Protein 4P32 (pdb70)

Foldseek 3Di:
DKKKKFQWWDDDVNQTQAGGDIDMWFWQFEEEAEAAPSLCQVVVVCQQQQNDQTPDIWIDDDPDTCNVPHNVVVVLVFEFEQDPDQDFPQAFFLQVSQLVLLVVVPVDDPVVSSVLSCVLCVLLVNNVRRRPGLNPDALLNSLSSRVSSRCSSPGQEYEAEPSCPRPPPVSVVSVLVSVNVSSVVTHTYYYYDHPCLVVLVSGQKYFYTGSNDTQDIGRSVCLVPDVSNVVVVD/DKKKKFQWWDADPRQTQAGGDIDMWFWLFEEEAEAAPSLCQVVVVCQQQQVDQTPDIFIDDPNRTCNVPHNVVSLLVFEFEQDPDQDADQAFFLLCSQLVLLVPPPVDDPVRSVVLSCVLCVLLVNVVRRRPGLNVDALLSSLSSRVSNRCSSPGQEYEAEPSCPRHDPVSVVSVLVSVSVSSVVTHTYYYYDHPCVVVLVSGQKYFYTGSNDTQDIDHSVCLVVDPSND

Nearest PDB structures (foldseek):
  4p33-assembly1_A  TM=9.683E-01  e=5.655E-46  Escherichia coli K-12
  6mi8-assembly1_B  TM=9.358E-01  e=7.382E-40  Escherichia coli K-12
  6mit-assembly2_E  TM=9.366E-01  e=6.778E-39  Enterobacter cloacae subsp. cloacae ATCC 13047
  6mjp-assembly1_B  TM=9.375E-01  e=6.066E-37  Vibrio cholerae
  8frl-assembly1_A  TM=9.500E-01  e=1.556E-33  Acinetobacter baylyi ADP1

Solvent-accessible surface area: 20462 Å² total; per-residue (Å²): 53,45,1,21,1,98,77,0,21,22,32,98,219,62,165,158,19,2,47,86,1,40,5,35,0,54,47,30,22,0,0,0,0,0,0,56,120,63,2,10,10,35,17,1,0,20,2,1,8,20,18,18,92,70,85,47,17,63,0,30,2,79,135,58,73,0,8,163,53,45,40,15,18,7,45,116,89,3,8,6,40,1,21,73,83,62,32,11,78,140,126,22,19,0,15,23,0,0,1,32,26,0,20,56,25,77,96,35,52,47,113,88,5,66,78,62,0,64,85,0,4,110,49,0,88,0,88,125,23,94,109,33,96,0,103,81,15,52,23,0,41,43,6,22,0,2,0,0,33,14,14,0,38,99,11,106,0,0,0,0,0,13,0,21,46,71,16,62,116,141,19,11,93,42,0,47,158,7,0,62,78,2,52,107,70,36,22,0,0,0,0,0,7,72,68,17,180,65,0,1,85,14,8,77,42,0,25,0,3,18,154,1,80,50,50,14,88,3,55,33,96,101,1,78,133,34,95,93,9,107,126,61,100,187,50,48,2,21,1,101,78,0,22,18,32,102,222,70,165,163,17,1,48,90,1,43,4,36,0,53,44,30,20,0,0,0,0,0,0,74,113,66,2,11,10,34,19,1,0,21,1,1,6,20,22,25,104,74,86,46,11,59,0,29,6,73,148,66,71,1,10,162,54,47,32,25,20,12,47,145,93,4,8,7,41,1,23,76,83,61,36,12,97,143,97,26,16,0,16,21,0,0,0,40,24,0,18,54,20,47,91,34,48,47,112,89,7,82,76,59,0,67,88,0,5,111,48,0,91,0,86,125,20,94,106,35,66,4,114,82,21,54,28,1,38,43,1,22,0,3,1,0,39,15,10,0,38,91,10,105,0,0,0,0,0,12,0,26,46,73,19,60,109,138,11,24,106,35,0,53,158,6,0,56,88,2,60,100,68,34,21,0,0,0,0,0,8,75,62,38,185,109,1,1,88,17,8,72,55,1,16,6,2,30,148,2,76,46,43,10,129,13,55,31,88,103,2,99,137,47,130,125,47,186

CATH classification: 3.40.50.300

GO terms:
  GO:0005886 plasma membrane (C, IDA)
  GO:0043190 ATP-binding cassette (ABC) transporter complex (C, IDA)
  GO:1990351 transporter complex (C, IDA)
  GO:0015920 lipopolysaccharide transport (P, IMP)
  GO:0005515 protein binding (F, IPI)
  GO:0043165 Gram-negative-bacterium-type cell outer membrane assembly (P, IDA)
  GO:0015920 lipopolysaccharide transport (P, IDA)

Structure (mmCIF, N/CA/C/O backbone):
data_4P32
#
_entry.id   4P32
#
_cell.length_a   191.900
_cell.length_b   36.020
_cell.length_c   64.510
_cell.angle_alpha   90.000
_cell.angle_beta   96.160
_cell.angle_gamma   90.000
#
_symmetry.space_group_name_H-M   'C 1 2 1'
#
loop_
_entity.id
_entity.type
_entity.pdbx_description
1 polymer 'Lipopolysaccharide export system ATP-binding protein LptB'
2 non-polymer "ADENOSINE-5'-DIPHOSPHATE"
3 non-polymer 'MAGNESIUM ION'
4 water water
#
loop_
_atom_site.group_PDB
_atom_site.id
_atom_site.type_symbol
_atom_site.label_atom_id
_atom_site.label_alt_id
_atom_site.label_comp_id
_atom_site.label_asym_id
_atom_site.label_entity_id
_atom_site.label_seq_id
_atom_site.pdbx_PDB_ins_code
_atom_site.Cartn_x
_atom_site.Cartn_y
_atom_site.Cartn_z
_atom_site.occupancy
_atom_site.B_iso_or_equiv
_atom_site.auth_seq_id
_atom_site.auth_comp_id
_atom_site.auth_asym_id
_atom_site.auth_atom_id
_atom_site.pdbx_PDB_model_num
ATOM 1 N N . ALA A 1 1 ? 60.707 11.598 9.670 1.00 35.99 2 ALA A N 1
ATOM 2 C CA . ALA A 1 1 ? 59.720 11.982 10.672 1.00 35.52 2 ALA A CA 1
ATOM 3 C C . ALA A 1 1 ? 58.914 13.189 10.204 1.00 33.65 2 ALA A C 1
ATOM 4 O O . ALA A 1 1 ? 59.364 13.953 9.352 1.00 33.83 2 ALA A O 1
ATOM 6 N N . THR A 1 2 ? 57.719 13.354 10.763 1.00 34.70 3 THR A N 1
ATOM 7 C CA . THR A 1 2 ? 56.847 14.458 10.388 1.00 34.06 3 THR A CA 1
ATOM 8 C C . THR A 1 2 ? 56.290 15.183 11.608 1.00 33.12 3 THR A C 1
ATOM 9 O O . THR A 1 2 ? 55.793 14.559 12.546 1.00 35.24 3 THR A O 1
ATOM 13 N N . LEU A 1 3 ? 56.386 16.507 11.586 1.00 28.90 4 LEU A N 1
ATOM 14 C CA . LEU A 1 3 ? 55.807 17.342 12.625 1.00 27.06 4 LEU A CA 1
ATOM 15 C C . LEU A 1 3 ? 54.694 18.166 11.995 1.00 28.90 4 LEU A C 1
ATOM 16 O O . LEU A 1 3 ? 54.917 18.869 11.013 1.00 28.03 4 LEU A O 1
ATOM 21 N N . THR A 1 4 ? 53.491 18.065 12.549 1.00 28.38 5 THR A N 1
ATOM 22 C CA . THR A 1 4 ? 52.346 18.776 11.995 1.00 28.22 5 THR A CA 1
ATOM 23 C C . THR A 1 4 ? 51.607 19.564 13.067 1.00 28.07 5 THR A C 1
ATOM 24 O O . THR A 1 4 ? 51.360 19.066 14.165 1.00 31.41 5 THR A O 1
ATOM 28 N N . ALA A 1 5 ? 51.269 20.805 12.739 1.00 25.25 6 ALA A N 1
ATOM 29 C CA . ALA A 1 5 ? 50.406 21.614 13.577 1.00 25.57 6 ALA A CA 1
ATOM 30 C C . ALA A 1 5 ? 49.091 21.756 12.836 1.00 26.19 6 ALA A C 1
ATOM 31 O O . ALA A 1 5 ? 49.084 22.017 11.634 1.00 29.68 6 ALA A O 1
ATOM 33 N N . LYS A 1 6 ? 47.982 21.570 13.541 1.00 27.07 7 LYS A N 1
ATOM 34 C CA . LYS A 1 6 ? 46.671 21.686 12.911 1.00 31.36 7 LYS A CA 1
ATOM 35 C C . LYS A 1 6 ? 45.749 22.655 13.641 1.00 31.55 7 LYS A C 1
ATOM 36 O O . LYS A 1 6 ? 45.553 22.547 14.848 1.00 33.68 7 LYS A O 1
ATOM 42 N N . ASN A 1 7 ? 45.183 23.596 12.892 1.00 31.74 8 ASN A N 1
ATOM 43 C CA . ASN A 1 7 ? 44.141 24.479 13.410 1.00 32.48 8 ASN A CA 1
ATOM 44 C C . ASN A 1 7 ? 44.531 25.248 14.666 1.00 30.78 8 ASN A C 1
ATOM 45 O O . ASN A 1 7 ? 43.680 25.522 15.519 1.00 32.36 8 ASN A O 1
ATOM 50 N N . LEU A 1 8 ? 45.808 25.600 14.780 1.00 28.82 9 LEU A N 1
ATOM 51 C CA . LEU A 1 8 ? 46.266 26.370 15.928 1.00 28.01 9 LEU A CA 1
ATOM 52 C C . LEU A 1 8 ? 45.571 27.721 16.007 1.00 28.76 9 LEU A C 1
ATOM 53 O O . LEU A 1 8 ? 45.381 28.400 14.995 1.00 27.57 9 LEU A O 1
ATOM 58 N N . ALA A 1 9 ? 45.183 28.100 17.219 1.00 27.02 10 ALA A N 1
ATOM 59 C CA . ALA A 1 9 ? 44.601 29.407 17.455 1.00 28.47 10 ALA A CA 1
ATOM 60 C C . ALA A 1 9 ? 45.070 29.939 18.802 1.00 29.11 10 ALA A C 1
ATOM 61 O O . ALA A 1 9 ? 45.181 29.188 19.771 1.00 29.18 10 ALA A O 1
ATOM 63 N N . LYS A 1 10 ? 45.348 31.237 18.854 1.00 28.68 11 LYS A N 1
ATOM 64 C CA . LYS A 1 10 ? 45.742 31.889 20.096 1.00 28.92 11 LYS A CA 1
ATOM 65 C C . LYS A 1 10 ? 45.222 33.320 20.105 1.00 27.96 11 LYS A C 1
ATOM 66 O O . LYS A 1 10 ? 45.351 34.039 19.112 1.00 29.80 11 LYS A O 1
ATOM 72 N N . ALA A 1 11 ? 44.611 33.718 21.219 1.00 26.88 12 ALA A N 1
ATOM 73 C CA . ALA A 1 11 ? 44.161 35.089 21.400 1.00 27.39 12 ALA A CA 1
ATOM 74 C C . ALA A 1 11 ? 44.764 35.682 22.667 1.00 30.19 12 ALA A C 1
ATOM 75 O O . ALA A 1 11 ? 44.992 34.973 23.650 1.00 32.50 12 ALA A O 1
ATOM 77 N N . TYR A 1 12 ? 45.040 36.980 22.628 1.00 30.14 13 TYR A N 1
ATOM 78 C CA . TYR A 1 12 ? 45.484 37.713 23.807 1.00 31.08 13 TYR A CA 1
ATOM 79 C C . TYR A 1 12 ? 44.477 38.811 24.103 1.00 30.30 13 TYR A C 1
ATOM 80 O O . TYR A 1 12 ? 44.299 39.731 23.301 1.00 32.47 13 TYR A O 1
ATOM 89 N N . LYS A 1 13 ? 43.815 38.707 25.250 1.00 27.87 14 LYS A N 1
ATOM 90 C CA . LYS A 1 13 ? 42.773 39.657 25.625 1.00 32.10 14 LYS A CA 1
ATOM 91 C C . LYS A 1 13 ? 41.698 39.722 24.545 1.00 31.91 14 LYS A C 1
ATOM 92 O O . LYS A 1 13 ? 41.114 40.779 24.300 1.00 33.00 14 LYS A O 1
ATOM 98 N N . GLY A 1 14 ? 41.451 38.592 23.889 1.00 31.60 15 GLY A N 1
ATOM 99 C CA . GLY A 1 14 ? 40.435 38.521 22.854 1.00 29.97 15 GLY A CA 1
ATOM 100 C C . GLY A 1 14 ? 40.953 38.764 21.444 1.00 31.25 15 GLY A C 1
ATOM 101 O O . GLY A 1 14 ? 40.326 38.356 20.465 1.00 31.29 15 GLY A O 1
ATOM 102 N N . ARG A 1 15 ? 42.090 39.441 21.333 1.00 28.71 16 ARG A N 1
ATOM 103 C CA . ARG A 1 15 ? 42.686 39.713 20.032 1.00 32.58 16 ARG A CA 1
ATOM 104 C C . ARG A 1 15 ? 43.242 38.425 19.444 1.00 29.93 16 ARG A C 1
ATOM 105 O O . ARG A 1 15 ? 44.131 37.803 20.027 1.00 27.45 16 ARG A O 1
ATOM 113 N N . ARG A 1 16 ? 42.717 38.018 18.293 1.00 28.52 17 ARG A N 1
ATOM 114 C CA . ARG A 1 16 ? 43.167 36.779 17.663 1.00 28.10 17 ARG A CA 1
ATOM 115 C C . ARG A 1 16 ? 44.477 36.991 16.906 1.00 30.59 17 ARG A C 1
ATOM 116 O O . ARG A 1 16 ? 44.494 37.557 15.816 1.00 33.78 17 ARG A O 1
ATOM 124 N N . VAL A 1 17 ? 45.580 36.532 17.489 1.00 28.62 18 VAL A N 1
ATOM 125 C CA . VAL A 1 17 ? 46.887 36.751 16.880 1.00 27.05 18 VAL A CA 1
ATOM 126 C C . VAL A 1 17 ? 47.362 35.558 16.054 1.00 26.87 18 VAL A C 1
ATOM 127 O O . VAL A 1 17 ? 48.282 35.683 15.251 1.00 25.66 18 VAL A O 1
ATOM 131 N N . VAL A 1 18 ? 46.732 34.407 16.268 1.00 27.02 19 VAL A N 1
ATOM 132 C CA . VAL A 1 18 ? 46.934 33.232 15.429 1.00 26.00 19 VAL A CA 1
ATOM 133 C C . VAL A 1 18 ? 45.576 32.553 15.282 1.00 31.23 19 VAL A C 1
ATOM 134 O O . VAL A 1 18 ? 44.889 32.312 16.276 1.00 31.46 19 VAL A O 1
ATOM 138 N N . GLU A 1 19 ? 45.181 32.262 14.044 1.00 31.59 20 GLU A N 1
ATOM 139 C CA . GLU A 1 19 ? 43.863 31.691 13.783 1.00 34.71 20 GLU A CA 1
ATOM 140 C C . GLU A 1 19 ? 43.890 30.637 12.674 1.00 33.77 20 GLU A C 1
ATOM 141 O O . GLU A 1 19 ? 44.295 30.918 11.545 1.00 32.83 20 GLU A O 1
ATOM 147 N N . ASP A 1 20 ? 43.457 29.426 13.012 1.00 31.40 21 ASP A N 1
ATOM 148 C CA . ASP A 1 20 ? 43.372 28.329 12.055 1.00 32.23 21 ASP A CA 1
ATOM 149 C C . ASP A 1 20 ? 44.679 28.121 11.291 1.00 30.88 21 ASP A C 1
ATOM 150 O O . ASP A 1 20 ? 44.683 27.989 10.071 1.00 32.99 21 ASP A O 1
ATOM 155 N N . VAL A 1 21 ? 45.790 28.084 12.015 1.00 26.55 22 VAL A N 1
ATOM 156 C CA . VAL A 1 21 ? 47.080 27.843 11.380 1.00 27.17 22 VAL A CA 1
ATOM 157 C C . VAL A 1 21 ? 47.439 26.362 11.383 1.00 27.43 22 VAL A C 1
ATOM 158 O O . VAL A 1 21 ? 47.509 25.729 12.436 1.00 28.26 22 VAL A O 1
ATOM 162 N N . SER A 1 22 ? 47.652 25.814 10.190 1.00 27.76 23 SER A N 1
ATOM 163 C CA . SER A 1 22 ? 48.090 24.436 10.039 1.00 28.47 23 SER A CA 1
ATOM 164 C C . SER A 1 22 ? 49.363 24.401 9.191 1.00 27.24 23 SER A C 1
ATOM 165 O O . SER A 1 22 ? 49.480 25.116 8.197 1.00 29.82 23 SER A O 1
ATOM 168 N N . LEU A 1 23 ? 50.325 23.575 9.582 1.00 24.79 24 LEU A N 1
ATOM 169 C CA . LEU A 1 23 ? 51.544 23.462 8.801 1.00 26.49 24 LEU A CA 1
ATOM 170 C C . LEU A 1 23 ? 52.244 22.142 9.076 1.00 26.34 24 LEU A C 1
ATOM 171 O O . LEU A 1 23 ? 51.985 21.488 10.087 1.00 26.83 24 LEU A O 1
ATOM 176 N N . THR A 1 24 ? 53.118 21.752 8.157 1.00 24.36 25 THR A N 1
ATOM 177 C CA . THR A 1 24 ? 53.857 20.506 8.280 1.00 28.13 25 THR A CA 1
ATOM 178 C C . THR A 1 24 ? 55.327 20.762 8.010 1.00 24.92 25 THR A C 1
ATOM 179 O O . THR A 1 24 ? 55.677 21.596 7.180 1.00 25.93 25 THR A O 1
ATOM 183 N N . VAL A 1 25 ? 56.190 20.054 8.724 1.00 24.72 26 VAL A N 1
ATOM 184 C CA . VAL A 1 25 ? 57.598 20.034 8.368 1.00 25.62 26 VAL A CA 1
ATOM 185 C C . VAL A 1 25 ? 58.105 18.607 8.470 1.00 26.30 26 VAL A C 1
ATOM 186 O O . VAL A 1 25 ? 57.833 17.908 9.446 1.00 26.47 26 VAL A O 1
ATOM 190 N N . ASN A 1 26 ? 58.812 18.169 7.437 1.00 27.50 27 ASN A N 1
ATOM 191 C CA . ASN A 1 26 ? 59.345 16.817 7.398 1.00 30.01 27 ASN A CA 1
ATOM 192 C C . ASN A 1 26 ? 60.857 16.822 7.529 1.00 27.46 27 ASN A C 1
ATOM 193 O O . ASN A 1 26 ? 61.519 17.798 7.170 1.00 27.26 27 ASN A O 1
ATOM 198 N N . SER A 1 27 ? 61.397 15.720 8.033 1.00 29.20 28 SER A N 1
ATOM 199 C CA . SER A 1 27 ? 62.838 15.524 8.056 1.00 29.70 28 SER A CA 1
ATOM 200 C C . SER A 1 27 ? 63.420 15.831 6.681 1.00 28.46 28 SER A C 1
ATOM 201 O O . SER A 1 27 ? 62.865 15.420 5.654 1.00 30.39 28 SER A O 1
ATOM 204 N N . GLY A 1 28 ? 64.518 16.579 6.660 1.00 28.98 29 GLY A N 1
ATOM 205 C CA . GLY A 1 28 ? 65.269 16.803 5.439 1.00 29.72 29 GLY A CA 1
ATOM 206 C C . GLY A 1 28 ? 64.766 17.890 4.509 1.00 29.41 29 GLY A C 1
ATOM 207 O O . GLY A 1 28 ? 65.045 17.863 3.312 1.00 30.75 29 GLY A O 1
ATOM 208 N N . GLU A 1 29 ? 64.013 18.846 5.042 1.00 26.76 30 GLU A N 1
ATOM 209 C CA . GLU A 1 29 ? 63.625 20.010 4.255 1.00 24.65 30 GLU A CA 1
ATOM 210 C C . GLU A 1 29 ? 63.710 21.272 5.106 1.00 22.83 30 GLU A C 1
ATOM 211 O O . GLU A 1 29 ? 63.696 21.203 6.334 1.00 25.01 30 GLU A O 1
ATOM 217 N N . ILE A 1 30 ? 63.832 22.416 4.441 1.00 21.25 31 ILE A N 1
ATOM 218 C CA . ILE A 1 30 ? 63.725 23.703 5.108 1.00 21.81 31 ILE A CA 1
ATOM 219 C C . ILE A 1 30 ? 62.394 24.333 4.710 1.00 22.52 31 ILE A C 1
ATOM 220 O O . ILE A 1 30 ? 62.140 24.578 3.528 1.00 23.01 31 ILE A O 1
ATOM 225 N N . VAL A 1 31 ? 61.550 24.577 5.708 1.00 19.41 32 VAL A N 1
ATOM 226 C CA . VAL A 1 31 ? 60.222 25.141 5.492 1.00 19.71 32 VAL A CA 1
ATOM 227 C C . VAL A 1 31 ? 60.129 26.504 6.154 1.00 20.44 32 VAL A C 1
ATOM 228 O O . VAL A 1 31 ? 60.481 26.657 7.325 1.00 21.35 32 VAL A O 1
ATOM 232 N N . GLY A 1 32 ? 59.661 27.494 5.407 1.00 20.62 33 GLY A N 1
ATOM 233 C CA . GLY A 1 32 ? 59.524 28.829 5.952 1.00 20.62 33 GLY A CA 1
ATOM 234 C C . GLY A 1 32 ? 58.143 29.114 6.510 1.00 21.62 33 GLY A C 1
ATOM 235 O O . GLY A 1 32 ? 57.140 28.609 6.010 1.00 22.92 33 GLY A O 1
ATOM 236 N N . LEU A 1 33 ? 58.108 29.904 7.578 1.00 20.32 34 LEU A N 1
ATOM 237 C CA . LEU A 1 33 ? 56.892 30.538 8.056 1.00 19.80 34 LEU A CA 1
ATOM 238 C C . LEU A 1 33 ? 57.208 32.025 8.041 1.00 22.02 34 LEU A C 1
ATOM 239 O O . LEU A 1 33 ? 57.895 32.534 8.924 1.00 21.81 34 LEU A O 1
ATOM 244 N N . LEU A 1 34 ? 56.737 32.716 7.010 1.00 22.96 35 LEU A N 1
ATOM 245 C CA . LEU A 1 34 ? 57.223 34.060 6.735 1.00 24.58 35 LEU A CA 1
ATOM 246 C C . LEU A 1 34 ? 56.090 35.075 6.714 1.00 25.31 35 LEU A C 1
ATOM 247 O O . LEU A 1 34 ? 55.001 34.792 6.213 1.00 25.75 35 LEU A O 1
ATOM 252 N N . GLY A 1 35 ? 56.348 36.256 7.266 1.00 23.35 36 GLY A N 1
ATOM 253 C CA . GLY A 1 35 ? 55.359 37.323 7.287 1.00 24.52 36 GLY A CA 1
ATOM 254 C C . GLY A 1 35 ? 55.849 38.485 8.130 1.00 27.65 36 GLY A C 1
ATOM 255 O O . GLY A 1 35 ? 56.860 38.366 8.817 1.00 25.14 36 GLY A O 1
ATOM 256 N N . PRO A 1 36 ? 55.137 39.620 8.090 1.00 31.08 37 PRO A N 1
ATOM 257 C CA . PRO A 1 36 ? 55.590 40.825 8.800 1.00 32.19 37 PRO A CA 1
ATOM 258 C C . PRO A 1 36 ? 55.682 40.685 10.320 1.00 30.91 37 PRO A C 1
ATOM 259 O O . PRO A 1 36 ? 55.108 39.767 10.914 1.00 26.31 37 PRO A O 1
ATOM 263 N N . ASN A 1 37 ? 56.420 41.598 10.946 1.00 33.20 38 ASN A N 1
ATOM 264 C CA . ASN A 1 37 ? 56.414 41.686 12.396 1.00 32.53 38 ASN A CA 1
ATOM 265 C C . ASN A 1 37 ? 54.965 41.710 12.870 1.00 29.04 38 ASN A C 1
ATOM 266 O O . ASN A 1 37 ? 54.133 42.438 12.315 1.00 32.52 38 ASN A O 1
ATOM 271 N N . GLY A 1 38 ? 54.663 40.905 13.884 1.00 24.72 39 GLY A N 1
ATOM 272 C CA . GLY A 1 38 ? 53.337 40.866 14.476 1.00 24.79 39 GLY A CA 1
ATOM 273 C C . GLY A 1 38 ? 52.363 39.894 13.837 1.00 26.29 39 GLY A C 1
ATOM 274 O O . GLY A 1 38 ? 51.214 39.796 14.271 1.00 29.09 39 GLY A O 1
ATOM 275 N N . ALA A 1 39 ? 52.805 39.169 12.812 1.00 25.81 40 ALA A N 1
ATOM 276 C CA . ALA A 1 39 ? 51.886 38.309 12.062 1.00 24.56 40 ALA A CA 1
ATOM 277 C C . ALA A 1 39 ? 51.447 37.079 12.853 1.00 26.18 40 ALA A C 1
ATOM 278 O O . ALA A 1 39 ? 50.421 36.479 12.547 1.00 27.20 40 ALA A O 1
ATOM 280 N N . GLY A 1 40 ? 52.226 36.705 13.865 1.00 25.09 41 GLY A N 1
ATOM 281 C CA . GLY A 1 40 ? 51.900 35.555 14.690 1.00 22.48 41 GLY A CA 1
ATOM 282 C C . GLY A 1 40 ? 52.885 34.402 14.569 1.00 21.76 41 GLY A C 1
ATOM 283 O O . GLY A 1 40 ? 52.573 33.274 14.938 1.00 23.22 41 GLY A O 1
ATOM 284 N N . LYS A 1 41 ? 54.081 34.683 14.064 1.00 20.49 42 LYS A N 1
ATOM 285 C CA . LYS A 1 41 ? 55.063 33.626 13.834 1.00 18.89 42 LYS A CA 1
ATOM 286 C C . LYS A 1 41 ? 55.567 33.022 15.140 1.00 19.84 42 LYS A C 1
ATOM 287 O O . LYS A 1 41 ? 55.550 31.806 15.325 1.00 19.75 42 LYS A O 1
ATOM 293 N N . THR A 1 42 ? 56.030 33.877 16.041 1.00 20.09 43 THR A N 1
ATOM 294 C CA . THR A 1 42 ? 56.542 33.410 17.318 1.00 20.36 43 THR A CA 1
ATOM 295 C C . THR A 1 42 ? 55.454 32.720 18.131 1.00 19.77 43 THR A C 1
ATOM 296 O O . THR A 1 42 ? 55.688 31.682 18.749 1.00 21.89 43 THR A O 1
ATOM 300 N N . THR A 1 43 ? 54.256 33.288 18.125 1.00 19.78 44 THR A N 1
ATOM 301 C CA . THR A 1 43 ? 53.166 32.700 18.880 1.00 20.23 44 THR A CA 1
ATOM 302 C C . THR A 1 43 ? 52.876 31.289 18.382 1.00 20.96 44 THR A C 1
ATOM 303 O O . THR A 1 43 ? 52.612 30.380 19.170 1.00 21.04 44 THR A O 1
ATOM 307 N N . THR A 1 44 ? 52.911 31.116 17.064 1.00 21.63 45 THR A N 1
ATOM 308 C CA . THR A 1 44 ? 52.768 29.797 16.467 1.00 20.38 45 THR A CA 1
ATOM 309 C C . THR A 1 44 ? 53.866 28.843 16.959 1.00 19.99 45 THR A C 1
ATOM 310 O O . THR A 1 44 ? 53.574 27.716 17.370 1.00 20.48 45 THR A O 1
ATOM 314 N N . PHE A 1 45 ? 55.118 29.295 16.930 1.00 18.88 46 PHE A N 1
ATOM 315 C CA . PHE A 1 45 ? 56.220 28.485 17.448 1.00 20.01 46 PHE A CA 1
ATOM 316 C C . PHE A 1 45 ? 55.976 28.117 18.915 1.00 17.75 46 PHE A C 1
ATOM 317 O O . PHE A 1 45 ? 56.199 26.972 19.320 1.00 20.73 46 PHE A O 1
ATOM 325 N N . TYR A 1 46 ? 55.510 29.084 19.706 1.00 20.69 47 TYR A N 1
ATOM 326 C CA . TYR A 1 46 ? 55.268 28.842 21.126 1.00 21.07 47 TYR A CA 1
ATOM 327 C C . TYR A 1 46 ? 54.288 27.691 21.312 1.00 20.22 47 TYR A C 1
ATOM 328 O O . TYR A 1 46 ? 54.458 26.856 22.197 1.00 22.69 47 TYR A O 1
ATOM 337 N N . MET A 1 47 ? 53.242 27.660 20.491 1.00 20.61 48 MET A N 1
ATOM 338 C CA . MET A 1 47 ? 52.233 26.621 20.634 1.00 21.53 48 MET A CA 1
ATOM 339 C C . MET A 1 47 ? 52.751 25.252 20.203 1.00 21.93 48 MET A C 1
ATOM 340 O O . MET A 1 47 ? 52.317 24.226 20.727 1.00 25.12 48 MET A O 1
ATOM 345 N N . VAL A 1 48 ? 53.678 25.241 19.251 1.00 20.28 49 VAL A N 1
ATOM 346 C CA . VAL A 1 48 ? 54.251 23.990 18.774 1.00 21.79 49 VAL A CA 1
ATOM 347 C C . VAL A 1 48 ? 55.231 23.447 19.813 1.00 22.37 49 VAL A C 1
ATOM 348 O O . VAL A 1 48 ? 55.250 22.251 20.094 1.00 23.69 49 VAL A O 1
ATOM 352 N N . VAL A 1 49 ? 56.026 24.340 20.393 1.00 19.74 50 VAL A N 1
ATOM 353 C CA . VAL A 1 49 ? 57.034 23.948 21.379 1.00 21.25 50 VAL A CA 1
ATOM 354 C C . VAL A 1 49 ? 56.420 23.583 22.731 1.00 22.73 50 VAL A C 1
ATOM 355 O O . VAL A 1 49 ? 56.926 22.706 23.435 1.00 23.81 50 VAL A O 1
ATOM 359 N N . GLY A 1 50 ? 55.331 24.257 23.090 1.00 21.79 51 GLY A N 1
ATOM 360 C CA . GLY A 1 50 ? 54.677 24.025 24.365 1.00 23.66 51 GLY A CA 1
ATOM 361 C C . GLY A 1 50 ? 54.927 25.133 25.372 1.00 25.43 51 GLY A C 1
ATOM 362 O O . GLY A 1 50 ? 54.803 24.930 26.583 1.00 29.10 51 GLY A O 1
ATOM 363 N N . ILE A 1 51 ? 55.273 26.313 24.869 1.00 24.29 52 ILE A N 1
ATOM 364 C CA . ILE A 1 51 ? 55.620 27.454 25.716 1.00 26.08 52 ILE A CA 1
ATOM 365 C C . ILE A 1 51 ? 54.396 28.274 26.142 1.00 30.72 52 ILE A C 1
ATOM 366 O O . ILE A 1 51 ? 54.358 28.807 27.253 1.00 32.09 52 ILE A O 1
ATOM 371 N N . VAL A 1 52 ? 53.405 28.385 25.262 1.00 29.23 53 VAL A N 1
ATOM 372 C CA . VAL A 1 52 ? 52.133 28.998 25.642 1.00 30.60 53 VAL A CA 1
ATOM 373 C C . VAL A 1 52 ? 50.979 28.042 25.392 1.00 30.97 53 VAL A C 1
ATOM 374 O O . VAL A 1 52 ? 51.020 27.231 24.468 1.00 31.30 53 VAL A O 1
ATOM 378 N N . PRO A 1 53 ? 49.940 28.133 26.226 1.00 32.95 54 PRO A N 1
ATOM 379 C CA . PRO A 1 53 ? 48.732 27.332 26.022 1.00 33.01 54 PRO A CA 1
ATOM 380 C C . PRO A 1 53 ? 48.064 27.725 24.714 1.00 33.12 54 PRO A C 1
ATOM 381 O O . PRO A 1 53 ? 47.952 28.915 24.424 1.00 37.25 54 PRO A O 1
ATOM 385 N N . ARG A 1 54 ? 47.632 26.743 23.934 1.00 29.62 55 ARG A N 1
ATOM 386 C CA . ARG A 1 54 ? 46.865 27.029 22.726 1.00 33.58 55 ARG A CA 1
ATOM 387 C C . ARG A 1 54 ? 45.390 27.195 23.080 1.00 35.30 55 ARG A C 1
ATOM 388 O O . ARG A 1 54 ? 44.909 26.607 24.050 1.00 36.91 55 ARG A O 1
ATOM 396 N N . ASP A 1 55 ? 44.675 28.002 22.303 1.00 34.26 56 ASP A N 1
ATOM 397 C CA . ASP A 1 55 ? 43.233 28.152 22.491 1.00 34.81 56 ASP A CA 1
ATOM 398 C C . ASP A 1 55 ? 42.500 27.067 21.714 1.00 35.51 56 ASP A C 1
ATOM 399 O O . ASP A 1 55 ? 41.348 26.735 22.005 1.00 37.15 56 ASP A O 1
ATOM 404 N N . ALA A 1 56 ? 43.184 26.527 20.714 1.00 34.38 57 ALA A N 1
ATOM 405 C CA . ALA A 1 56 ? 42.644 25.476 19.871 1.00 32.47 57 ALA A CA 1
ATOM 406 C C . ALA A 1 56 ? 43.772 24.855 19.063 1.00 32.56 57 ALA A C 1
ATOM 407 O O . ALA A 1 56 ? 44.848 25.439 18.924 1.00 31.45 57 ALA A O 1
ATOM 409 N N . GLY A 1 57 ? 43.527 23.664 18.534 1.00 35.32 58 GLY A N 1
ATOM 410 C CA . GLY A 1 57 ? 44.466 23.050 17.619 1.00 34.31 58 GLY A CA 1
ATOM 411 C C . GLY A 1 57 ? 45.135 21.812 18.168 1.00 34.80 58 GLY A C 1
ATOM 412 O O . GLY A 1 57 ? 44.944 21.440 19.328 1.00 33.45 58 GLY A O 1
ATOM 413 N N . ASN A 1 58 ? 45.926 21.169 17.320 1.00 33.51 59 ASN A N 1
ATOM 414 C CA . ASN A 1 58 ? 46.601 19.939 17.694 1.00 33.39 59 ASN A CA 1
ATOM 415 C C . ASN A 1 58 ? 48.042 19.933 17.232 1.00 28.33 59 ASN A C 1
ATOM 416 O O . ASN A 1 58 ? 48.367 20.468 16.173 1.00 29.64 59 ASN A O 1
ATOM 421 N N . ILE A 1 59 ? 48.904 19.327 18.037 1.00 27.33 60 ILE A N 1
ATOM 422 C CA . ILE A 1 59 ? 50.289 19.126 17.647 1.00 30.30 60 ILE A CA 1
ATOM 423 C C . ILE A 1 59 ? 50.539 17.637 17.486 1.00 31.18 60 ILE A C 1
ATOM 424 O O . ILE A 1 59 ? 50.239 16.850 18.380 1.00 32.28 60 ILE A O 1
ATOM 429 N N . ILE A 1 60 ? 51.081 17.251 16.340 1.00 31.19 61 ILE A N 1
ATOM 430 C CA . ILE A 1 60 ? 51.233 15.841 16.020 1.00 33.00 61 ILE A CA 1
ATOM 431 C C . ILE A 1 60 ? 52.645 15.533 15.543 1.00 32.98 61 ILE A C 1
ATOM 432 O O . ILE A 1 60 ? 53.192 16.230 14.688 1.00 33.21 61 ILE A O 1
ATOM 437 N N . ILE A 1 61 ? 53.244 14.496 16.113 1.00 32.40 62 ILE A N 1
ATOM 438 C CA . ILE A 1 61 ? 54.489 13.969 15.578 1.00 34.04 62 ILE A CA 1
ATOM 439 C C . ILE A 1 61 ? 54.253 12.555 15.082 1.00 39.50 62 ILE A C 1
ATOM 440 O O . ILE A 1 61 ? 53.881 11.668 15.852 1.00 40.54 62 ILE A O 1
ATOM 445 N N . ASP A 1 62 ? 54.464 12.358 13.786 1.00 42.71 63 ASP A N 1
ATOM 446 C CA . ASP A 1 62 ? 54.143 11.095 13.143 1.00 48.98 63 ASP A CA 1
ATOM 447 C C . ASP A 1 62 ? 52.673 10.760 13.386 1.00 55.81 63 ASP A C 1
ATOM 448 O O . ASP A 1 62 ? 51.796 11.554 13.050 1.00 56.41 63 ASP A O 1
ATOM 453 N N . ASP A 1 63 ? 52.395 9.603 13.977 1.00 61.76 64 ASP A N 1
ATOM 454 C CA . ASP A 1 63 ? 51.008 9.202 14.196 1.00 68.91 64 ASP A CA 1
ATOM 455 C C . ASP A 1 63 ? 50.462 9.762 15.508 1.00 66.28 64 ASP A C 1
ATOM 456 O O . ASP A 1 63 ? 49.248 9.847 15.701 1.00 66.69 64 ASP A O 1
ATOM 461 N N . ASP A 1 64 ? 51.366 10.160 16.397 1.00 61.83 65 ASP A N 1
ATOM 462 C CA . ASP A 1 64 ? 51.002 10.511 17.765 1.00 59.47 65 ASP A CA 1
ATOM 463 C C . ASP A 1 64 ? 50.613 11.976 17.926 1.00 52.86 65 ASP A C 1
ATOM 464 O O . ASP A 1 64 ? 51.368 12.871 17.549 1.00 50.49 65 ASP A O 1
ATOM 469 N N . ASP A 1 65 ? 49.438 12.219 18.497 1.00 48.71 66 ASP A N 1
ATOM 470 C CA . ASP A 1 65 ? 49.076 13.567 18.907 1.00 44.78 66 ASP A CA 1
ATOM 471 C C . ASP A 1 65 ? 49.724 13.860 20.255 1.00 41.92 66 ASP A C 1
ATOM 472 O O . ASP A 1 65 ? 49.451 13.180 21.244 1.00 42.45 66 ASP A O 1
ATOM 477 N N . ILE A 1 66 ? 50.582 14.874 20.288 1.00 38.02 67 ILE A N 1
ATOM 478 C CA . ILE A 1 66 ? 51.349 15.197 21.486 1.00 36.23 67 ILE A CA 1
ATOM 479 C C . ILE A 1 66 ? 50.872 16.495 22.130 1.00 33.70 67 ILE A C 1
ATOM 480 O O . ILE A 1 66 ? 51.587 17.111 22.926 1.00 30.44 67 ILE A O 1
ATOM 485 N N . SER A 1 67 ? 49.656 16.902 21.786 1.00 34.80 68 SER A N 1
ATOM 486 C CA . SER A 1 67 ? 49.103 18.159 22.274 1.00 33.92 68 SER A CA 1
ATOM 487 C C . SER A 1 67 ? 49.134 18.264 23.794 1.00 33.40 68 SER A C 1
ATOM 488 O O . SER A 1 67 ? 49.390 19.337 24.337 1.00 34.69 68 SER A O 1
ATOM 491 N N . LEU A 1 68 ? 48.871 17.153 24.475 1.00 31.64 69 LEU A N 1
ATOM 492 C CA . LEU A 1 68 ? 48.818 17.149 25.933 1.00 35.10 69 LEU A CA 1
ATOM 493 C C . LEU A 1 68 ? 50.190 17.005 26.599 1.00 32.31 69 LEU A C 1
ATOM 494 O O . LEU A 1 68 ? 50.297 17.080 27.820 1.00 34.49 69 LEU A O 1
ATOM 499 N N . LEU A 1 69 ? 51.234 16.800 25.800 1.00 31.19 70 LEU A N 1
ATOM 500 C CA . LEU A 1 69 ? 52.584 16.642 26.341 1.00 32.02 70 LEU A CA 1
ATOM 501 C C . LEU A 1 69 ? 53.190 17.973 26.762 1.00 27.72 70 LEU A C 1
ATOM 502 O O . LEU A 1 69 ? 53.124 18.952 26.015 1.00 28.38 70 LEU A O 1
ATOM 507 N N . PRO A 1 70 ? 53.779 18.014 27.964 1.00 27.59 71 PRO A N 1
ATOM 508 C CA . PRO A 1 70 ? 54.522 19.190 28.421 1.00 28.75 71 PRO A CA 1
ATOM 509 C C . PRO A 1 70 ? 55.731 19.465 27.527 1.00 26.80 71 PRO A C 1
ATOM 510 O O . PRO A 1 70 ? 56.185 18.583 26.791 1.00 25.20 71 PRO A O 1
ATOM 514 N N . LEU A 1 71 ? 56.246 20.687 27.614 1.00 25.14 72 LEU A N 1
ATOM 515 C CA . LEU A 1 71 ? 57.414 21.111 26.849 1.00 23.57 72 LEU A CA 1
ATOM 516 C C . LEU A 1 71 ? 58.556 20.092 26.887 1.00 23.77 72 LEU A C 1
ATOM 517 O O . LEU A 1 71 ? 59.110 19.737 25.844 1.00 23.95 72 LEU A O 1
ATOM 522 N N . HIS A 1 72 ? 58.908 19.619 28.081 1.00 23.41 73 HIS A N 1
ATOM 523 C CA . HIS A 1 72 ? 60.064 18.729 28.221 1.00 24.78 73 HIS A CA 1
ATOM 524 C C . HIS A 1 72 ? 59.850 17.411 27.476 1.00 25.09 73 HIS A C 1
ATOM 525 O O . HIS A 1 72 ? 60.790 16.849 26.915 1.00 26.50 73 HIS A O 1
ATOM 532 N N . ALA A 1 73 ? 58.612 16.928 27.463 1.00 26.30 74 ALA A N 1
ATOM 533 C CA . ALA A 1 73 ? 58.297 15.668 26.802 1.00 25.09 74 ALA A CA 1
ATOM 534 C C . ALA A 1 73 ? 58.300 15.826 25.283 1.00 27.95 74 ALA A C 1
ATOM 535 O O . ALA A 1 73 ? 58.776 14.953 24.562 1.00 27.09 74 ALA A O 1
ATOM 537 N N . ARG A 1 74 ? 57.768 16.943 24.798 1.00 26.16 75 ARG A N 1
ATOM 538 C CA . ARG A 1 74 ? 57.814 17.226 23.367 1.00 25.25 75 ARG A CA 1
ATOM 539 C C . ARG A 1 74 ? 59.259 17.344 22.885 1.00 24.38 75 ARG A C 1
ATOM 540 O O . ARG A 1 74 ? 59.597 16.886 21.794 1.00 24.16 75 ARG A O 1
ATOM 548 N N . ALA A 1 75 ? 60.111 17.958 23.701 1.00 25.27 76 ALA A N 1
ATOM 549 C CA . ALA A 1 75 ? 61.525 18.089 23.363 1.00 24.57 76 ALA A CA 1
ATOM 550 C C . ALA A 1 75 ? 62.155 16.707 23.213 1.00 27.53 76 ALA A C 1
ATOM 551 O O . ALA A 1 75 ? 62.874 16.444 22.247 1.00 27.62 76 ALA A O 1
ATOM 553 N N . ARG A 1 76 ? 61.876 15.825 24.171 1.00 28.86 77 ARG A N 1
ATOM 554 C CA . ARG A 1 76 ? 62.371 14.452 24.111 1.00 33.05 77 ARG A CA 1
ATOM 555 C C . ARG A 1 76 ? 61.904 13.744 22.844 1.00 30.95 77 ARG A C 1
ATOM 556 O O . ARG A 1 76 ? 62.622 12.905 22.298 1.00 31.50 77 ARG A O 1
ATOM 564 N N . ARG A 1 77 ? 60.698 14.080 22.389 1.00 27.53 78 ARG A N 1
ATOM 565 C CA . ARG A 1 77 ? 60.119 13.472 21.191 1.00 31.00 78 ARG A CA 1
ATOM 566 C C . ARG A 1 77 ? 60.748 14.018 19.909 1.00 31.60 78 ARG A C 1
ATOM 567 O O . ARG A 1 77 ? 60.490 13.508 18.819 1.00 34.39 78 ARG A O 1
ATOM 575 N N . GLY A 1 78 ? 61.557 15.065 20.039 1.00 28.04 79 GLY A N 1
ATOM 576 C CA . GLY A 1 78 ? 62.342 15.540 18.918 1.00 26.78 79 GLY A CA 1
ATOM 577 C C . GLY A 1 78 ? 62.200 16.999 18.531 1.00 23.80 79 GLY A C 1
ATOM 578 O O . GLY A 1 78 ? 62.819 17.431 17.566 1.00 24.34 79 GLY A O 1
ATOM 579 N N . ILE A 1 79 ? 61.401 17.768 19.265 1.00 21.98 80 ILE A N 1
ATOM 580 C CA . ILE A 1 79 ? 61.277 19.190 18.956 1.00 21.37 80 ILE A CA 1
ATOM 581 C C . ILE A 1 79 ? 62.401 20.034 19.566 1.00 23.33 80 ILE A C 1
ATOM 582 O O . ILE A 1 79 ? 62.569 20.079 20.785 1.00 24.05 80 ILE A O 1
ATOM 587 N N . GLY A 1 80 ? 63.169 20.688 18.700 1.00 20.64 81 GLY A N 1
ATOM 588 C CA . GLY A 1 80 ? 64.209 21.612 19.113 1.00 23.40 81 GLY A CA 1
ATOM 589 C C . GLY A 1 80 ? 63.794 23.024 18.754 1.00 20.94 81 GLY A C 1
ATOM 590 O O . GLY A 1 80 ? 62.959 23.223 17.864 1.00 20.57 81 GLY A O 1
ATOM 591 N N . TYR A 1 81 ? 64.381 24.007 19.432 1.00 21.10 82 TYR A N 1
ATOM 592 C CA . TYR A 1 81 ? 63.872 25.368 19.350 1.00 19.54 82 TYR A CA 1
ATOM 593 C C . TYR A 1 81 ? 64.931 26.432 19.635 1.00 19.97 82 TYR A C 1
ATOM 594 O O . TYR A 1 81 ? 65.621 26.390 20.660 1.00 21.74 82 TYR A O 1
ATOM 603 N N . LEU A 1 82 ? 65.068 27.362 18.693 1.00 18.45 83 LEU A N 1
ATOM 604 C CA . LEU A 1 82 ? 65.894 28.546 18.861 1.00 17.65 83 LEU A CA 1
ATOM 605 C C . LEU A 1 82 ? 64.997 29.759 19.051 1.00 18.50 83 LEU A C 1
ATOM 606 O O . LEU A 1 82 ? 64.316 30.185 18.116 1.00 18.29 83 LEU A O 1
ATOM 611 N N . PRO A 1 83 ? 65.003 30.338 20.257 1.00 18.15 84 PRO A N 1
ATOM 612 C CA . PRO A 1 83 ? 64.190 31.538 20.480 1.00 20.13 84 PRO A CA 1
ATOM 613 C C . PRO A 1 83 ? 64.657 32.743 19.667 1.00 18.62 84 PRO A C 1
ATOM 614 O O . PRO A 1 83 ? 65.834 32.870 19.318 1.00 20.58 84 PRO A O 1
ATOM 618 N N . GLN A 1 84 ? 63.718 33.631 19.372 1.00 19.26 85 GLN A N 1
ATOM 619 C CA . GLN A 1 84 ? 64.028 34.868 18.676 1.00 22.16 85 GLN A CA 1
ATOM 620 C C . GLN A 1 84 ? 64.910 35.767 19.534 1.00 23.07 85 GLN A C 1
ATOM 621 O O . GLN A 1 84 ? 65.907 36.310 19.058 1.00 23.22 85 GLN A O 1
ATOM 627 N N . GLU A 1 85 ? 64.548 35.915 20.804 1.00 21.56 86 GLU A N 1
ATOM 628 C CA . GLU A 1 85 ? 65.348 36.710 21.729 1.00 24.02 86 GLU A CA 1
ATOM 629 C C . GLU A 1 85 ? 66.635 35.979 22.097 1.00 22.13 86 GLU A C 1
ATOM 630 O O . GLU A 1 85 ? 66.732 34.759 21.948 1.00 22.73 86 GLU A O 1
ATOM 636 N N . ALA A 1 86 ? 67.627 36.725 22.562 1.00 21.24 87 ALA A N 1
ATOM 637 C CA . ALA A 1 86 ? 68.875 36.108 23.001 1.00 20.13 87 ALA A CA 1
ATOM 638 C C . ALA A 1 86 ? 68.601 35.024 24.042 1.00 21.06 87 ALA A C 1
ATOM 639 O O . ALA A 1 86 ? 67.797 35.225 24.956 1.00 24.37 87 ALA A O 1
ATOM 641 N N . SER A 1 87 ? 69.275 33.880 23.908 1.00 17.59 88 SER A N 1
ATOM 642 C CA . SER A 1 87 ? 69.110 32.782 24.857 1.00 17.63 88 SER A CA 1
ATOM 643 C C . SER A 1 87 ? 70.440 32.302 25.422 1.00 18.28 88 SER A C 1
ATOM 644 O O . SER A 1 87 ? 70.471 31.465 26.322 1.00 18.95 88 SER A O 1
ATOM 647 N N . ILE A 1 88 ? 71.541 32.828 24.901 1.00 15.08 89 ILE A N 1
ATOM 648 C CA . ILE A 1 88 ? 72.854 32.435 25.400 1.00 12.65 89 ILE A CA 1
ATOM 649 C C . ILE A 1 88 ? 73.026 32.881 26.853 1.00 14.24 89 ILE A C 1
ATOM 650 O O . ILE A 1 88 ? 72.450 33.901 27.266 1.00 17.62 89 ILE A O 1
ATOM 655 N N . PHE A 1 89 ? 73.769 32.109 27.643 1.00 14.47 90 PHE A N 1
ATOM 656 C CA A PHE A 1 89 ? 74.150 32.540 28.982 0.54 15.83 90 PHE A CA 1
ATOM 657 C CA B PHE A 1 89 ? 74.144 32.558 28.976 0.46 15.55 90 PHE A CA 1
ATOM 658 C C . PHE A 1 89 ? 75.292 33.539 28.824 1.00 15.82 90 PHE A C 1
ATOM 659 O O . PHE A 1 89 ? 76.412 33.162 28.483 1.00 14.22 90 PHE A O 1
ATOM 674 N N . ARG A 1 90 ? 74.998 34.812 29.056 1.00 15.77 91 ARG A N 1
ATOM 675 C CA . ARG A 1 90 ? 75.964 35.869 28.782 1.00 17.95 91 ARG A CA 1
ATOM 676 C C . ARG A 1 90 ? 77.231 35.839 29.635 1.00 15.89 91 ARG A C 1
ATOM 677 O O . ARG A 1 90 ? 78.287 36.272 29.179 1.00 15.39 91 ARG A O 1
ATOM 685 N N . ARG A 1 91 ? 77.135 35.333 30.858 1.00 16.07 92 ARG A N 1
ATOM 686 C CA . ARG A 1 91 ? 78.301 35.295 31.738 1.00 15.83 92 ARG A CA 1
ATOM 687 C C . ARG A 1 91 ? 79.188 34.072 31.480 1.00 16.72 92 ARG A C 1
ATOM 688 O O . ARG A 1 91 ? 80.337 34.018 31.926 1.00 18.49 92 ARG A O 1
ATOM 696 N N . LEU A 1 92 ? 78.663 33.094 30.752 1.00 15.00 93 LEU A N 1
ATOM 697 C CA A LEU A 1 92 ? 79.367 31.830 30.553 0.32 13.64 93 LEU A CA 1
ATOM 698 C CA B LEU A 1 92 ? 79.377 31.840 30.557 0.68 13.29 93 LEU A CA 1
ATOM 699 C C . LEU A 1 92 ? 80.104 31.768 29.226 1.00 12.52 93 LEU A C 1
ATOM 700 O O . LEU A 1 92 ? 79.672 32.363 28.241 1.00 13.34 93 LEU A O 1
ATOM 709 N N . SER A 1 93 ? 81.210 31.031 29.205 1.00 13.08 94 SER A N 1
ATOM 710 C CA . SER A 1 93 ? 81.933 30.814 27.962 1.00 12.14 94 SER A CA 1
ATOM 711 C C . SER A 1 93 ? 81.101 30.007 26.977 1.00 11.31 94 SER A C 1
ATOM 712 O O . SER A 1 93 ? 80.077 29.411 27.333 1.00 12.32 94 SER A O 1
ATOM 715 N N . VAL A 1 94 ? 81.567 29.972 25.736 1.00 11.97 95 VAL A N 1
ATOM 716 C CA . VAL A 1 94 ? 80.936 29.156 24.708 1.00 11.09 95 VAL A CA 1
ATOM 717 C C . VAL A 1 94 ? 80.896 27.706 25.178 1.00 10.67 95 VAL A C 1
ATOM 718 O O . VAL A 1 94 ? 79.854 27.062 25.145 1.00 10.74 95 VAL A O 1
ATOM 722 N N . TYR A 1 95 ? 82.029 27.205 25.655 1.00 11.16 96 TYR A N 1
ATOM 723 C CA . TYR A 1 95 ? 82.106 25.824 26.111 1.00 12.02 96 TYR A CA 1
ATOM 724 C C . TYR A 1 95 ? 81.123 25.553 27.251 1.00 9.96 96 TYR A C 1
ATOM 725 O O . TYR A 1 95 ? 80.415 24.541 27.244 1.00 12.56 96 TYR A O 1
ATOM 734 N N . ASP A 1 96 ? 81.072 26.451 28.231 1.00 11.72 97 ASP A N 1
ATOM 735 C CA . ASP A 1 96 ? 80.194 26.222 29.375 1.00 12.35 97 ASP A CA 1
ATOM 736 C C . ASP A 1 96 ? 78.722 26.318 28.977 1.00 12.74 97 ASP A C 1
ATOM 737 O O . ASP A 1 96 ? 77.872 25.633 29.543 1.00 12.92 97 ASP A O 1
ATOM 742 N N . ASN A 1 97 ? 78.421 27.171 28.002 1.00 11.15 98 ASN A N 1
ATOM 743 C CA . ASN A 1 97 ? 77.084 27.214 27.441 1.00 12.49 98 ASN A CA 1
ATOM 744 C C . ASN A 1 97 ? 76.673 25.869 26.863 1.00 11.92 98 ASN A C 1
ATOM 745 O O . ASN A 1 97 ? 75.562 25.388 27.101 1.00 14.95 98 ASN A O 1
ATOM 750 N N . LEU A 1 98 ? 77.576 25.254 26.107 1.00 10.42 99 LEU A N 1
ATOM 751 C CA . LEU A 1 98 ? 77.262 23.986 25.468 1.00 10.76 99 LEU A CA 1
ATOM 752 C C . LEU A 1 98 ? 77.195 22.864 26.487 1.00 10.99 99 LEU A C 1
ATOM 753 O O . LEU A 1 98 ? 76.299 22.024 26.421 1.00 13.32 99 LEU A O 1
ATOM 758 N N . MET A 1 99 ? 78.121 22.846 27.440 1.00 11.65 100 MET A N 1
ATOM 759 C CA . MET A 1 99 ? 78.110 21.766 28.419 1.00 11.81 100 MET A CA 1
ATOM 760 C C . MET A 1 99 ? 76.875 21.832 29.303 1.00 14.61 100 MET A C 1
ATOM 761 O O . MET A 1 99 ? 76.391 20.800 29.757 1.00 16.24 100 MET A O 1
ATOM 766 N N . ALA A 1 100 ? 76.344 23.036 29.527 1.00 12.91 101 ALA A N 1
ATOM 767 C CA . ALA A 1 100 ? 75.143 23.163 30.346 1.00 14.68 101 ALA A CA 1
ATOM 768 C C . ALA A 1 100 ? 73.995 22.404 29.689 1.00 13.73 101 ALA A C 1
ATOM 769 O O . ALA A 1 100 ? 73.300 21.616 30.341 1.00 16.61 101 ALA A O 1
ATOM 771 N N . VAL A 1 101 ? 73.800 22.611 28.391 1.00 12.70 102 VAL A N 1
ATOM 772 C CA A VAL A 1 101 ? 72.729 21.927 27.672 0.58 14.45 102 VAL A CA 1
ATOM 773 C CA B VAL A 1 101 ? 72.713 21.929 27.709 0.42 14.17 102 VAL A CA 1
ATOM 774 C C . VAL A 1 101 ? 72.999 20.437 27.512 1.00 15.87 102 VAL A C 1
ATOM 775 O O . VAL A 1 101 ? 72.088 19.615 27.571 1.00 17.40 102 VAL A O 1
ATOM 782 N N . LEU A 1 102 ? 74.260 20.081 27.305 1.00 13.99 103 LEU A N 1
ATOM 783 C CA . LEU A 1 102 ? 74.606 18.679 27.094 1.00 11.73 103 LEU A CA 1
ATOM 784 C C . LEU A 1 102 ? 74.386 17.791 28.322 1.00 14.47 103 LEU A C 1
ATOM 785 O O . LEU A 1 102 ? 74.402 16.565 28.218 1.00 16.93 103 LEU A O 1
ATOM 790 N N . GLN A 1 103 ? 74.170 18.395 29.484 1.00 14.17 104 GLN A N 1
ATOM 791 C CA . GLN A 1 103 ? 73.865 17.593 30.665 1.00 16.98 104 GLN A CA 1
ATOM 792 C C . GLN A 1 103 ? 72.527 16.873 30.574 1.00 18.94 104 GLN A C 1
ATOM 793 O O . GLN A 1 103 ? 72.262 15.968 31.366 1.00 20.30 104 GLN A O 1
ATOM 799 N N . ILE A 1 104 ? 71.684 17.253 29.619 1.00 17.13 105 ILE A N 1
ATOM 800 C CA . ILE A 1 104 ? 70.416 16.544 29.460 1.00 17.56 105 ILE A CA 1
ATOM 801 C C . ILE A 1 104 ? 70.592 15.277 28.638 1.00 18.85 105 ILE A C 1
ATOM 802 O O . ILE A 1 104 ? 69.650 14.497 28.482 1.00 20.75 105 ILE A O 1
ATOM 807 N N . ARG A 1 105 ? 71.791 15.067 28.109 1.00 16.50 106 ARG A N 1
ATOM 808 C CA . ARG A 1 105 ? 72.044 13.900 27.265 1.00 16.71 106 ARG A CA 1
ATOM 809 C C . ARG A 1 105 ? 72.366 12.670 28.102 1.00 18.11 106 ARG A C 1
ATOM 810 O O . ARG A 1 105 ? 73.527 12.271 28.223 1.00 17.99 106 ARG A O 1
ATOM 818 N N . ASP A 1 106 ? 71.330 12.079 28.688 1.00 18.76 107 ASP A N 1
ATOM 819 C CA . ASP A 1 106 ? 71.522 10.917 29.550 1.00 19.03 107 ASP A CA 1
ATOM 820 C C . ASP A 1 106 ? 71.974 9.675 28.783 1.00 22.44 107 ASP A C 1
ATOM 821 O O . ASP A 1 106 ? 72.349 8.666 29.390 1.00 27.04 107 ASP A O 1
ATOM 826 N N . ASP A 1 107 ? 71.950 9.754 27.455 1.00 20.00 108 ASP A N 1
ATOM 827 C CA . ASP A 1 107 ? 72.427 8.663 26.608 1.00 22.24 108 ASP A CA 1
ATOM 828 C C . ASP A 1 107 ? 73.946 8.678 26.442 1.00 21.04 108 ASP A C 1
ATOM 829 O O . ASP A 1 107 ? 74.542 7.694 25.989 1.00 23.19 108 ASP A O 1
ATOM 834 N N . LEU A 1 108 ? 74.566 9.792 26.814 1.00 18.51 109 LEU A N 1
ATOM 835 C CA . LEU A 1 108 ? 76.003 9.973 26.658 1.00 18.36 109 LEU A CA 1
ATOM 836 C C . LEU A 1 108 ? 76.717 9.958 28.006 1.00 20.32 109 LEU A C 1
ATOM 837 O O . LEU A 1 108 ? 76.188 10.458 28.997 1.00 23.26 109 LEU A O 1
ATOM 842 N N . SER A 1 109 ? 77.922 9.397 28.038 1.00 18.48 110 SER A N 1
ATOM 843 C CA . SER A 1 109 ? 78.783 9.537 29.206 1.00 20.32 110 SER A CA 1
ATOM 844 C C . SER A 1 109 ? 79.314 10.966 29.317 1.00 21.35 110 SER A C 1
ATOM 845 O O . SER A 1 109 ? 79.234 11.747 28.365 1.00 19.58 110 SER A O 1
ATOM 848 N N . ALA A 1 110 ? 79.871 11.301 30.477 1.00 23.54 111 ALA A N 1
ATOM 849 C CA . ALA A 1 110 ? 80.457 12.626 30.673 1.00 24.81 111 ALA A CA 1
ATOM 850 C C . ALA A 1 110 ? 81.491 12.935 29.589 1.00 24.42 111 ALA A C 1
ATOM 851 O O . ALA A 1 110 ? 81.490 14.025 29.011 1.00 23.21 111 ALA A O 1
ATOM 853 N N . GLU A 1 111 ? 82.365 11.971 29.311 1.00 25.89 112 GLU A N 1
ATOM 854 C CA . GLU A 1 111 ? 83.384 12.143 28.282 1.00 29.54 112 GLU A CA 1
ATOM 855 C C . GLU A 1 111 ? 82.757 12.336 26.906 1.00 23.01 112 GLU A C 1
ATOM 856 O O . GLU A 1 111 ? 83.237 13.121 26.091 1.00 22.94 112 GLU A O 1
ATOM 862 N N . GLN A 1 112 ? 81.682 11.606 26.645 1.00 19.43 113 GLN A N 1
ATOM 863 C CA . GLN A 1 112 ? 81.007 11.721 25.361 1.00 19.31 113 GLN A CA 1
ATOM 864 C C . GLN A 1 112 ? 80.307 13.068 25.201 1.00 17.84 113 GLN A C 1
ATOM 865 O O . GLN A 1 112 ? 80.207 13.594 24.092 1.00 18.29 113 GLN A O 1
ATOM 871 N N . ARG A 1 113 ? 79.819 13.618 26.307 1.00 17.14 114 ARG A N 1
ATOM 872 C CA . ARG A 1 113 ? 79.263 14.966 26.283 1.00 15.84 114 ARG A CA 1
ATOM 873 C C . ARG A 1 113 ? 80.341 15.987 25.937 1.00 18.42 114 ARG A C 1
ATOM 874 O O . ARG A 1 113 ? 80.110 16.910 25.155 1.00 16.24 114 ARG A O 1
ATOM 882 N N . GLU A 1 114 ? 81.520 15.826 26.529 1.00 19.81 115 GLU A N 1
ATOM 883 C CA . GLU A 1 114 ? 82.649 16.690 26.204 1.00 20.02 115 GLU A CA 1
ATOM 884 C C . GLU A 1 114 ? 83.011 16.558 24.729 1.00 20.02 115 GLU A C 1
ATOM 885 O O . GLU A 1 114 ? 83.249 17.557 24.043 1.00 18.54 115 GLU A O 1
ATOM 891 N N . ASP A 1 115 ? 83.037 15.324 24.234 1.00 19.73 116 ASP A N 1
ATOM 892 C CA . ASP A 1 115 ? 83.304 15.080 22.823 1.00 22.11 116 ASP A CA 1
ATOM 893 C C . ASP A 1 115 ? 82.274 15.795 21.959 1.00 19.12 116 ASP A C 1
ATOM 894 O O . ASP A 1 115 ? 82.622 16.424 20.959 1.00 19.74 116 ASP A O 1
ATOM 899 N N . ARG A 1 116 ? 81.005 15.714 22.353 1.00 16.55 117 ARG A N 1
ATOM 900 C CA . ARG A 1 116 ? 79.950 16.312 21.557 1.00 15.40 117 ARG A CA 1
ATOM 901 C C . ARG A 1 116 ? 80.099 17.840 21.523 1.00 16.35 117 ARG A C 1
ATOM 902 O O . ARG A 1 116 ? 79.847 18.476 20.497 1.00 16.76 117 ARG A O 1
ATOM 910 N N . ALA A 1 117 ? 80.501 18.432 22.646 1.00 13.71 118 ALA A N 1
ATOM 911 C CA . ALA A 1 117 ? 80.679 19.885 22.686 1.00 12.74 118 ALA A CA 1
ATOM 912 C C . ALA A 1 117 ? 81.764 20.311 21.708 1.00 15.01 118 ALA A C 1
ATOM 913 O O . ALA A 1 117 ? 81.623 21.319 21.012 1.00 15.61 118 ALA A O 1
ATOM 915 N N . ASN A 1 118 ? 82.856 19.552 21.677 1.00 16.74 119 ASN A N 1
ATOM 916 C CA . ASN A 1 118 ? 83.929 19.841 20.736 1.00 15.38 119 ASN A CA 1
ATOM 917 C C . ASN A 1 118 ? 83.463 19.698 19.290 1.00 15.96 119 ASN A C 1
ATOM 918 O O . ASN A 1 118 ? 83.781 20.535 18.438 1.00 18.64 119 ASN A O 1
ATOM 923 N N . GLU A 1 119 ? 82.696 18.648 19.020 1.00 17.34 120 GLU A N 1
ATOM 924 C CA . GLU A 1 119 ? 82.132 18.454 17.692 1.00 18.23 120 GLU A CA 1
ATOM 925 C C . GLU A 1 119 ? 81.248 19.628 17.293 1.00 17.51 120 GLU A C 1
ATOM 926 O O . GLU A 1 119 ? 81.374 20.175 16.200 1.00 20.02 120 GLU A O 1
ATOM 932 N N . LEU A 1 120 ? 80.354 20.021 18.194 1.00 15.14 121 LEU A N 1
ATOM 933 C CA . LEU A 1 120 ? 79.457 21.132 17.936 1.00 14.28 121 LEU A CA 1
ATOM 934 C C . LEU A 1 120 ? 80.212 22.436 17.703 1.00 14.01 121 LEU A C 1
ATOM 935 O O . LEU A 1 120 ? 79.853 23.227 16.830 1.00 14.35 121 LEU A O 1
ATOM 940 N N . MET A 1 121 ? 81.263 22.674 18.476 1.00 14.21 122 MET A N 1
ATOM 941 C CA . MET A 1 121 ? 82.018 23.897 18.262 1.00 14.59 122 MET A CA 1
ATOM 942 C C . MET A 1 121 ? 82.649 23.917 16.873 1.00 15.11 122 MET A C 1
ATOM 943 O O . MET A 1 121 ? 82.657 24.951 16.204 1.00 14.90 122 MET A O 1
ATOM 948 N N . GLU A 1 122 ? 83.169 22.774 16.440 1.00 15.95 123 GLU A N 1
ATOM 949 C CA . GLU A 1 122 ? 83.749 22.692 15.103 1.00 18.68 123 GLU A CA 1
ATOM 950 C C . GLU A 1 122 ? 82.688 22.873 14.020 1.00 18.01 123 GLU A C 1
ATOM 951 O O . GLU A 1 122 ? 82.884 23.634 13.074 1.00 19.64 123 GLU A O 1
ATOM 957 N N . GLU A 1 123 ? 81.553 22.192 14.176 1.00 17.95 124 GLU A N 1
ATOM 958 C CA . GLU A 1 123 ? 80.476 22.239 13.182 1.00 17.41 124 GLU A CA 1
ATOM 959 C C . GLU A 1 123 ? 79.924 23.654 12.992 1.00 20.08 124 GLU A C 1
ATOM 960 O O . GLU A 1 123 ? 79.551 24.055 11.877 1.00 20.49 124 GLU A O 1
ATOM 966 N N . PHE A 1 124 ? 79.885 24.415 14.083 1.00 17.05 125 PHE A N 1
ATOM 967 C CA . PHE A 1 124 ? 79.314 25.756 14.060 1.00 16.39 125 PHE A CA 1
ATOM 968 C C . PHE A 1 124 ? 80.348 26.874 13.959 1.00 16.66 125 PHE A C 1
ATOM 969 O O . PHE A 1 124 ? 80.008 28.050 14.099 1.00 18.07 125 PHE A O 1
ATOM 977 N N . HIS A 1 125 ? 81.600 26.499 13.717 1.00 16.58 126 HIS A N 1
ATOM 978 C CA . HIS A 1 125 ? 82.669 27.477 13.522 1.00 18.07 126 HIS A CA 1
ATOM 979 C C . HIS A 1 125 ? 82.819 28.420 14.711 1.00 16.95 126 HIS A C 1
ATOM 980 O O . HIS A 1 125 ? 82.934 29.632 14.542 1.00 18.67 126 HIS A O 1
ATOM 987 N N . ILE A 1 126 ? 82.831 27.855 15.914 1.00 13.57 127 ILE A N 1
ATOM 988 C CA . ILE A 1 126 ? 82.997 28.647 17.127 1.00 13.65 127 ILE A CA 1
ATOM 989 C C . ILE A 1 126 ? 84.068 28.064 18.050 1.00 13.31 127 ILE A C 1
ATOM 990 O O . ILE A 1 126 ? 84.217 28.496 19.190 1.00 13.65 127 ILE A O 1
ATOM 995 N N . GLU A 1 127 ? 84.829 27.096 17.553 1.00 12.97 128 GLU A N 1
ATOM 996 C CA . GLU A 1 127 ? 85.816 26.454 18.419 1.00 15.54 128 GLU A CA 1
ATOM 997 C C . GLU A 1 127 ? 86.945 27.408 18.842 1.00 13.01 128 GLU A C 1
ATOM 998 O O . GLU A 1 127 ? 87.581 27.195 19.884 1.00 15.34 128 GLU A O 1
ATOM 1004 N N . HIS A 1 128 ? 87.168 28.468 18.067 1.00 13.33 129 HIS A N 1
ATOM 1005 C CA . HIS A 1 128 ? 88.149 29.483 18.453 1.00 13.59 129 HIS A CA 1
ATOM 1006 C C . HIS A 1 128 ? 87.658 30.369 19.591 1.00 14.38 129 HIS A C 1
ATOM 1007 O O . HIS A 1 128 ? 88.433 31.151 20.150 1.00 15.04 129 HIS A O 1
ATOM 1014 N N . LEU A 1 129 ? 86.374 30.243 19.931 1.00 12.97 130 LEU A N 1
ATOM 1015 C CA . LEU A 1 129 ? 85.741 31.082 20.943 1.00 13.17 130 LEU A CA 1
ATOM 1016 C C . LEU A 1 129 ? 85.395 30.269 22.195 1.00 13.58 130 LEU A C 1
ATOM 1017 O O . LEU A 1 129 ? 84.625 30.720 23.047 1.00 12.35 130 LEU A O 1
ATOM 1022 N N . ARG A 1 130 ? 85.970 29.071 22.285 1.00 13.02 131 ARG A N 1
ATOM 1023 C CA . ARG A 1 130 ? 85.702 28.139 23.382 1.00 12.51 131 ARG A CA 1
ATOM 1024 C C . ARG A 1 130 ? 85.570 28.831 24.744 1.00 12.88 131 ARG A C 1
ATOM 1025 O O . ARG A 1 130 ? 84.596 28.628 25.467 1.00 12.88 131 ARG A O 1
ATOM 1033 N N . ASP A 1 131 ? 86.565 29.634 25.105 1.00 14.10 132 ASP A N 1
ATOM 1034 C CA . ASP A 1 131 ? 86.596 30.222 26.436 1.00 13.99 132 ASP A CA 1
ATOM 1035 C C . ASP A 1 131 ? 86.084 31.666 26.480 1.00 15.59 132 ASP A C 1
ATOM 1036 O O . ASP A 1 131 ? 86.188 32.337 27.511 1.00 17.92 132 ASP A O 1
ATOM 1041 N N . SER A 1 132 ? 85.530 32.144 25.367 1.00 14.80 133 SER A N 1
ATOM 1042 C CA . SER A 1 132 ? 84.972 33.494 25.307 1.00 16.43 133 SER A CA 1
ATOM 1043 C C . SER A 1 132 ? 83.614 33.578 25.976 1.00 15.24 133 SER A C 1
ATOM 1044 O O . SER A 1 132 ? 82.742 32.742 25.737 1.00 15.50 133 SER A O 1
ATOM 1047 N N . MET A 1 133 ? 83.431 34.615 26.789 1.00 16.59 134 MET A N 1
ATOM 1048 C CA . MET A 1 133 ? 82.164 34.849 27.464 1.00 16.39 134 MET A CA 1
ATOM 1049 C C . MET A 1 133 ? 81.096 35.205 26.432 1.00 13.49 134 MET A C 1
ATOM 1050 O O . MET A 1 133 ? 81.373 35.928 25.467 1.00 14.77 134 MET A O 1
ATOM 1055 N N . GLY A 1 134 ? 79.882 34.700 26.636 1.00 13.95 135 GLY A N 1
ATOM 1056 C CA . GLY A 1 134 ? 78.768 34.993 25.750 1.00 14.75 135 GLY A CA 1
ATOM 1057 C C . GLY A 1 134 ? 78.597 36.482 25.495 1.00 14.39 135 GLY A C 1
ATOM 1058 O O . GLY A 1 134 ? 78.347 36.902 24.370 1.00 15.13 135 GLY A O 1
ATOM 1059 N N . GLN A 1 135 ? 78.761 37.281 26.546 1.00 13.48 136 GLN A N 1
ATOM 1060 C CA . GLN A 1 135 ? 78.597 38.730 26.444 1.00 16.66 136 GLN A CA 1
ATOM 1061 C C . GLN A 1 135 ? 79.573 39.378 25.456 1.00 15.46 136 GLN A C 1
ATOM 1062 O O . GLN A 1 135 ? 79.264 40.414 24.858 1.00 17.28 136 GLN A O 1
ATOM 1068 N N . SER A 1 136 ? 80.729 38.750 25.260 1.00 16.05 137 SER A N 1
ATOM 1069 C CA A SER A 1 136 ? 81.778 39.331 24.426 0.60 17.60 137 SER A CA 1
ATOM 1070 C CA B SER A 1 136 ? 81.792 39.309 24.424 0.40 17.90 137 SER A CA 1
ATOM 1071 C C . SER A 1 136 ? 81.582 39.055 22.934 1.00 18.57 137 SER A C 1
ATOM 1072 O O . SER A 1 136 ? 82.254 39.652 22.091 1.00 20.81 137 SER A O 1
ATOM 1077 N N . LEU A 1 137 ? 80.663 38.154 22.614 1.00 14.82 138 LEU A N 1
ATOM 1078 C CA . LEU A 1 137 ? 80.463 37.721 21.238 1.00 15.04 138 LEU A CA 1
ATOM 1079 C C . LEU A 1 137 ? 79.640 38.699 20.414 1.00 16.86 138 LEU A C 1
ATOM 1080 O O . LEU A 1 137 ? 78.754 39.378 20.935 1.00 20.35 138 LEU A O 1
ATOM 1085 N N . SER A 1 138 ? 79.927 38.749 19.119 1.00 16.04 139 SER A N 1
ATOM 1086 C CA . SER A 1 138 ? 79.088 39.494 18.191 1.00 18.39 139 SER A CA 1
ATOM 1087 C C . SER A 1 138 ? 77.725 38.825 18.066 1.00 17.35 139 SER A C 1
ATOM 1088 O O . SER A 1 138 ? 77.536 37.686 18.492 1.00 16.10 139 SER A O 1
ATOM 1091 N N . GLY A 1 139 ? 76.776 39.525 17.458 1.00 19.13 140 GLY A N 1
ATOM 1092 C CA . GLY A 1 139 ? 75.467 38.949 17.217 1.00 18.78 140 GLY A CA 1
ATOM 1093 C C . GLY A 1 139 ? 75.538 37.650 16.436 1.00 17.10 140 GLY A C 1
ATOM 1094 O O . GLY A 1 139 ? 74.870 36.676 16.783 1.00 17.87 140 GLY A O 1
ATOM 1095 N N . GLY A 1 140 ? 76.345 37.636 15.379 1.00 17.10 141 GLY A N 1
ATOM 1096 C CA . GLY A 1 140 ? 76.508 36.450 14.551 1.00 18.92 141 GLY A CA 1
ATOM 1097 C C . GLY A 1 140 ? 77.127 35.286 15.308 1.00 17.48 141 GLY A C 1
ATOM 1098 O O . GLY A 1 140 ? 76.697 34.142 15.172 1.00 16.90 141 GLY A O 1
ATOM 1099 N N . GLU A 1 141 ? 78.151 35.574 16.101 1.00 13.99 142 GLU A N 1
ATOM 1100 C CA . GLU A 1 141 ? 78.782 34.542 16.929 1.00 14.62 142 GLU A CA 1
ATOM 1101 C C . GLU A 1 141 ? 77.812 33.982 17.963 1.00 15.02 142 GLU A C 1
ATOM 1102 O O . GLU A 1 141 ? 77.729 32.770 18.167 1.00 13.43 142 GLU A O 1
ATOM 1108 N N . ARG A 1 142 ? 77.085 34.868 18.633 1.00 14.35 143 ARG A N 1
ATOM 1109 C CA A ARG A 1 142 ? 76.105 34.442 19.623 0.61 13.66 143 ARG A CA 1
ATOM 1110 C CA B ARG A 1 142 ? 76.092 34.464 19.619 0.39 14.08 143 ARG A CA 1
ATOM 1111 C C . ARG A 1 142 ? 75.057 33.534 18.991 1.00 14.45 143 ARG A C 1
ATOM 1112 O O . ARG A 1 142 ? 74.694 32.502 19.561 1.00 14.14 143 ARG A O 1
ATOM 1127 N N . ARG A 1 143 ? 74.575 33.917 17.813 1.00 13.79 144 ARG A N 1
ATOM 1128 C CA . ARG A 1 143 ? 73.594 33.110 17.105 1.00 16.61 144 ARG A CA 1
ATOM 1129 C C . ARG A 1 143 ? 74.121 31.713 16.801 1.00 15.21 144 ARG A C 1
ATOM 1130 O O . ARG A 1 143 ? 73.397 30.727 16.944 1.00 15.54 144 ARG A O 1
ATOM 1138 N N . ARG A 1 144 ? 75.386 31.610 16.403 1.00 13.00 145 ARG A N 1
ATOM 1139 C CA . ARG A 1 144 ? 75.959 30.292 16.159 1.00 13.09 145 ARG A CA 1
ATOM 1140 C C . ARG A 1 144 ? 75.984 29.462 17.440 1.00 15.07 145 ARG A C 1
ATOM 1141 O O . ARG A 1 144 ? 75.679 28.273 17.417 1.00 15.75 145 ARG A O 1
ATOM 1149 N N . VAL A 1 145 ? 76.343 30.084 18.559 1.00 12.85 146 VAL A N 1
ATOM 1150 C CA . VAL A 1 145 ? 76.322 29.374 19.833 1.00 12.21 146 VAL A CA 1
ATOM 1151 C C . VAL A 1 145 ? 74.908 28.939 20.206 1.00 12.63 146 VAL A C 1
ATOM 1152 O O . VAL A 1 145 ? 74.699 27.829 20.699 1.00 13.63 146 VAL A O 1
ATOM 1156 N N . GLU A 1 146 ? 73.934 29.819 19.995 1.00 13.28 147 GLU A N 1
ATOM 1157 C CA . GLU A 1 146 ? 72.551 29.490 20.332 1.00 12.60 147 GLU A CA 1
ATOM 1158 C C . GLU A 1 146 ? 71.989 28.354 19.482 1.00 14.14 147 GLU A C 1
ATOM 1159 O O . GLU A 1 146 ? 71.253 27.501 19.992 1.00 14.74 147 GLU A O 1
ATOM 1165 N N . ILE A 1 147 ? 72.327 28.334 18.194 1.00 13.44 148 ILE A N 1
ATOM 1166 C CA . ILE A 1 147 ? 71.883 27.233 17.348 1.00 15.26 148 ILE A CA 1
ATOM 1167 C C . ILE A 1 147 ? 72.565 25.941 17.790 1.00 15.16 148 ILE A C 1
ATOM 1168 O O . ILE A 1 147 ? 71.918 24.896 17.871 1.00 17.02 148 ILE A O 1
ATOM 1173 N N . ALA A 1 148 ? 73.853 26.020 18.132 1.00 13.10 149 ALA A N 1
ATOM 1174 C CA . ALA A 1 148 ? 74.566 24.852 18.636 1.00 13.29 149 ALA A CA 1
ATOM 1175 C C . ALA A 1 148 ? 73.905 24.336 19.921 1.00 15.48 149 ALA A C 1
ATOM 1176 O O . ALA A 1 148 ? 73.757 23.131 20.104 1.00 16.89 149 ALA A O 1
ATOM 1178 N N . ARG A 1 149 ? 73.520 25.253 20.810 1.00 13.17 150 ARG A N 1
ATOM 1179 C CA . ARG A 1 149 ? 72.821 24.868 22.037 1.00 13.13 150 ARG A CA 1
ATOM 1180 C C . ARG A 1 149 ? 71.539 24.096 21.732 1.00 16.34 150 ARG A C 1
ATOM 1181 O O . ARG A 1 149 ? 71.235 23.099 22.389 1.00 18.05 150 ARG A O 1
ATOM 1189 N N . ALA A 1 150 ? 70.796 24.557 20.735 1.00 17.17 151 ALA A N 1
ATOM 1190 C CA . ALA A 1 150 ? 69.548 23.893 20.367 1.00 17.43 151 ALA A CA 1
ATOM 1191 C C . ALA A 1 150 ? 69.824 22.475 19.872 1.00 22.62 151 ALA A C 1
ATOM 1192 O O . ALA A 1 150 ? 69.065 21.547 20.154 1.00 30.72 151 ALA A O 1
ATOM 1194 N N . LEU A 1 151 ? 70.918 22.313 19.140 1.00 17.30 152 LEU A N 1
ATOM 1195 C CA . LEU A 1 151 ? 71.272 21.036 18.529 1.00 21.06 152 LEU A CA 1
ATOM 1196 C C . LEU A 1 151 ? 71.846 20.048 19.538 1.00 20.96 152 LEU A C 1
ATOM 1197 O O . LEU A 1 151 ? 71.812 18.839 19.327 1.00 20.59 152 LEU A O 1
ATOM 1202 N N . ALA A 1 152 ? 72.396 20.569 20.627 1.00 22.14 153 ALA A N 1
ATOM 1203 C CA . ALA A 1 152 ? 72.991 19.716 21.652 1.00 20.14 153 ALA A CA 1
ATOM 1204 C C . ALA A 1 152 ? 71.974 18.712 22.209 1.00 23.39 153 ALA A C 1
ATOM 1205 O O . ALA A 1 152 ? 72.344 17.644 22.708 1.00 23.43 153 ALA A O 1
ATOM 1207 N N . ALA A 1 153 ? 70.693 19.048 22.107 1.00 25.44 154 ALA A N 1
ATOM 1208 C CA . ALA A 1 153 ? 69.635 18.174 22.602 1.00 26.23 154 ALA A CA 1
ATOM 1209 C C . ALA A 1 153 ? 69.257 17.070 21.609 1.00 27.61 154 ALA A C 1
ATOM 1210 O O . ALA A 1 153 ? 68.349 16.277 21.868 1.00 32.19 154 ALA A O 1
ATOM 1212 N N . ASN A 1 154 ? 69.937 17.037 20.468 1.00 23.39 155 ASN A N 1
ATOM 1213 C CA . ASN A 1 154 ? 69.709 16.011 19.455 1.00 25.08 155 ASN A CA 1
ATOM 1214 C C . ASN A 1 154 ? 68.261 15.917 18.956 1.00 24.08 155 ASN A C 1
ATOM 1215 O O . ASN A 1 154 ? 67.631 14.861 19.048 1.00 26.49 155 ASN A O 1
ATOM 1220 N N . PRO A 1 155 ? 67.733 17.022 18.410 1.00 21.87 156 PRO A N 1
ATOM 1221 C CA . PRO A 1 155 ? 66.352 17.059 17.924 1.00 21.32 156 PRO A CA 1
ATOM 1222 C C . PRO A 1 155 ? 66.183 16.500 16.510 1.00 22.70 156 PRO A C 1
ATOM 1223 O O . PRO A 1 155 ? 67.146 16.402 15.746 1.00 24.57 156 PRO A O 1
ATOM 1227 N N . LYS A 1 156 ? 64.947 16.151 16.170 1.00 25.07 157 LYS A N 1
ATOM 1228 C CA . LYS A 1 156 ? 64.601 15.735 14.817 1.00 28.19 157 LYS A CA 1
ATOM 1229 C C . LYS A 1 156 ? 64.113 16.935 14.009 1.00 24.33 157 LYS A C 1
ATOM 1230 O O . LYS A 1 156 ? 64.276 16.992 12.785 1.00 25.73 157 LYS A O 1
ATOM 1236 N N . PHE A 1 157 ? 63.517 17.889 14.713 1.00 24.38 158 PHE A N 1
ATOM 1237 C CA . PHE A 1 157 ? 62.975 19.099 14.101 1.00 22.61 158 PHE A CA 1
ATOM 1238 C C . PHE A 1 157 ? 63.593 20.284 14.808 1.00 25.00 158 PHE A C 1
ATOM 1239 O O . PHE A 1 157 ? 63.746 20.271 16.028 1.00 25.59 158 PHE A O 1
ATOM 1247 N N . ILE A 1 158 ? 63.969 21.304 14.053 1.00 22.09 159 ILE A N 1
ATOM 1248 C CA . ILE A 1 158 ? 64.486 22.510 14.677 1.00 20.70 159 ILE A CA 1
ATOM 1249 C C . ILE A 1 158 ? 63.689 23.723 14.225 1.00 20.66 159 ILE A C 1
ATOM 1250 O O . ILE A 1 158 ? 63.618 24.033 13.029 1.00 21.34 159 ILE A O 1
ATOM 1255 N N . LEU A 1 159 ? 63.055 24.380 15.190 1.00 17.71 160 LEU A N 1
ATOM 1256 C CA . LEU A 1 159 ? 62.296 25.592 14.926 1.00 18.38 160 LEU A CA 1
ATOM 1257 C C . LEU A 1 159 ? 63.192 26.799 15.159 1.00 20.47 160 LEU A C 1
ATOM 1258 O O . LEU A 1 159 ? 63.518 27.129 16.302 1.00 22.17 160 LEU A O 1
ATOM 1263 N N . LEU A 1 160 ? 63.607 27.447 14.076 1.00 17.95 161 LEU A N 1
ATOM 1264 C CA . LEU A 1 160 ? 64.499 28.599 14.170 1.00 16.57 161 LEU A CA 1
ATOM 1265 C C . LEU A 1 160 ? 63.699 29.890 14.065 1.00 17.90 161 LEU A C 1
ATOM 1266 O O . LEU A 1 160 ? 63.200 30.231 12.992 1.00 19.74 161 LEU A O 1
ATOM 1271 N N . ASP A 1 161 ? 63.569 30.608 15.176 1.00 17.59 162 ASP A N 1
ATOM 1272 C CA . ASP A 1 161 ? 62.788 31.839 15.168 1.00 19.88 162 ASP A CA 1
ATOM 1273 C C . ASP A 1 161 ? 63.706 33.020 14.862 1.00 22.90 162 ASP A C 1
ATOM 1274 O O . ASP A 1 161 ? 64.436 33.499 15.734 1.00 23.67 162 ASP A O 1
ATOM 1279 N N . GLU A 1 162 ? 63.663 33.465 13.609 1.00 23.56 163 GLU A N 1
ATOM 1280 C CA . GLU A 1 162 ? 64.483 34.569 13.109 1.00 24.24 163 GLU A CA 1
ATOM 1281 C C . GLU A 1 162 ? 65.960 34.428 13.452 1.00 23.03 163 GLU A C 1
ATOM 1282 O O . GLU A 1 162 ? 66.520 35.264 14.165 1.00 24.03 163 GLU A O 1
ATOM 1288 N N . PRO A 1 163 ? 66.598 33.372 12.932 1.00 22.95 164 PRO A N 1
ATOM 1289 C CA . PRO A 1 163 ? 68.008 33.113 13.244 1.00 22.04 164 PRO A CA 1
ATOM 1290 C C . PRO A 1 163 ? 68.946 34.222 12.756 1.00 24.90 164 PRO A C 1
ATOM 1291 O O . PRO A 1 163 ? 70.082 34.294 13.223 1.00 25.15 164 PRO A O 1
ATOM 1295 N N . PHE A 1 164 ? 68.480 35.079 11.850 1.00 25.60 165 PHE A N 1
ATOM 1296 C CA . PHE A 1 164 ? 69.326 36.144 11.306 1.00 28.49 165 PHE A CA 1
ATOM 1297 C C . PHE A 1 164 ? 69.171 37.479 12.029 1.00 29.90 165 PHE A C 1
ATOM 1298 O O . PHE A 1 164 ? 69.878 38.441 11.726 1.00 31.99 165 PHE A O 1
ATOM 1306 N N . ALA A 1 165 ? 68.239 37.546 12.969 1.00 30.56 166 ALA A N 1
ATOM 1307 C CA . ALA A 1 165 ? 68.003 38.783 13.704 1.00 33.58 166 ALA A CA 1
ATOM 1308 C C . ALA A 1 165 ? 69.225 39.162 14.538 1.00 31.78 166 ALA A C 1
ATOM 1309 O O . ALA A 1 165 ? 69.734 38.353 15.316 1.00 32.47 166 ALA A O 1
ATOM 1311 N N . GLY A 1 166 ? 69.697 40.392 14.367 1.00 33.04 167 GLY A N 1
ATOM 1312 C CA . GLY A 1 166 ? 70.818 40.888 15.143 1.00 31.59 167 GLY A CA 1
ATOM 1313 C C . GLY A 1 166 ? 72.157 40.411 14.618 1.00 31.09 167 GLY A C 1
ATOM 1314 O O . GLY A 1 166 ? 73.181 40.555 15.285 1.00 30.65 167 GLY A O 1
ATOM 1315 N N . VAL A 1 167 ? 72.146 39.846 13.416 1.00 26.94 168 VAL A N 1
ATOM 1316 C CA . VAL A 1 167 ? 73.354 39.301 12.804 1.00 30.26 168 VAL A CA 1
ATOM 1317 C C . VAL A 1 167 ? 73.802 40.182 11.644 1.00 35.41 168 VAL A C 1
ATOM 1318 O O . VAL A 1 167 ? 73.002 40.515 10.771 1.00 39.26 168 VAL A O 1
ATOM 1322 N N . ASP A 1 168 ? 75.077 40.559 11.632 1.00 35.12 169 ASP A N 1
ATOM 1323 C CA . ASP A 1 168 ? 75.610 41.389 10.556 1.00 38.58 169 ASP A CA 1
ATOM 1324 C C . ASP A 1 168 ? 75.518 40.654 9.221 1.00 39.50 169 ASP A C 1
ATOM 1325 O O . ASP A 1 168 ? 75.591 39.426 9.179 1.00 35.86 169 ASP A O 1
ATOM 1330 N N . PRO A 1 169 ? 75.357 41.408 8.121 1.00 44.30 170 PRO A N 1
ATOM 1331 C CA . PRO A 1 169 ? 75.192 40.826 6.784 1.00 46.27 170 PRO A CA 1
ATOM 1332 C C . PRO A 1 169 ? 76.245 39.770 6.447 1.00 45.08 170 PRO A C 1
ATOM 1333 O O . PRO A 1 169 ? 75.942 38.808 5.742 1.00 45.94 170 PRO A O 1
ATOM 1337 N N . ILE A 1 170 ? 77.463 39.948 6.943 1.00 42.78 171 ILE A N 1
ATOM 1338 C CA . ILE A 1 170 ? 78.536 39.000 6.670 1.00 43.28 171 ILE A CA 1
ATOM 1339 C C . ILE A 1 170 ? 78.308 37.666 7.381 1.00 40.50 171 ILE A C 1
ATOM 1340 O O . ILE A 1 170 ? 78.412 36.602 6.769 1.00 40.00 171 ILE A O 1
ATOM 1345 N N . SER A 1 171 ? 77.987 37.729 8.672 1.00 38.27 172 SER A N 1
ATOM 1346 C CA . SER A 1 171 ? 77.761 36.527 9.469 1.00 35.40 172 SER A CA 1
ATOM 1347 C C . SER A 1 171 ? 76.552 35.726 8.987 1.00 32.92 172 SER A C 1
ATOM 1348 O O . SER A 1 171 ? 76.466 34.520 9.216 1.00 31.93 172 SER A O 1
ATOM 1351 N N . VAL A 1 172 ? 75.618 36.402 8.324 1.00 30.56 173 VAL A N 1
ATOM 1352 C CA . VAL A 1 172 ? 74.412 35.752 7.821 1.00 31.31 173 VAL A CA 1
ATOM 1353 C C . VAL A 1 172 ? 74.734 34.642 6.825 1.00 30.67 173 VAL A C 1
ATOM 1354 O O . VAL A 1 172 ? 74.072 33.604 6.798 1.00 29.00 173 VAL A O 1
ATOM 1358 N N . ILE A 1 173 ? 75.760 34.859 6.012 1.00 30.33 174 ILE A N 1
ATOM 1359 C CA . ILE A 1 173 ? 76.153 33.869 5.018 1.00 30.52 174 ILE A CA 1
ATOM 1360 C C . ILE A 1 173 ? 76.477 32.523 5.660 1.00 27.92 174 ILE A C 1
ATOM 1361 O O . ILE A 1 173 ? 75.996 31.485 5.214 1.00 29.28 174 ILE A O 1
ATOM 1366 N N . ASP A 1 174 ? 77.286 32.538 6.714 1.00 28.42 175 ASP A N 1
ATOM 1367 C CA . ASP A 1 174 ? 77.691 31.288 7.346 1.00 29.80 175 ASP A CA 1
ATOM 1368 C C . ASP A 1 174 ? 76.516 30.603 8.042 1.00 26.25 175 ASP A C 1
ATOM 1369 O O . ASP A 1 174 ? 76.393 29.378 8.020 1.00 26.20 175 ASP A O 1
ATOM 1374 N N . ILE A 1 175 ? 75.638 31.394 8.642 1.00 24.21 176 ILE A N 1
ATOM 1375 C CA . ILE A 1 175 ? 74.493 30.818 9.337 1.00 25.39 176 ILE A CA 1
ATOM 1376 C C . ILE A 1 175 ? 73.555 30.130 8.346 1.00 25.10 176 ILE A C 1
ATOM 1377 O O . ILE A 1 175 ? 73.050 29.044 8.615 1.00 25.08 176 ILE A O 1
ATOM 1382 N N . LYS A 1 176 ? 73.360 30.739 7.179 1.00 22.27 177 LYS A N 1
ATOM 1383 C CA . LYS A 1 176 ? 72.543 30.117 6.144 1.00 23.97 177 LYS A CA 1
ATOM 1384 C C . LYS A 1 176 ? 73.128 28.772 5.739 1.00 26.14 177 LYS A C 1
ATOM 1385 O O . LYS A 1 176 ? 72.401 27.795 5.556 1.00 26.58 177 LYS A O 1
ATOM 1391 N N . ARG A 1 177 ? 74.449 28.718 5.620 1.00 26.37 178 ARG A N 1
ATOM 1392 C CA . ARG A 1 177 ? 75.107 27.489 5.196 1.00 29.35 178 ARG A CA 1
ATOM 1393 C C . ARG A 1 177 ? 75.015 26.420 6.272 1.00 26.42 178 ARG A C 1
ATOM 1394 O O . ARG A 1 177 ? 74.806 25.245 5.972 1.00 27.81 178 ARG A O 1
ATOM 1402 N N . ILE A 1 178 ? 75.151 26.837 7.527 1.00 25.36 179 ILE A N 1
ATOM 1403 C CA . ILE A 1 178 ? 74.930 25.932 8.649 1.00 25.62 179 ILE A CA 1
ATOM 1404 C C . ILE A 1 178 ? 73.513 25.346 8.610 1.00 25.23 179 ILE A C 1
ATOM 1405 O O . ILE A 1 178 ? 73.329 24.133 8.737 1.00 26.41 179 ILE A O 1
ATOM 1410 N N . ILE A 1 179 ? 72.518 26.203 8.409 1.00 24.14 180 ILE A N 1
ATOM 1411 C CA . ILE A 1 179 ? 71.135 25.746 8.330 1.00 25.03 180 ILE A CA 1
ATOM 1412 C C . ILE A 1 179 ? 70.950 24.769 7.170 1.00 25.96 180 ILE A C 1
ATOM 1413 O O . ILE A 1 179 ? 70.272 23.752 7.302 1.00 25.13 180 ILE A O 1
ATOM 1418 N N . GLU A 1 180 ? 71.560 25.071 6.030 1.00 23.51 181 GLU A N 1
ATOM 1419 C CA . GLU A 1 180 ? 71.485 24.157 4.903 1.00 26.34 181 GLU A CA 1
ATOM 1420 C C . GLU A 1 180 ? 72.140 22.826 5.264 1.00 26.46 181 GLU A C 1
ATOM 1421 O O . GLU A 1 180 ? 71.651 21.761 4.894 1.00 27.31 181 GLU A O 1
ATOM 1427 N N . HIS A 1 181 ? 73.234 22.894 6.015 1.00 27.44 182 HIS A N 1
ATOM 1428 C CA . HIS A 1 181 ? 73.908 21.691 6.485 1.00 30.71 182 HIS A CA 1
ATOM 1429 C C . HIS A 1 181 ? 73.006 20.872 7.409 1.00 28.77 182 HIS A C 1
ATOM 1430 O O . HIS A 1 181 ? 72.998 19.641 7.355 1.00 29.05 182 HIS A O 1
ATOM 1437 N N . LEU A 1 182 ? 72.251 21.557 8.260 1.00 25.10 183 LEU A N 1
ATOM 1438 C CA . LEU A 1 182 ? 71.334 20.872 9.162 1.00 25.74 183 LEU A CA 1
ATOM 1439 C C . LEU A 1 182 ? 70.307 20.080 8.365 1.00 27.06 183 LEU A C 1
ATOM 1440 O O . LEU A 1 182 ? 70.011 18.927 8.676 1.00 29.63 183 LEU A O 1
ATOM 1445 N N . ARG A 1 183 ? 69.772 20.704 7.325 1.00 25.91 184 ARG A N 1
ATOM 1446 C CA . ARG A 1 183 ? 68.801 20.040 6.464 1.00 27.31 184 ARG A CA 1
ATOM 1447 C C . ARG A 1 183 ? 69.420 18.812 5.793 1.00 29.81 184 ARG A C 1
ATOM 1448 O O . ARG A 1 183 ? 68.797 17.750 5.712 1.00 29.04 184 ARG A O 1
ATOM 1456 N N . ASP A 1 184 ? 70.651 18.969 5.315 1.00 28.67 185 ASP A N 1
ATOM 1457 C CA . ASP A 1 184 ? 71.367 17.882 4.662 1.00 32.84 185 ASP A CA 1
ATOM 1458 C C . ASP A 1 184 ? 71.586 16.717 5.620 1.00 36.70 185 ASP A C 1
ATOM 1459 O O . ASP A 1 184 ? 71.609 15.554 5.206 1.00 39.30 185 ASP A O 1
ATOM 1464 N N . SER A 1 185 ? 71.747 17.040 6.900 1.00 33.52 186 SER A N 1
ATOM 1465 C CA . SER A 1 185 ? 71.979 16.039 7.933 1.00 35.42 186 SER A CA 1
ATOM 1466 C C . SER A 1 185 ? 70.701 15.311 8.336 1.00 35.59 186 SER A C 1
ATOM 1467 O O . SER A 1 185 ? 70.742 14.381 9.143 1.00 36.40 186 SER A O 1
ATOM 1470 N N . GLY A 1 186 ? 69.570 15.746 7.786 1.00 32.46 187 GLY A N 1
ATOM 1471 C CA . GLY A 1 186 ? 68.306 15.069 8.008 1.00 31.64 187 GLY A CA 1
ATOM 1472 C C . GLY A 1 186 ? 67.373 15.753 8.989 1.00 30.90 187 GLY A C 1
ATOM 1473 O O . GLY A 1 186 ? 66.331 15.201 9.338 1.00 32.66 187 GLY A O 1
ATOM 1474 N N . LEU A 1 187 ? 67.746 16.944 9.449 1.00 30.24 188 LEU A N 1
ATOM 1475 C CA . LEU A 1 187 ? 66.865 17.727 10.311 1.00 29.46 188 LEU A CA 1
ATOM 1476 C C . LEU A 1 187 ? 65.710 18.292 9.500 1.00 29.18 188 LEU A C 1
ATOM 1477 O O . LEU A 1 187 ? 65.877 18.647 8.334 1.00 29.51 188 LEU A O 1
ATOM 1482 N N . GLY A 1 188 ? 64.537 18.366 10.117 1.00 24.48 189 GLY A N 1
ATOM 1483 C CA . GLY A 1 188 ? 63.442 19.133 9.560 1.00 24.73 189 GLY A CA 1
ATOM 1484 C C . GLY A 1 188 ? 63.590 20.524 10.135 1.00 23.33 189 GLY A C 1
ATOM 1485 O O . GLY A 1 188 ? 63.652 20.689 11.352 1.00 26.62 189 GLY A O 1
ATOM 1486 N N . VAL A 1 189 ? 63.667 21.520 9.264 1.00 22.87 190 VAL A N 1
ATOM 1487 C CA . VAL A 1 189 ? 63.906 22.892 9.695 1.00 22.05 190 VAL A CA 1
ATOM 1488 C C . VAL A 1 189 ? 62.699 23.770 9.394 1.00 22.00 190 VAL A C 1
ATOM 1489 O O . VAL A 1 189 ? 62.271 23.864 8.248 1.00 22.75 190 VAL A O 1
ATOM 1493 N N . LEU A 1 190 ? 62.153 24.408 10.426 1.00 17.69 191 LEU A N 1
ATOM 1494 C CA . LEU A 1 190 ? 61.076 25.375 10.254 1.00 18.71 191 LEU A CA 1
ATOM 1495 C C . LEU A 1 190 ? 61.628 26.733 10.677 1.00 22.09 191 LEU A C 1
ATOM 1496 O O . LEU A 1 190 ? 62.085 26.906 11.814 1.00 21.13 191 LEU A O 1
ATOM 1501 N N . ILE A 1 191 ? 61.601 27.690 9.755 1.00 21.26 192 ILE A N 1
ATOM 1502 C CA . ILE A 1 191 ? 62.311 28.953 9.939 1.00 19.13 192 ILE A CA 1
ATOM 1503 C C . ILE A 1 191 ? 61.386 30.145 9.714 1.00 20.37 192 ILE A C 1
ATOM 1504 O O . ILE A 1 191 ? 60.640 30.181 8.742 1.00 22.75 192 ILE A O 1
ATOM 1509 N N . THR A 1 192 ? 61.441 31.113 10.624 1.00 20.56 193 THR A N 1
ATOM 1510 C CA . THR A 1 192 ? 60.652 32.331 10.493 1.00 22.67 193 THR A CA 1
ATOM 1511 C C . THR A 1 192 ? 61.507 33.522 10.083 1.00 24.04 193 THR A C 1
ATOM 1512 O O . THR A 1 192 ? 62.709 33.565 10.355 1.00 26.06 193 THR A O 1
ATOM 1516 N N . ASP A 1 193 ? 60.859 34.495 9.445 1.00 25.92 194 ASP A N 1
ATOM 1517 C CA . ASP A 1 193 ? 61.487 35.761 9.091 1.00 25.74 194 ASP A CA 1
ATOM 1518 C C . ASP A 1 193 ? 60.419 36.742 8.628 1.00 27.24 194 ASP A C 1
ATOM 1519 O O . ASP A 1 193 ? 59.351 36.333 8.170 1.00 24.99 194 ASP A O 1
ATOM 1524 N N . HIS A 1 194 ? 60.709 38.033 8.757 1.00 28.55 195 HIS A N 1
ATOM 1525 C CA . HIS A 1 194 ? 59.891 39.064 8.137 1.00 28.62 195 HIS A CA 1
ATOM 1526 C C . HIS A 1 194 ? 60.476 39.433 6.778 1.00 29.29 195 HIS A C 1
ATOM 1527 O O . HIS A 1 194 ? 59.777 39.951 5.912 1.00 32.58 195 HIS A O 1
ATOM 1534 N N . ASN A 1 195 ? 61.766 39.170 6.593 1.00 33.13 196 ASN A N 1
ATOM 1535 C CA . ASN A 1 195 ? 62.397 39.396 5.299 1.00 36.50 196 ASN A CA 1
ATOM 1536 C C . ASN A 1 195 ? 62.128 38.228 4.361 1.00 34.22 196 ASN A C 1
ATOM 1537 O O . ASN A 1 195 ? 62.893 37.265 4.312 1.00 35.03 196 ASN A O 1
ATOM 1542 N N . VAL A 1 196 ? 61.021 38.316 3.630 1.00 33.62 197 VAL A N 1
ATOM 1543 C CA . VAL A 1 196 ? 60.541 37.197 2.831 1.00 32.26 197 VAL A CA 1
ATOM 1544 C C . VAL A 1 196 ? 61.569 36.689 1.826 1.00 37.29 197 VAL A C 1
ATOM 1545 O O . VAL A 1 196 ? 61.914 35.510 1.827 1.00 37.87 197 VAL A O 1
ATOM 1549 N N . ARG A 1 197 ? 62.059 37.584 0.978 1.00 42.87 198 ARG A N 1
ATOM 1550 C CA . ARG A 1 197 ? 62.954 37.199 -0.108 1.00 48.86 198 ARG A CA 1
ATOM 1551 C C . ARG A 1 197 ? 64.247 36.562 0.400 1.00 46.45 198 ARG A C 1
ATOM 1552 O O . ARG A 1 197 ? 64.692 35.540 -0.127 1.00 43.75 198 ARG A O 1
ATOM 1560 N N . GLU A 1 198 ? 64.841 37.161 1.428 1.00 46.46 199 GLU A N 1
ATOM 1561 C CA . GLU A 1 198 ? 66.102 36.659 1.967 1.00 45.61 199 GLU A CA 1
ATOM 1562 C C . GLU A 1 198 ? 65.992 35.212 2.440 1.00 40.92 199 GLU A C 1
ATOM 1563 O O . GLU A 1 198 ? 66.807 34.365 2.066 1.00 40.87 199 GLU A O 1
ATOM 1569 N N . THR A 1 199 ? 64.983 34.932 3.260 1.00 34.79 200 THR A N 1
ATOM 1570 C CA . THR A 1 199 ? 64.807 33.598 3.826 1.00 32.02 200 THR A CA 1
ATOM 1571 C C . THR A 1 199 ? 64.147 32.625 2.855 1.00 31.97 200 THR A C 1
ATOM 1572 O O . THR A 1 199 ? 64.435 31.428 2.866 1.00 29.50 200 THR A O 1
ATOM 1576 N N . LEU A 1 200 ? 63.269 33.140 2.004 1.00 33.66 201 LEU A N 1
ATOM 1577 C CA . LEU A 1 200 ? 62.594 32.299 1.032 1.00 32.45 201 LEU A CA 1
ATOM 1578 C C . LEU A 1 200 ? 63.620 31.584 0.163 1.00 35.94 201 LEU A C 1
ATOM 1579 O O . LEU A 1 200 ? 63.454 30.412 -0.174 1.00 38.93 201 LEU A O 1
ATOM 1584 N N . ALA A 1 201 ? 64.694 32.292 -0.173 1.00 35.89 202 ALA A N 1
ATOM 1585 C CA . ALA A 1 201 ? 65.741 31.753 -1.036 1.00 41.82 202 ALA A CA 1
ATOM 1586 C C . ALA A 1 201 ? 66.339 30.459 -0.492 1.00 40.49 202 ALA A C 1
ATOM 1587 O O . ALA A 1 201 ? 66.810 29.617 -1.261 1.00 44.09 202 ALA A O 1
ATOM 1589 N N . VAL A 1 202 ? 66.325 30.304 0.828 1.00 36.33 203 VAL A N 1
ATOM 1590 C CA . VAL A 1 202 ? 66.907 29.123 1.457 1.00 35.51 203 VAL A CA 1
ATOM 1591 C C . VAL A 1 202 ? 65.848 28.077 1.806 1.00 32.15 203 VAL A C 1
ATOM 1592 O O . VAL A 1 202 ? 66.163 27.009 2.327 1.00 31.37 203 VAL A O 1
ATOM 1596 N N . CYS A 1 203 ? 64.589 28.378 1.501 1.00 30.99 204 CYS A N 1
ATOM 1597 C CA . CYS A 1 203 ? 63.504 27.446 1.774 1.00 30.38 204 CYS A CA 1
ATOM 1598 C C . CYS A 1 203 ? 63.197 26.579 0.568 1.00 29.72 204 CYS A C 1
ATOM 1599 O O . CYS A 1 203 ? 63.293 27.028 -0.573 1.00 33.10 204 CYS A O 1
ATOM 1602 N N . GLU A 1 204 ? 62.806 25.338 0.821 1.00 27.75 205 GLU A N 1
ATOM 1603 C CA . GLU A 1 204 ? 62.265 24.504 -0.244 1.00 30.47 205 GLU A CA 1
ATOM 1604 C C . GLU A 1 204 ? 60.820 24.886 -0.523 1.00 29.91 205 GLU A C 1
ATOM 1605 O O . GLU A 1 204 ? 60.363 24.846 -1.666 1.00 30.88 205 GLU A O 1
ATOM 1611 N N . ARG A 1 205 ? 60.115 25.272 0.530 1.00 25.66 206 ARG A N 1
ATOM 1612 C CA . ARG A 1 205 ? 58.745 25.749 0.415 1.00 26.60 206 ARG A CA 1
ATOM 1613 C C . ARG A 1 205 ? 58.471 26.607 1.635 1.00 25.99 206 ARG A C 1
ATOM 1614 O O . ARG A 1 205 ? 59.216 26.549 2.622 1.00 22.38 206 ARG A O 1
ATOM 1622 N N . ALA A 1 206 ? 57.423 27.418 1.571 1.00 26.00 207 ALA A N 1
ATOM 1623 C CA . ALA A 1 206 ? 57.113 28.306 2.682 1.00 25.03 207 ALA A CA 1
ATOM 1624 C C . ALA A 1 206 ? 55.630 28.598 2.782 1.00 25.04 207 ALA A C 1
ATOM 1625 O O . ALA A 1 206 ? 54.910 28.585 1.781 1.00 25.44 207 ALA A O 1
ATOM 1627 N N . TYR A 1 207 ? 55.198 28.860 4.009 1.00 22.34 208 TYR A N 1
ATOM 1628 C CA . TYR A 1 207 ? 53.873 29.379 4.291 1.00 21.66 208 TYR A CA 1
ATOM 1629 C C . TYR A 1 207 ? 54.028 30.864 4.550 1.00 25.09 208 TYR A C 1
ATOM 1630 O O . TYR A 1 207 ? 54.958 31.279 5.240 1.00 26.44 208 TYR A O 1
ATOM 1639 N N . ILE A 1 208 ? 53.127 31.668 4.001 1.00 24.88 209 ILE A N 1
ATOM 1640 C CA . ILE A 1 208 ? 53.120 33.094 4.293 1.00 26.24 209 ILE A CA 1
ATOM 1641 C C . ILE A 1 208 ? 51.988 33.411 5.268 1.00 26.69 209 ILE A C 1
ATOM 1642 O O . ILE A 1 208 ? 50.849 32.995 5.057 1.00 26.49 209 ILE A O 1
ATOM 1647 N N A VAL A 1 209 ? 52.310 34.115 6.349 0.56 25.80 210 VAL A N 1
ATOM 1648 N N B VAL A 1 209 ? 52.307 34.159 6.319 0.44 25.86 210 VAL A N 1
ATOM 1649 C CA A VAL A 1 209 ? 51.303 34.514 7.330 0.56 26.44 210 VAL A CA 1
ATOM 1650 C CA B VAL A 1 209 ? 51.329 34.520 7.339 0.44 26.45 210 VAL A CA 1
ATOM 1651 C C A VAL A 1 209 ? 51.114 36.020 7.366 0.56 27.33 210 VAL A C 1
ATOM 1652 C C B VAL A 1 209 ? 51.123 36.026 7.402 0.44 27.35 210 VAL A C 1
ATOM 1653 O O A VAL A 1 209 ? 52.071 36.784 7.230 0.56 28.38 210 VAL A O 1
ATOM 1654 O O B VAL A 1 209 ? 52.080 36.797 7.321 0.44 28.22 210 VAL A O 1
ATOM 1661 N N . SER A 1 210 ? 49.869 36.435 7.557 1.00 27.56 211 SER A N 1
ATOM 1662 C CA . SER A 1 210 ? 49.523 37.842 7.676 1.00 30.50 211 SER A CA 1
ATOM 1663 C C . SER A 1 210 ? 48.408 37.995 8.709 1.00 31.26 211 SER A C 1
ATOM 1664 O O . SER A 1 210 ? 47.361 37.355 8.608 1.00 32.84 211 SER A O 1
ATOM 1667 N N . GLN A 1 211 ? 48.649 38.834 9.708 1.00 32.16 212 GLN A N 1
ATOM 1668 C CA . GLN A 1 211 ? 47.655 39.106 10.743 1.00 36.44 212 GLN A CA 1
ATOM 1669 C C . GLN A 1 211 ? 47.000 37.847 11.319 1.00 31.81 212 GLN A C 1
ATOM 1670 O O . GLN A 1 211 ? 45.789 37.807 11.527 1.00 33.12 212 GLN A O 1
ATOM 1676 N N . GLY A 1 212 ? 47.801 36.818 11.573 1.00 28.26 213 GLY A N 1
ATOM 1677 C CA . GLY A 1 212 ? 47.302 35.633 12.249 1.00 26.66 213 GLY A CA 1
ATOM 1678 C C . GLY A 1 212 ? 46.848 34.510 11.338 1.00 28.71 213 GLY A C 1
ATOM 1679 O O . GLY A 1 212 ? 46.567 33.409 11.809 1.00 29.40 213 GLY A O 1
ATOM 1680 N N . HIS A 1 213 ? 46.786 34.778 10.034 1.00 26.32 214 HIS A N 1
ATOM 1681 C CA . HIS A 1 213 ? 46.250 33.811 9.079 1.00 30.29 214 HIS A CA 1
ATOM 1682 C C . HIS A 1 213 ? 47.268 33.382 8.037 1.00 27.68 214 HIS A C 1
ATOM 1683 O O . HIS A 1 213 ? 48.071 34.191 7.573 1.00 29.84 214 HIS A O 1
ATOM 1690 N N . LEU A 1 214 ? 47.218 32.108 7.658 1.00 28.14 215 LEU A N 1
ATOM 1691 C CA . LEU A 1 214 ? 48.016 31.615 6.543 1.00 30.11 215 LEU A CA 1
ATOM 1692 C C . LEU A 1 214 ? 47.348 32.089 5.268 1.00 28.96 215 LEU A C 1
ATOM 1693 O O . LEU A 1 214 ? 46.151 31.891 5.087 1.00 31.87 215 LEU A O 1
ATOM 1698 N N . ILE A 1 215 ? 48.107 32.722 4.383 1.00 25.91 216 ILE A N 1
ATOM 1699 C CA . ILE A 1 215 ? 47.497 33.239 3.161 1.00 27.57 216 ILE A CA 1
ATOM 1700 C C . ILE A 1 215 ? 48.020 32.559 1.907 1.00 28.35 216 ILE A C 1
ATOM 1701 O O . ILE A 1 215 ? 47.429 32.685 0.833 1.00 30.80 216 ILE A O 1
ATOM 1706 N N . ALA A 1 216 ? 49.128 31.839 2.033 1.00 25.79 217 ALA A N 1
ATOM 1707 C CA . ALA A 1 216 ? 49.709 31.190 0.870 1.00 26.33 217 ALA A CA 1
ATOM 1708 C C . ALA A 1 216 ? 50.723 30.128 1.257 1.00 25.59 217 ALA A C 1
ATOM 1709 O O . ALA A 1 216 ? 51.308 30.182 2.336 1.00 26.70 217 ALA A O 1
ATOM 1711 N N . HIS A 1 217 ? 50.910 29.157 0.371 1.00 26.23 218 HIS A N 1
ATOM 1712 C CA . HIS A 1 217 ? 51.980 28.178 0.501 1.00 25.01 218 HIS A CA 1
ATOM 1713 C C . HIS A 1 217 ? 52.521 27.827 -0.867 1.00 26.76 218 HIS A C 1
ATOM 1714 O O . HIS A 1 217 ? 51.767 27.700 -1.837 1.00 28.74 218 HIS A O 1
ATOM 1721 N N . GLY A 1 218 ? 53.832 27.661 -0.949 1.00 25.54 219 GLY A N 1
ATOM 1722 C CA . GLY A 1 218 ? 54.434 27.200 -2.177 1.00 27.70 219 GLY A CA 1
ATOM 1723 C C . GLY A 1 218 ? 55.939 27.299 -2.174 1.00 27.88 219 GLY A C 1
ATOM 1724 O O . GLY A 1 218 ? 56.566 27.598 -1.148 1.00 26.06 219 GLY A O 1
ATOM 1725 N N . THR A 1 219 ? 56.523 27.020 -3.331 1.00 30.25 220 THR A N 1
ATOM 1726 C CA . THR A 1 219 ? 57.957 27.163 -3.510 1.00 29.26 220 THR A CA 1
ATOM 1727 C C . THR A 1 219 ? 58.274 28.649 -3.587 1.00 31.56 220 THR A C 1
ATOM 1728 O O . THR A 1 219 ? 57.370 29.464 -3.705 1.00 29.72 220 THR A O 1
ATOM 1732 N N . PRO A 1 220 ? 59.560 29.018 -3.501 1.00 30.97 221 PRO A N 1
ATOM 1733 C CA . PRO A 1 220 ? 59.893 30.445 -3.584 1.00 32.13 221 PRO A CA 1
ATOM 1734 C C . PRO A 1 220 ? 59.335 31.147 -4.828 1.00 34.05 221 PRO A C 1
ATOM 1735 O O . PRO A 1 220 ? 58.807 32.251 -4.711 1.00 36.69 221 PRO A O 1
ATOM 1739 N N . THR A 1 221 ? 59.446 30.528 -5.997 1.00 37.05 222 THR A N 1
ATOM 1740 C CA . THR A 1 221 ? 58.957 31.171 -7.213 1.00 39.33 222 THR A CA 1
ATOM 1741 C C . THR A 1 221 ? 57.435 31.287 -7.206 1.00 37.51 222 THR A C 1
ATOM 1742 O O . THR A 1 221 ? 56.879 32.280 -7.674 1.00 38.90 222 THR A O 1
ATOM 1746 N N . GLU A 1 222 ? 56.767 30.278 -6.658 1.00 36.45 223 GLU A N 1
ATOM 1747 C CA . GLU A 1 222 ? 55.313 30.301 -6.552 1.00 38.50 223 GLU A CA 1
ATOM 1748 C C . GLU A 1 222 ? 54.851 31.431 -5.636 1.00 34.05 223 GLU A C 1
ATOM 1749 O O . GLU A 1 222 ? 53.900 32.157 -5.947 1.00 36.79 223 GLU A O 1
ATOM 1755 N N . ILE A 1 223 ? 55.528 31.573 -4.503 1.00 33.89 224 ILE A N 1
ATOM 1756 C CA . ILE A 1 223 ? 55.180 32.592 -3.526 1.00 33.96 224 ILE A CA 1
ATOM 1757 C C . ILE A 1 223 ? 55.396 34.005 -4.062 1.00 35.52 224 ILE A C 1
ATOM 1758 O O . ILE A 1 223 ? 54.580 34.895 -3.831 1.00 36.77 224 ILE A O 1
ATOM 1763 N N . LEU A 1 224 ? 56.484 34.204 -4.799 1.00 34.94 225 LEU A N 1
ATOM 1764 C CA . LEU A 1 224 ? 56.813 35.528 -5.317 1.00 34.37 225 LEU A CA 1
ATOM 1765 C C . LEU A 1 224 ? 55.897 35.961 -6.460 1.00 37.78 225 LEU A C 1
ATOM 1766 O O . LEU A 1 224 ? 55.893 37.126 -6.857 1.00 39.10 225 LEU A O 1
ATOM 1771 N N . GLN A 1 225 ? 55.114 35.020 -6.977 1.00 35.18 226 GLN A N 1
ATOM 1772 C CA . GLN A 1 225 ? 54.211 35.304 -8.085 1.00 35.23 226 GLN A CA 1
ATOM 1773 C C . GLN A 1 225 ? 52.755 35.143 -7.665 1.00 35.29 226 GLN A C 1
ATOM 1774 O O . GLN A 1 225 ? 51.840 35.301 -8.475 1.00 34.93 226 GLN A O 1
ATOM 1780 N N . ASP A 1 226 ? 52.546 34.835 -6.389 1.00 34.92 227 ASP A N 1
ATOM 1781 C CA . ASP A 1 226 ? 51.202 34.632 -5.863 1.00 35.06 227 ASP A CA 1
ATOM 1782 C C . ASP A 1 226 ? 50.521 35.970 -5.593 1.00 33.27 227 ASP A C 1
ATOM 1783 O O . ASP A 1 226 ? 51.036 36.794 -4.849 1.00 33.11 227 ASP A O 1
ATOM 1788 N N . GLU A 1 227 ? 49.353 36.186 -6.193 1.00 33.28 228 GLU A N 1
ATOM 1789 C CA . GLU A 1 227 ? 48.664 37.460 -6.026 1.00 33.10 228 GLU A CA 1
ATOM 1790 C C . GLU A 1 227 ? 48.188 37.696 -4.593 1.00 32.82 228 GLU A C 1
ATOM 1791 O O . GLU A 1 227 ? 48.148 38.834 -4.128 1.00 32.65 228 GLU A O 1
ATOM 1797 N N . HIS A 1 228 ? 47.817 36.631 -3.891 1.00 34.39 229 HIS A N 1
ATOM 1798 C CA A HIS A 1 228 ? 47.368 36.750 -2.508 0.52 34.07 229 HIS A CA 1
ATOM 1799 C CA B HIS A 1 228 ? 47.357 36.786 -2.517 0.48 33.83 229 HIS A CA 1
ATOM 1800 C C . HIS A 1 228 ? 48.504 37.280 -1.635 1.00 33.21 229 HIS A C 1
ATOM 1801 O O . HIS A 1 228 ? 48.280 38.003 -0.667 1.00 34.10 229 HIS A O 1
ATOM 1814 N N . VAL A 1 229 ? 49.732 36.910 -1.992 1.00 32.57 230 VAL A N 1
ATOM 1815 C CA . VAL A 1 229 ? 50.904 37.383 -1.267 1.00 32.96 230 VAL A CA 1
ATOM 1816 C C . VAL A 1 229 ? 51.206 38.824 -1.651 1.00 34.91 230 VAL A C 1
ATOM 1817 O O . VAL A 1 229 ? 51.471 39.660 -0.789 1.00 33.47 230 VAL A O 1
ATOM 1821 N N . LYS A 1 230 ? 51.167 39.111 -2.950 1.00 34.97 231 LYS A N 1
ATOM 1822 C CA . LYS A 1 230 ? 51.422 40.461 -3.436 1.00 34.52 231 LYS A CA 1
ATOM 1823 C C . LYS A 1 230 ? 50.448 41.414 -2.768 1.00 35.37 231 LYS A C 1
ATOM 1824 O O . LYS A 1 230 ? 50.804 42.527 -2.379 1.00 38.60 231 LYS A O 1
ATOM 1830 N N . ARG A 1 231 ? 49.215 40.942 -2.635 1.00 34.78 232 ARG A N 1
ATOM 1831 C CA . ARG A 1 231 ? 48.110 41.724 -2.116 1.00 35.61 232 ARG A CA 1
ATOM 1832 C C . ARG A 1 231 ? 48.350 42.315 -0.729 1.00 35.27 232 ARG A C 1
ATOM 1833 O O . ARG A 1 231 ? 47.771 43.343 -0.384 1.00 37.20 232 ARG A O 1
ATOM 1841 N N . VAL A 1 232 ? 49.211 41.679 0.063 1.00 33.86 233 VAL A N 1
ATOM 1842 C CA . VAL A 1 232 ? 49.477 42.155 1.420 1.00 37.24 233 VAL A CA 1
ATOM 1843 C C . VAL A 1 232 ? 50.802 42.906 1.525 1.00 39.62 233 VAL A C 1
ATOM 1844 O O . VAL A 1 232 ? 51.181 43.367 2.599 1.00 40.96 233 VAL A O 1
ATOM 1848 N N . TYR A 1 233 ? 51.495 43.036 0.399 1.00 37.99 234 TYR A N 1
ATOM 1849 C CA . TYR A 1 233 ? 52.735 43.794 0.348 1.00 40.28 234 TYR A CA 1
ATOM 1850 C C . TYR A 1 233 ? 52.647 44.953 -0.645 1.00 43.78 234 TYR A C 1
ATOM 1851 O O . TYR A 1 233 ? 53.654 45.350 -1.233 1.00 45.34 234 TYR A O 1
ATOM 1860 N N . LEU A 1 234 ? 51.444 45.492 -0.825 1.00 42.83 235 LEU A N 1
ATOM 1861 C CA . LEU A 1 234 ? 51.224 46.595 -1.759 1.00 44.73 235 LEU A CA 1
ATOM 1862 C C . LEU A 1 234 ? 51.795 47.909 -1.233 1.00 49.84 235 LEU A C 1
ATOM 1863 O O . LEU A 1 234 ? 51.530 48.303 -0.096 1.00 52.40 235 LEU A O 1
ATOM 1868 N N . ALA B 1 1 ? 79.838 16.358 54.279 1.00 24.24 2 ALA B N 1
ATOM 1869 C CA . ALA B 1 1 ? 80.705 16.882 53.231 1.00 22.76 2 ALA B CA 1
ATOM 1870 C C . ALA B 1 1 ? 81.215 18.269 53.602 1.00 22.16 2 ALA B C 1
ATOM 1871 O O . ALA B 1 1 ? 80.606 18.974 54.410 1.00 23.34 2 ALA B O 1
ATOM 1873 N N . THR B 1 2 ? 82.336 18.657 53.008 1.00 19.33 3 THR B N 1
ATOM 1874 C CA . THR B 1 2 ? 82.927 19.959 53.289 1.00 19.77 3 THR B CA 1
ATOM 1875 C C . THR B 1 2 ? 83.294 20.676 52.000 1.00 19.41 3 THR B C 1
ATOM 1876 O O . THR B 1 2 ? 83.938 20.107 51.124 1.00 19.14 3 THR B O 1
ATOM 1880 N N . LEU B 1 3 ? 82.850 21.921 51.881 1.00 16.39 4 LEU B N 1
ATOM 1881 C CA . LEU B 1 3 ? 83.242 22.778 50.771 1.00 15.27 4 LEU B CA 1
ATOM 1882 C C . LEU B 1 3 ? 84.112 23.905 51.307 1.00 17.19 4 LEU B C 1
ATOM 1883 O O . LEU B 1 3 ? 83.722 24.611 52.234 1.00 17.87 4 LEU B O 1
ATOM 1888 N N . THR B 1 4 ? 85.296 24.074 50.728 1.00 17.07 5 THR B N 1
ATOM 1889 C CA . THR B 1 4 ? 86.232 25.074 51.225 1.00 17.84 5 THR B CA 1
ATOM 1890 C C . THR B 1 4 ? 86.731 25.950 50.095 1.00 16.30 5 THR B C 1
ATOM 1891 O O . THR B 1 4 ? 87.076 25.458 49.025 1.00 15.56 5 THR B O 1
ATOM 1895 N N . ALA B 1 5 ? 86.741 27.257 50.330 1.00 14.23 6 ALA B N 1
ATOM 1896 C CA . ALA B 1 5 ? 87.421 28.182 49.444 1.00 16.91 6 ALA B CA 1
ATOM 1897 C C . ALA B 1 5 ? 88.608 28.748 50.214 1.00 16.81 6 ALA B C 1
ATOM 1898 O O . ALA B 1 5 ? 88.454 29.213 51.342 1.00 22.58 6 ALA B O 1
ATOM 1900 N N . LYS B 1 6 ? 89.794 28.677 49.622 1.00 13.01 7 LYS B N 1
ATOM 1901 C CA . LYS B 1 6 ? 91.002 29.136 50.297 1.00 18.01 7 LYS B CA 1
ATOM 1902 C C . LYS B 1 6 ? 91.668 30.253 49.517 1.00 14.84 7 LYS B C 1
ATOM 1903 O O . LYS B 1 6 ? 91.947 30.102 48.328 1.00 14.12 7 LYS B O 1
ATOM 1909 N N . ASN B 1 7 ? 91.944 31.369 50.186 1.00 13.59 8 ASN B N 1
ATOM 1910 C CA . ASN B 1 7 ? 92.776 32.417 49.604 1.00 14.12 8 ASN B CA 1
ATOM 1911 C C . ASN B 1 7 ? 92.284 32.958 48.262 1.00 14.52 8 ASN B C 1
ATOM 1912 O O . ASN B 1 7 ? 93.077 33.251 47.357 1.00 15.71 8 ASN B O 1
ATOM 1917 N N . LEU B 1 8 ? 90.971 33.091 48.126 1.00 13.58 9 LEU B N 1
ATOM 1918 C CA . LEU B 1 8 ? 90.423 33.588 46.874 1.00 14.01 9 LEU B CA 1
ATOM 1919 C C . LEU B 1 8 ? 90.761 35.048 46.635 1.00 15.23 9 LEU B C 1
ATOM 1920 O O . LEU B 1 8 ? 90.745 35.865 47.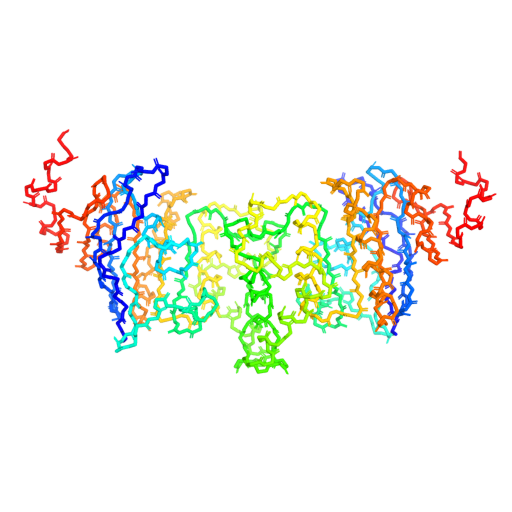558 1.00 17.66 9 LEU B O 1
ATOM 1925 N N . ALA B 1 9 ? 91.036 35.382 45.382 1.00 14.64 10 ALA B N 1
ATOM 1926 C CA . ALA B 1 9 ? 91.290 36.763 45.017 1.00 16.62 10 ALA B CA 1
ATOM 1927 C C . ALA B 1 9 ? 90.760 37.006 43.625 1.00 15.93 10 ALA B C 1
ATOM 1928 O O . ALA B 1 9 ? 90.859 36.135 42.762 1.00 17.23 10 ALA B O 1
ATOM 1930 N N . LYS B 1 10 ? 90.189 38.188 43.424 1.00 15.93 11 LYS B N 1
ATOM 1931 C CA . LYS B 1 10 ? 89.707 38.620 42.122 1.00 16.84 11 LYS B CA 1
ATOM 1932 C C . LYS B 1 10 ? 89.889 40.127 41.977 1.00 16.56 11 LYS B C 1
ATOM 1933 O O . LYS B 1 10 ? 89.530 40.896 42.871 1.00 17.79 11 LYS B O 1
ATOM 1939 N N . ALA B 1 11 ? 90.457 40.547 40.854 1.00 20.26 12 ALA B N 1
ATOM 1940 C CA . ALA B 1 11 ? 90.555 41.967 40.551 1.00 23.25 12 ALA B CA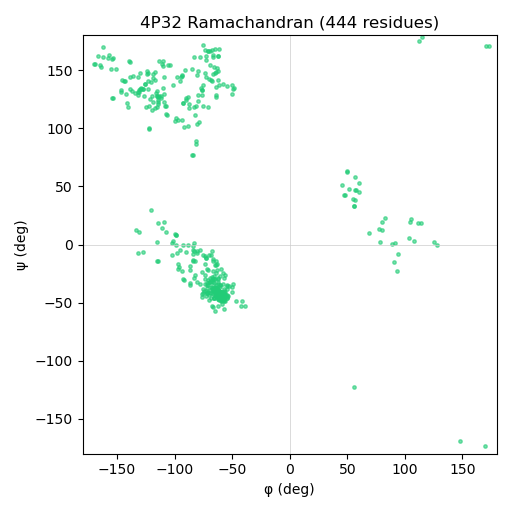 1
ATOM 1941 C C . ALA B 1 11 ? 89.909 42.256 39.205 1.00 24.51 12 ALA B C 1
ATOM 1942 O O . ALA B 1 11 ? 89.885 41.399 38.324 1.00 24.61 12 ALA B O 1
ATOM 1944 N N . TYR B 1 12 ? 89.366 43.461 39.068 1.00 26.06 13 TYR B N 1
ATOM 1945 C CA . TYR B 1 12 ? 88.826 43.937 37.804 1.00 26.77 13 TYR B CA 1
ATOM 1946 C C . TYR B 1 12 ? 89.543 45.224 37.436 1.00 30.69 13 TYR B C 1
ATOM 1947 O O . TYR B 1 12 ? 89.493 46.205 38.181 1.00 29.89 13 TYR B O 1
ATOM 1956 N N . LYS B 1 13 ? 90.217 45.202 36.291 1.00 36.11 14 LYS B N 1
ATOM 1957 C CA . LYS B 1 13 ? 91.020 46.332 35.839 1.00 40.84 14 LYS B CA 1
ATOM 1958 C C . LYS B 1 13 ? 91.925 46.865 36.945 1.00 39.83 14 LYS B C 1
ATOM 1959 O O . LYS B 1 13 ? 92.054 48.075 37.126 1.00 42.91 14 LYS B O 1
ATOM 1965 N N . GLY B 1 14 ? 92.544 45.950 37.685 1.00 39.74 15 GLY B N 1
ATOM 1966 C CA . GLY B 1 14 ? 93.510 46.316 38.705 1.00 37.41 15 GLY B CA 1
ATOM 1967 C C . GLY B 1 14 ? 92.923 46.537 40.084 1.00 36.81 15 GLY B C 1
ATOM 1968 O O . GLY B 1 14 ? 93.655 46.590 41.072 1.00 39.15 15 GLY B O 1
ATOM 1969 N N . ARG B 1 15 ? 91.603 46.675 40.156 1.00 34.00 16 ARG B N 1
ATOM 1970 C CA . ARG B 1 15 ? 90.933 46.889 41.431 1.00 29.44 16 ARG B CA 1
ATOM 1971 C C . ARG B 1 15 ? 90.617 45.546 42.085 1.00 28.79 16 ARG B C 1
ATOM 1972 O O . ARG B 1 15 ? 89.859 44.746 41.537 1.00 27.20 16 ARG B O 1
ATOM 1980 N N . ARG B 1 16 ? 91.205 45.302 43.252 1.00 28.31 17 ARG B N 1
ATOM 1981 C CA . ARG B 1 16 ? 91.000 44.043 43.966 1.00 28.31 17 ARG B CA 1
ATOM 1982 C C . ARG B 1 16 ? 89.662 44.048 44.699 1.00 27.47 17 ARG B C 1
ATOM 1983 O O . ARG B 1 16 ? 89.521 44.700 45.731 1.00 32.53 17 ARG B O 1
ATOM 1991 N N . VAL B 1 17 ? 88.682 43.319 44.176 1.00 22.76 18 VAL B N 1
ATOM 1992 C CA . VAL B 1 17 ? 87.347 43.335 44.771 1.00 20.78 18 VAL B CA 1
ATOM 1993 C C . VAL B 1 17 ? 87.124 42.173 45.732 1.00 18.29 18 VAL B C 1
ATOM 1994 O O . VAL B 1 17 ? 86.229 42.216 46.565 1.00 19.09 18 VAL B O 1
ATOM 1998 N N . VAL B 1 18 ? 87.953 41.140 45.603 1.00 18.23 19 VAL B N 1
ATOM 1999 C CA . VAL B 1 18 ? 88.037 40.083 46.599 1.00 16.88 19 VAL B CA 1
ATOM 2000 C C . VAL B 1 18 ? 89.515 39.832 46.836 1.00 15.98 19 VAL B C 1
ATOM 2001 O O . VAL B 1 18 ? 90.279 39.680 45.885 1.00 18.52 19 VAL B O 1
ATOM 2005 N N . GLU B 1 19 ? 89.923 39.809 48.102 1.00 17.60 20 GLU B N 1
ATOM 2006 C CA . GLU B 1 19 ? 91.324 39.554 48.418 1.00 23.58 20 GLU B CA 1
ATOM 2007 C C . GLU B 1 19 ? 91.498 38.665 49.644 1.00 23.08 20 GLU B C 1
ATOM 2008 O O . GLU B 1 19 ? 91.084 39.019 50.746 1.00 25.91 20 GLU B O 1
ATOM 2014 N N . ASP B 1 20 ? 92.113 37.506 49.432 1.00 23.90 21 ASP B N 1
ATOM 2015 C CA . ASP B 1 20 ? 92.491 36.610 50.515 1.00 28.33 21 ASP B CA 1
ATOM 2016 C C . ASP B 1 20 ? 91.277 36.161 51.319 1.00 25.74 21 ASP B C 1
ATOM 2017 O O . ASP B 1 20 ? 91.300 36.164 52.551 1.00 27.06 21 ASP B O 1
ATOM 2022 N N . VAL B 1 21 ? 90.218 35.782 50.610 1.00 20.59 22 VAL B N 1
ATOM 2023 C CA . VAL B 1 21 ? 88.994 35.298 51.244 1.00 19.03 22 VAL B CA 1
ATOM 2024 C C . VAL B 1 21 ? 89.022 33.777 51.380 1.00 16.45 22 VAL B C 1
ATOM 2025 O O . VAL B 1 21 ? 89.193 33.050 50.398 1.00 16.58 22 VAL B O 1
ATOM 2029 N N . SER B 1 22 ? 88.894 33.306 52.617 1.00 15.30 23 SER B N 1
ATOM 2030 C CA . SER B 1 22 ? 88.833 31.876 52.888 1.00 16.81 23 SER B CA 1
ATOM 2031 C C . SER B 1 22 ? 87.605 31.566 53.720 1.00 18.63 23 SER B C 1
ATOM 2032 O O . SER B 1 22 ? 87.321 32.248 54.701 1.00 21.11 23 SER B O 1
ATOM 2035 N N . LEU B 1 23 ? 86.872 30.531 53.327 1.00 16.02 24 LEU B N 1
ATOM 2036 C CA . LEU B 1 23 ? 85.684 30.143 54.076 1.00 17.78 24 LEU B CA 1
ATOM 2037 C C . LEU B 1 23 ? 85.387 28.668 53.884 1.00 18.34 24 LEU B C 1
ATOM 2038 O O . LEU B 1 23 ? 85.871 28.034 52.945 1.00 17.86 24 LEU B O 1
ATOM 2043 N N . THR B 1 24 ? 84.606 28.111 54.797 1.00 16.27 25 THR B N 1
ATOM 2044 C CA A THR B 1 24 ? 84.249 26.707 54.721 0.70 20.24 25 THR B CA 1
ATOM 2045 C CA B THR B 1 24 ? 84.237 26.707 54.709 0.30 19.51 25 THR B CA 1
ATOM 2046 C C . THR B 1 24 ? 82.777 26.531 55.063 1.00 18.33 25 THR B C 1
ATOM 2047 O O . THR B 1 24 ? 82.220 27.291 55.863 1.00 18.72 25 THR B O 1
ATOM 2054 N N . VAL B 1 25 ? 82.157 25.533 54.451 1.00 16.05 26 VAL B N 1
ATOM 2055 C CA . VAL B 1 25 ? 80.784 25.181 54.783 1.00 18.12 26 VAL B CA 1
ATOM 2056 C C . VAL B 1 25 ? 80.662 23.666 54.822 1.00 17.72 26 VAL B C 1
ATOM 2057 O O . VAL B 1 25 ? 81.152 22.969 53.930 1.00 18.79 26 VAL B O 1
ATOM 2061 N N . ASN B 1 26 ? 80.010 23.157 55.865 1.00 18.31 27 ASN B N 1
ATOM 2062 C CA . ASN B 1 26 ? 79.831 21.721 56.014 1.00 19.18 27 ASN B CA 1
ATOM 2063 C C . ASN B 1 26 ? 78.374 21.335 55.832 1.00 19.03 27 ASN B C 1
ATOM 2064 O O . ASN B 1 26 ? 77.479 22.151 56.033 1.00 21.42 27 ASN B O 1
ATOM 2069 N N . SER B 1 27 ? 78.152 20.085 55.443 1.00 19.67 28 SER B N 1
ATOM 2070 C CA . SER B 1 27 ? 76.815 19.516 55.410 1.00 22.71 28 SER B CA 1
ATOM 2071 C C . SER B 1 27 ? 76.132 19.766 56.747 1.00 21.63 28 SER B C 1
ATOM 2072 O O . SER B 1 27 ? 76.749 19.613 57.803 1.00 22.66 28 SER B O 1
ATOM 2075 N N . GLY B 1 28 ? 74.860 20.148 56.704 1.00 21.16 29 GLY B N 1
ATOM 2076 C CA . GLY B 1 28 ? 74.073 20.294 57.917 1.00 23.41 29 GLY B CA 1
ATOM 2077 C C . GLY B 1 28 ? 74.273 21.582 58.693 1.00 24.62 29 GLY B C 1
ATOM 2078 O O . GLY B 1 28 ? 73.954 21.663 59.879 1.00 26.18 29 GLY B O 1
ATOM 2079 N N . GLU B 1 29 ? 74.816 22.600 58.042 1.00 22.45 30 GLU B N 1
ATOM 2080 C CA . GLU B 1 29 ? 74.861 23.907 58.673 1.00 22.36 30 GLU B CA 1
ATOM 2081 C C . GLU B 1 29 ? 74.523 25.001 57.681 1.00 19.91 30 GLU B C 1
ATOM 2082 O O . GLU B 1 29 ? 74.642 24.821 56.466 1.00 21.18 30 GLU B O 1
ATOM 2088 N N . ILE B 1 30 ? 74.084 26.130 58.218 1.00 19.60 31 ILE B N 1
ATOM 2089 C CA . ILE B 1 30 ? 73.834 27.320 57.423 1.00 20.50 31 ILE B CA 1
ATOM 2090 C C . ILE B 1 30 ? 74.933 28.315 57.751 1.00 20.45 31 ILE B C 1
ATOM 2091 O O . ILE B 1 30 ? 75.096 28.722 58.900 1.00 20.05 31 ILE B O 1
ATOM 2096 N N . VAL B 1 31 ? 75.708 28.683 56.735 1.00 18.33 32 VAL B N 1
ATOM 2097 C CA . VAL B 1 31 ? 76.827 29.592 56.916 1.00 18.52 32 VAL B CA 1
ATOM 2098 C C . VAL B 1 31 ? 76.557 30.879 56.144 1.00 18.71 32 VAL B C 1
ATOM 2099 O O . VAL B 1 31 ? 76.168 30.841 54.984 1.00 20.50 32 VAL B O 1
ATOM 2103 N N . GLY B 1 32 ? 76.755 32.015 56.796 1.00 17.27 33 GLY B N 1
ATOM 2104 C CA . GLY B 1 32 ? 76.585 33.294 56.142 1.00 17.20 33 GLY B CA 1
ATOM 2105 C C . GLY B 1 32 ? 77.862 33.883 55.576 1.00 17.26 33 GLY B C 1
ATOM 2106 O O . GLY B 1 32 ? 78.958 33.710 56.122 1.00 18.77 33 GLY B O 1
ATOM 2107 N N . LEU B 1 33 ? 77.715 34.553 54.440 1.00 16.54 34 LEU B N 1
ATOM 2108 C CA . LEU B 1 33 ? 78.741 35.433 53.906 1.00 16.41 34 LEU B CA 1
ATOM 2109 C C . LEU B 1 33 ? 78.042 36.773 53.797 1.00 16.94 34 LEU B C 1
ATOM 2110 O O . LEU B 1 33 ? 77.273 37.016 52.860 1.00 18.06 34 LEU B O 1
ATOM 2115 N N . LEU B 1 34 ? 78.288 37.624 54.787 1.00 16.15 35 LEU B N 1
ATOM 2116 C CA . LEU B 1 34 ? 77.473 38.813 55.004 1.00 18.85 35 LEU B CA 1
ATOM 2117 C C . LEU B 1 34 ? 78.307 40.079 54.925 1.00 19.76 35 LEU B C 1
ATOM 2118 O O . LEU B 1 34 ? 79.421 40.130 55.440 1.00 21.74 35 LEU B O 1
ATOM 2123 N N . GLY B 1 35 ? 77.753 41.111 54.297 1.00 18.80 36 GLY B N 1
ATOM 2124 C CA . GLY B 1 35 ? 78.463 42.371 54.167 1.00 20.31 36 GLY B CA 1
ATOM 2125 C C . GLY B 1 35 ? 77.739 43.302 53.227 1.00 20.37 36 GLY B C 1
ATOM 2126 O O . GLY B 1 35 ? 76.796 42.892 52.556 1.00 21.11 36 GLY B O 1
ATOM 2127 N N . PRO B 1 36 ? 78.180 44.564 53.171 1.00 23.27 37 PRO B N 1
ATOM 2128 C CA . PRO B 1 36 ? 77.478 45.592 52.395 1.00 26.29 37 PRO B CA 1
ATOM 2129 C C . PRO B 1 36 ? 77.506 45.356 50.890 1.00 24.01 37 PRO B C 1
ATOM 2130 O O . PRO B 1 36 ? 78.344 44.601 50.380 1.00 21.28 37 PRO B O 1
ATOM 2134 N N . ASN B 1 37 ? 76.585 46.006 50.186 1.00 24.25 38 ASN B N 1
ATOM 2135 C CA . ASN B 1 37 ? 76.620 46.024 48.733 1.00 24.65 38 ASN B CA 1
ATOM 2136 C C . ASN B 1 37 ? 78.008 46.410 48.254 1.00 25.49 38 ASN B C 1
ATOM 2137 O O . ASN B 1 37 ? 78.567 47.416 48.696 1.00 27.33 38 ASN B O 1
ATOM 2142 N N . GLY B 1 38 ? 78.559 45.608 47.349 1.00 21.03 39 GLY B N 1
ATOM 2143 C CA . GLY B 1 38 ? 79.865 45.869 46.775 1.00 20.99 39 GLY B CA 1
ATOM 2144 C C . GLY B 1 38 ? 81.027 45.229 47.516 1.00 21.41 39 GLY B C 1
ATOM 2145 O O . GLY B 1 38 ? 82.176 45.399 47.118 1.00 22.50 39 GLY B O 1
ATOM 2146 N N . ALA B 1 39 ? 80.734 44.484 48.582 1.00 19.76 40 ALA B N 1
ATOM 2147 C CA . ALA B 1 39 ? 81.789 43.903 49.420 1.00 20.41 40 ALA B CA 1
ATOM 2148 C C . ALA B 1 39 ? 82.540 42.762 48.742 1.00 19.51 40 ALA B C 1
ATOM 2149 O O . ALA B 1 39 ? 83.656 42.433 49.138 1.00 20.83 40 ALA B O 1
ATOM 2151 N N . GLY B 1 40 ? 81.916 42.149 47.741 1.00 17.41 41 GLY B N 1
ATOM 2152 C CA . GLY B 1 40 ? 82.541 41.053 47.017 1.00 16.51 41 GLY B CA 1
ATOM 2153 C C . GLY B 1 40 ? 81.893 39.696 47.236 1.00 16.15 41 GLY B C 1
ATOM 2154 O O . GLY B 1 40 ? 82.505 38.660 46.955 1.00 15.06 41 GLY B O 1
ATOM 2155 N N . LYS B 1 41 ? 80.658 39.695 47.722 1.00 14.59 42 LYS B N 1
ATOM 2156 C CA . LYS B 1 41 ? 79.944 38.457 48.016 1.00 13.17 42 LYS B CA 1
ATOM 2157 C C . LYS B 1 41 ? 79.624 37.658 46.756 1.00 13.62 42 LYS B C 1
ATOM 2158 O O . LYS B 1 41 ? 79.944 36.476 46.652 1.00 12.76 42 LYS B O 1
ATOM 2164 N N . THR B 1 42 ? 78.984 38.302 45.795 1.00 13.75 43 THR B N 1
ATOM 2165 C CA . THR B 1 42 ? 78.659 37.616 44.553 1.00 13.14 43 THR B CA 1
ATOM 2166 C C . THR B 1 42 ? 79.918 37.172 43.787 1.00 14.80 43 THR B C 1
ATOM 2167 O O . THR B 1 42 ? 79.959 36.075 43.217 1.00 14.90 43 THR B O 1
ATOM 2171 N N . THR B 1 43 ? 80.959 38.003 43.787 1.00 13.52 44 THR B N 1
ATOM 2172 C CA . THR B 1 43 ? 82.203 37.641 43.105 1.00 13.18 44 THR B CA 1
ATOM 2173 C C . THR B 1 43 ? 82.797 36.397 43.739 1.00 12.97 44 THR B C 1
ATOM 2174 O O . THR B 1 43 ? 83.315 35.522 43.046 1.00 13.59 44 THR B O 1
ATOM 2178 N N . THR B 1 44 ? 82.712 36.323 45.061 1.00 13.21 45 THR B N 1
ATOM 2179 C CA . THR B 1 44 ? 83.185 35.138 45.767 1.00 11.80 45 THR B CA 1
ATOM 2180 C C . THR B 1 44 ? 82.379 33.921 45.328 1.00 12.24 45 THR B C 1
ATOM 2181 O O . THR B 1 44 ? 82.951 32.880 44.989 1.00 12.14 45 THR B O 1
ATOM 2185 N N . PHE B 1 45 ? 81.058 34.053 45.295 1.00 12.63 46 PHE B N 1
ATOM 2186 C CA . PHE B 1 45 ? 80.227 32.933 44.856 1.00 10.00 46 PHE B CA 1
ATOM 2187 C C . PHE B 1 45 ? 80.588 32.527 43.429 1.00 13.03 46 PHE B C 1
ATOM 2188 O O . PHE B 1 45 ? 80.687 31.333 43.125 1.00 13.19 46 PHE B O 1
ATOM 2196 N N . TYR B 1 46 ? 80.773 33.511 42.551 1.00 12.29 47 TYR B N 1
ATOM 2197 C CA . TYR B 1 46 ? 81.139 33.225 41.164 1.00 13.97 47 TYR B CA 1
ATOM 2198 C C . TYR B 1 46 ? 82.412 32.381 41.108 1.00 14.03 47 TYR B C 1
ATOM 2199 O O . TYR B 1 46 ? 82.544 31.469 40.290 1.00 14.02 47 TYR B O 1
ATOM 2208 N N . MET B 1 47 ? 83.374 32.692 41.965 1.00 13.32 48 MET B N 1
ATOM 2209 C CA . MET B 1 47 ? 84.615 31.934 41.942 1.00 11.79 48 MET B CA 1
ATOM 2210 C C . MET B 1 47 ? 84.439 30.510 42.458 1.00 10.43 48 MET B C 1
ATOM 2211 O O . MET B 1 47 ? 85.126 29.598 41.991 1.00 13.22 48 MET B O 1
ATOM 2216 N N . VAL B 1 48 ? 83.533 30.321 43.410 1.00 10.45 49 VAL B N 1
ATOM 2217 C CA . VAL B 1 48 ? 83.272 28.983 43.933 1.00 10.94 49 VAL B CA 1
ATOM 2218 C C . VAL B 1 48 ? 82.514 28.142 42.905 1.00 12.02 49 VAL B C 1
ATOM 2219 O O . VAL B 1 48 ? 82.840 26.968 42.684 1.00 12.57 49 VAL B O 1
ATOM 2223 N N . VAL B 1 49 ? 81.510 28.753 42.285 1.00 12.51 50 VAL B N 1
ATOM 2224 C CA . VAL B 1 49 ? 80.659 28.074 41.304 1.00 15.40 50 VAL B CA 1
ATOM 2225 C C . VAL B 1 49 ? 81.405 27.794 40.001 1.00 14.63 50 VAL B C 1
ATOM 2226 O O . VAL B 1 49 ? 81.188 26.762 39.362 1.00 15.69 50 VAL B O 1
ATOM 2230 N N . GLY B 1 50 ? 82.297 28.704 39.616 1.00 12.43 51 GLY B N 1
ATOM 2231 C CA . GLY B 1 50 ? 83.005 28.586 38.355 1.00 14.07 51 GLY B CA 1
ATOM 2232 C C . GLY B 1 50 ? 82.504 29.535 37.277 1.00 16.37 51 GLY B C 1
ATOM 2233 O O . GLY B 1 50 ? 82.765 29.329 36.096 1.00 19.96 51 GLY B O 1
ATOM 2234 N N . ILE B 1 51 ? 81.808 30.591 37.690 1.00 16.19 52 ILE B N 1
ATOM 2235 C CA . ILE B 1 51 ? 81.269 31.577 36.761 1.00 16.93 52 ILE B CA 1
ATOM 2236 C C . ILE B 1 51 ? 82.301 32.625 36.349 1.00 17.26 52 ILE B C 1
ATOM 2237 O O . ILE B 1 51 ? 82.230 33.173 35.251 1.00 17.75 52 ILE B O 1
ATOM 2242 N N . VAL B 1 52 ? 83.264 32.918 37.222 1.00 17.59 53 VAL B N 1
ATOM 2243 C CA . VAL B 1 52 ? 84.367 33.785 36.830 1.00 17.33 53 VAL B CA 1
ATOM 2244 C C . VAL B 1 52 ? 85.670 33.117 37.219 1.00 18.24 53 VAL B C 1
ATOM 2245 O O . VAL B 1 52 ? 85.725 32.391 38.211 1.00 20.36 53 VAL B O 1
ATOM 2249 N N . PRO B 1 53 ? 86.723 33.344 36.427 1.00 21.22 54 PRO B N 1
ATOM 2250 C CA . PRO B 1 53 ? 88.015 32.761 36.790 1.00 23.27 54 PRO B CA 1
ATOM 2251 C C . PRO B 1 53 ? 88.585 33.452 38.022 1.00 18.04 54 PRO B C 1
ATOM 2252 O O . PRO B 1 53 ? 88.423 34.658 38.190 1.00 22.30 54 PRO B O 1
ATOM 2256 N N . ARG B 1 54 ? 89.222 32.682 38.891 1.00 22.67 55 ARG B N 1
ATOM 2257 C CA . ARG B 1 54 ? 89.869 33.253 40.065 1.00 21.31 55 ARG B CA 1
ATOM 2258 C C . ARG B 1 54 ? 91.230 33.824 39.685 1.00 22.38 55 ARG B C 1
ATOM 2259 O O . ARG B 1 54 ? 91.918 33.285 38.818 1.00 27.26 55 ARG B O 1
ATOM 2267 N N . ASP B 1 55 ? 91.620 34.914 40.330 1.00 18.78 56 ASP B N 1
ATOM 2268 C CA . ASP B 1 55 ? 92.977 35.434 40.152 1.00 20.50 56 ASP B CA 1
ATOM 2269 C C . ASP B 1 55 ? 93.958 34.679 41.038 1.00 21.63 56 ASP B C 1
ATOM 2270 O O . ASP B 1 55 ? 95.149 34.605 40.736 1.00 23.67 56 ASP B O 1
ATOM 2275 N N . ALA B 1 56 ? 93.444 34.130 42.133 1.00 16.22 57 ALA B N 1
ATOM 2276 C CA . ALA B 1 56 ? 94.214 33.290 43.046 1.00 16.00 57 ALA B CA 1
ATOM 2277 C C . ALA B 1 56 ? 93.240 32.493 43.897 1.00 15.40 57 ALA B C 1
ATOM 2278 O O . ALA B 1 56 ? 92.059 32.852 43.990 1.00 13.41 57 ALA B O 1
ATOM 2280 N N . GLY B 1 57 ? 93.729 31.413 44.499 1.00 13.65 58 GLY B N 1
ATOM 2281 C CA . GLY B 1 57 ? 92.952 30.650 45.461 1.00 13.05 58 GLY B CA 1
ATOM 2282 C C . GLY B 1 57 ? 92.617 29.239 45.022 1.00 1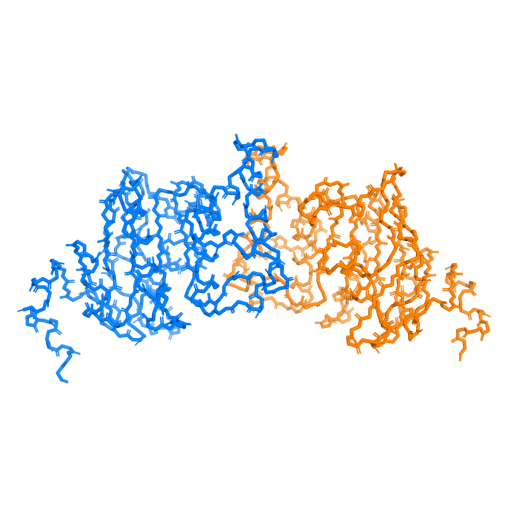2.28 58 GLY B C 1
ATOM 2283 O O . GLY B 1 57 ? 92.956 28.808 43.919 1.00 15.23 58 GLY B O 1
ATOM 2284 N N . ASN B 1 58 ? 91.936 28.513 45.901 1.00 12.06 59 ASN B N 1
ATOM 2285 C CA . ASN B 1 58 ? 91.609 27.118 45.648 1.00 14.86 59 ASN B CA 1
ATOM 2286 C C . ASN B 1 58 ? 90.194 26.812 46.099 1.00 14.56 59 ASN B C 1
ATOM 2287 O O . ASN B 1 58 ? 89.729 27.348 47.106 1.00 14.59 59 ASN B O 1
ATOM 2292 N N . ILE B 1 59 ? 89.520 25.947 45.348 1.00 11.60 60 ILE B N 1
ATOM 2293 C CA . ILE B 1 59 ? 88.207 25.448 45.735 1.00 12.51 60 ILE B CA 1
ATOM 2294 C C . ILE B 1 59 ? 88.352 23.960 45.981 1.00 13.95 60 ILE B C 1
ATOM 2295 O O . ILE B 1 59 ? 88.873 23.229 45.135 1.00 14.32 60 ILE B O 1
ATOM 2300 N N . ILE B 1 60 ? 87.905 23.516 47.147 1.00 13.43 61 ILE B N 1
ATOM 2301 C CA . ILE B 1 60 ? 88.114 22.139 47.567 1.00 15.72 61 ILE B CA 1
ATOM 2302 C C . ILE B 1 60 ? 86.802 21.537 48.054 1.00 15.53 61 ILE B C 1
ATOM 2303 O O . ILE B 1 60 ? 86.091 22.168 48.830 1.00 17.74 61 ILE B O 1
ATOM 2308 N N . ILE B 1 61 ? 86.478 20.329 47.600 1.00 14.35 62 ILE B N 1
ATOM 2309 C CA . ILE B 1 61 ? 85.345 19.591 48.150 1.00 14.14 62 ILE B CA 1
ATOM 2310 C C . ILE B 1 61 ? 85.881 18.273 48.688 1.00 22.90 62 ILE B C 1
ATOM 2311 O O . ILE B 1 61 ? 86.545 17.535 47.966 1.00 22.81 62 ILE B O 1
ATOM 2316 N N . ASP B 1 62 ? 85.606 17.987 49.956 1.00 25.13 63 ASP B N 1
ATOM 2317 C CA . ASP B 1 62 ? 86.039 16.730 50.567 1.00 26.84 63 ASP B CA 1
ATOM 2318 C C . ASP B 1 62 ? 87.498 16.388 50.252 1.00 29.04 63 ASP B C 1
ATOM 2319 O O . ASP B 1 62 ? 87.806 15.282 49.803 1.00 32.57 63 ASP B O 1
ATOM 2324 N N . ASP B 1 63 ? 88.379 17.354 50.482 1.00 27.29 64 ASP B N 1
ATOM 2325 C CA . ASP B 1 63 ? 89.823 17.156 50.350 1.00 29.64 64 ASP B CA 1
ATOM 2326 C C . ASP B 1 63 ? 90.312 16.954 48.915 1.00 27.16 64 ASP B C 1
ATOM 2327 O O . ASP B 1 63 ? 91.472 16.613 48.691 1.00 28.89 64 ASP B O 1
ATOM 2332 N N . ASP B 1 64 ? 89.431 17.172 47.946 1.00 18.78 65 ASP B N 1
ATOM 2333 C CA . ASP B 1 64 ? 89.829 17.155 46.544 1.00 18.47 65 ASP B CA 1
ATOM 2334 C C . ASP B 1 64 ? 89.778 18.573 45.992 1.00 18.27 65 ASP B C 1
ATOM 2335 O O . ASP B 1 64 ? 88.736 19.234 46.044 1.00 18.09 65 ASP B O 1
ATOM 2340 N N . ASP B 1 65 ? 90.905 19.043 45.473 1.00 18.63 66 ASP B N 1
ATOM 2341 C CA . ASP B 1 65 ? 90.953 20.370 44.882 1.00 15.86 66 ASP B CA 1
ATOM 2342 C C . ASP B 1 65 ? 90.275 20.350 43.517 1.00 18.00 66 ASP B C 1
ATOM 2343 O O . ASP B 1 65 ? 90.695 19.629 42.607 1.00 20.90 66 ASP B O 1
ATOM 2348 N N . ILE B 1 66 ? 89.218 21.142 43.376 1.00 14.33 67 ILE B N 1
ATOM 2349 C CA . ILE B 1 66 ? 88.437 21.133 42.145 1.00 14.47 67 ILE B CA 1
ATOM 2350 C C . ILE B 1 66 ? 88.544 22.458 41.411 1.00 15.25 67 ILE B C 1
ATOM 2351 O O . ILE B 1 66 ? 87.720 22.768 40.558 1.00 14.70 67 ILE B O 1
ATOM 2356 N N . SER B 1 67 ? 89.574 23.234 41.746 1.00 14.49 68 SER B N 1
ATOM 2357 C CA . SER B 1 67 ? 89.777 24.550 41.151 1.00 13.84 68 SER B CA 1
ATOM 2358 C C . SER B 1 67 ? 89.811 24.511 39.626 1.00 14.99 68 SER B C 1
ATOM 2359 O O . SER B 1 67 ? 89.351 25.447 38.969 1.00 21.22 68 SER B O 1
ATOM 2362 N N . LEU B 1 68 ? 90.367 23.437 39.069 1.00 15.49 69 LEU B N 1
ATOM 2363 C CA . LEU B 1 68 ? 90.512 23.334 37.618 1.00 17.36 69 LEU B CA 1
ATOM 2364 C C . LEU B 1 68 ? 89.256 22.815 36.924 1.00 16.28 69 LEU B C 1
ATOM 2365 O O . LEU B 1 68 ? 89.182 22.812 35.697 1.00 19.93 69 LEU B O 1
ATOM 2370 N N . LEU B 1 69 ? 88.276 22.373 37.700 1.00 14.58 70 LEU B N 1
ATOM 2371 C CA . LEU B 1 69 ? 87.059 21.822 37.101 1.00 15.08 70 LEU B CA 1
ATOM 2372 C C . LEU B 1 69 ? 86.169 22.919 36.551 1.00 14.71 70 LEU B C 1
ATOM 2373 O O . LEU B 1 69 ? 85.976 23.945 37.194 1.00 15.55 70 LEU B O 1
ATOM 2378 N N . PRO B 1 70 ? 85.602 22.700 35.357 1.00 13.33 71 PRO B N 1
ATOM 2379 C CA . PRO B 1 70 ? 84.651 23.678 34.824 1.00 15.96 71 PRO B CA 1
ATOM 2380 C C . PRO B 1 70 ? 83.328 23.671 35.586 1.00 14.62 71 PRO B C 1
ATOM 2381 O O . PRO B 1 70 ? 83.054 22.745 36.364 1.00 14.72 71 PRO B O 1
ATOM 2385 N N . LEU B 1 71 ? 82.517 24.702 35.353 1.00 13.74 72 LEU B N 1
ATOM 2386 C CA . LEU B 1 71 ? 81.213 24.853 35.983 1.00 15.67 72 LEU B CA 1
ATOM 2387 C C . LEU B 1 71 ? 80.381 23.564 36.057 1.00 11.71 72 LEU B C 1
ATOM 2388 O O . LEU B 1 71 ? 79.914 23.193 37.130 1.00 13.02 72 LEU B O 1
ATOM 2393 N N . HIS B 1 72 ? 80.193 22.883 34.922 1.00 12.90 73 HIS B N 1
ATOM 2394 C CA . HIS B 1 72 ? 79.279 21.739 34.899 1.00 13.51 73 HIS B CA 1
ATOM 2395 C C . HIS B 1 72 ? 79.808 20.596 35.757 1.00 14.43 73 HIS B C 1
ATOM 2396 O O . HIS B 1 72 ? 79.033 19.853 36.360 1.00 15.75 73 HIS B O 1
ATOM 2403 N N . ALA B 1 73 ? 81.128 20.471 35.812 1.00 14.15 74 ALA B N 1
AT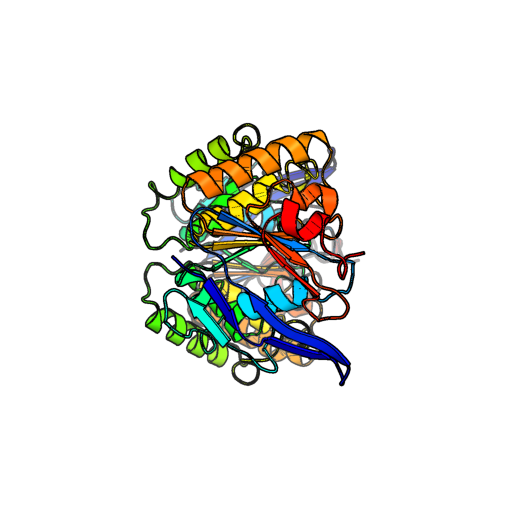OM 2404 C CA . ALA B 1 73 ? 81.758 19.404 36.578 1.00 14.02 74 ALA B CA 1
ATOM 2405 C C . ALA B 1 73 ? 81.712 19.694 38.075 1.00 15.17 74 ALA B C 1
ATOM 2406 O O . ALA B 1 73 ? 81.505 18.787 38.889 1.00 15.63 74 ALA B O 1
ATOM 2408 N N . ARG B 1 74 ? 81.890 20.958 38.447 1.00 13.33 75 ARG B N 1
ATOM 2409 C CA . ARG B 1 74 ? 81.733 21.321 39.853 1.00 14.37 75 ARG B CA 1
ATOM 2410 C C . ARG B 1 74 ? 80.295 21.113 40.307 1.00 13.77 75 ARG B C 1
ATOM 2411 O O . ARG B 1 74 ? 80.046 20.713 41.451 1.00 14.28 75 ARG B O 1
ATOM 2419 N N . ALA B 1 75 ? 79.341 21.416 39.426 1.00 12.72 76 ALA B N 1
ATOM 2420 C CA . ALA B 1 75 ? 77.935 21.188 39.729 1.00 15.86 76 ALA B CA 1
ATOM 2421 C C . ALA B 1 75 ? 77.678 19.704 40.003 1.00 16.56 76 ALA B C 1
ATOM 2422 O O . ALA B 1 75 ? 77.038 19.347 40.997 1.00 18.36 76 ALA B O 1
ATOM 2424 N N . ARG B 1 76 ? 78.199 18.845 39.131 1.00 16.14 77 ARG B N 1
ATOM 2425 C CA . ARG B 1 76 ? 78.025 17.409 39.289 1.00 18.75 77 ARG B CA 1
ATOM 2426 C C . ARG B 1 76 ? 78.663 16.918 40.592 1.00 19.82 77 ARG B C 1
ATOM 2427 O O . ARG B 1 76 ? 78.197 15.952 41.198 1.00 22.49 77 ARG B O 1
ATOM 2435 N N . ARG B 1 77 ? 79.719 17.597 41.025 1.00 17.08 78 ARG B N 1
ATOM 2436 C CA . ARG B 1 77 ? 80.415 17.220 42.251 1.00 19.13 78 ARG B CA 1
ATOM 2437 C C . ARG B 1 77 ? 79.707 17.731 43.502 1.00 21.19 78 ARG B C 1
ATOM 2438 O O . ARG B 1 77 ? 80.109 17.411 44.628 1.00 20.53 78 ARG B O 1
ATOM 2446 N N . GLY B 1 78 ? 78.658 18.525 43.307 1.00 18.51 79 GLY B N 1
ATOM 2447 C CA . GLY B 1 78 ? 77.799 18.900 44.413 1.00 20.09 79 GLY B CA 1
ATOM 2448 C C . GLY B 1 78 ? 77.499 20.367 44.650 1.00 18.53 79 GLY B C 1
ATOM 2449 O O . GLY B 1 78 ? 76.778 20.691 45.586 1.00 17.16 79 GLY B O 1
ATOM 2450 N N . ILE B 1 79 ? 78.042 21.264 43.833 1.00 14.63 80 ILE B N 1
ATOM 2451 C CA . ILE B 1 79 ? 77.800 22.690 44.062 1.00 13.95 80 ILE B CA 1
ATOM 2452 C C . ILE B 1 79 ? 76.532 23.140 43.356 1.00 17.69 80 ILE B C 1
ATOM 2453 O O . ILE B 1 79 ? 76.407 23.001 42.140 1.00 18.27 80 ILE B O 1
ATOM 2458 N N . GLY B 1 80 ? 75.588 23.663 44.134 1.00 15.10 81 GLY B N 1
ATOM 2459 C CA . GLY B 1 80 ? 74.369 24.245 43.597 1.00 16.06 81 GLY B CA 1
ATOM 2460 C C . GLY B 1 80 ? 74.348 25.739 43.856 1.00 17.40 81 GLY B C 1
ATOM 2461 O O . GLY B 1 80 ? 75.019 26.232 44.756 1.00 17.35 81 GLY B O 1
ATOM 2462 N N . TYR B 1 81 ? 73.570 26.467 43.073 1.00 19.15 82 TYR B N 1
ATOM 2463 C CA . TYR B 1 81 ? 73.708 27.910 43.069 1.00 17.43 82 TYR B CA 1
ATOM 2464 C C . TYR B 1 81 ? 72.420 28.616 42.675 1.00 18.35 82 TYR B C 1
ATOM 2465 O O . TYR B 1 81 ? 71.829 28.314 41.638 1.00 20.50 82 TYR B O 1
ATOM 2474 N N . LEU B 1 82 ? 71.992 29.538 43.535 1.00 16.55 83 LEU B N 1
ATOM 2475 C CA . LEU B 1 82 ? 70.868 30.418 43.258 1.00 18.83 83 LEU B CA 1
ATOM 2476 C C . LEU B 1 82 ? 71.405 31.815 42.986 1.00 16.78 83 LEU B C 1
ATOM 2477 O O . LEU B 1 82 ? 71.943 32.464 43.887 1.00 17.07 83 LEU B O 1
ATOM 2482 N N . PRO B 1 83 ? 71.274 32.277 41.740 1.00 17.91 84 PRO B N 1
ATOM 2483 C CA . PRO B 1 83 ? 71.704 33.627 41.383 1.00 18.99 84 PRO B CA 1
ATOM 2484 C C . PRO B 1 83 ? 70.927 34.707 42.123 1.00 20.93 84 PRO B C 1
ATOM 2485 O O . PRO B 1 83 ? 69.764 34.543 42.508 1.00 21.59 84 PRO B O 1
ATOM 2489 N N . GLN B 1 84 ? 71.604 35.828 42.312 1.00 21.22 85 GLN B N 1
ATOM 2490 C CA . GLN B 1 84 ? 71.029 37.001 42.928 1.00 21.98 85 GLN B CA 1
ATOM 2491 C C . GLN B 1 84 ? 69.916 37.580 42.051 1.00 24.85 85 GLN B C 1
ATOM 2492 O O . GLN B 1 84 ? 68.838 37.912 42.538 1.00 25.15 85 GLN B O 1
ATOM 2498 N N . GLU B 1 85 ? 70.189 37.689 40.756 1.00 26.62 86 GLU B N 1
ATOM 2499 C CA . GLU B 1 85 ? 69.199 38.169 39.797 1.00 28.28 86 GLU B CA 1
ATOM 2500 C C . GLU B 1 85 ? 68.123 37.117 39.559 1.00 27.31 86 GLU B C 1
ATOM 2501 O O . GLU B 1 85 ? 68.317 35.945 39.869 1.00 28.56 86 GLU B O 1
ATOM 2507 N N . ALA B 1 86 ? 66.988 37.540 39.002 1.00 28.14 87 ALA B N 1
ATOM 2508 C CA . ALA B 1 86 ? 65.906 36.611 38.680 1.00 31.35 87 ALA B CA 1
ATOM 2509 C C . ALA B 1 86 ? 66.414 35.528 37.729 1.00 31.50 87 ALA B C 1
ATOM 2510 O O . ALA B 1 86 ? 67.168 35.819 36.803 1.00 35.82 87 ALA B O 1
ATOM 2512 N N . SER B 1 87 ? 66.010 34.281 37.957 1.00 29.49 88 SER B N 1
ATOM 2513 C CA . SER B 1 87 ? 66.480 33.173 37.124 1.00 29.93 88 SER B CA 1
ATOM 2514 C C . SER B 1 87 ? 65.360 32.252 36.624 1.00 32.40 88 SER B C 1
ATOM 2515 O O . SER B 1 87 ? 65.595 31.366 35.803 1.00 36.71 88 SER B O 1
ATOM 2518 N N . ILE B 1 88 ? 64.146 32.467 37.116 1.00 28.02 89 ILE B N 1
ATOM 2519 C CA . ILE B 1 88 ? 62.996 31.685 36.674 1.00 30.22 89 ILE B CA 1
ATOM 2520 C C . ILE B 1 88 ? 62.674 31.975 35.209 1.00 32.40 89 ILE B C 1
ATOM 2521 O O . ILE B 1 88 ? 62.887 33.086 34.726 1.00 34.95 89 ILE B O 1
ATOM 2526 N N . PHE B 1 89 ? 62.182 30.970 34.494 1.00 33.50 90 PHE B N 1
ATOM 2527 C CA . PHE B 1 89 ? 61.657 31.206 33.153 1.00 35.41 90 PHE B CA 1
ATOM 2528 C C . PHE B 1 89 ? 60.222 31.707 33.266 1.00 35.97 90 PHE B C 1
ATOM 2529 O O . PHE B 1 89 ? 59.322 30.969 33.678 1.00 35.98 90 PHE B O 1
ATOM 2537 N N . ARG B 1 90 ? 60.015 32.973 32.914 1.00 36.59 91 ARG B N 1
ATOM 2538 C CA . ARG B 1 90 ? 58.750 33.647 33.208 1.00 42.14 91 ARG B CA 1
ATOM 2539 C C . ARG B 1 90 ? 57.560 33.094 32.431 1.00 37.75 91 ARG B C 1
ATOM 2540 O O . ARG B 1 90 ? 56.428 33.130 32.916 1.00 36.86 91 ARG B O 1
ATOM 2548 N N . ARG B 1 91 ? 57.816 32.578 31.235 1.00 40.05 92 ARG B N 1
ATOM 2549 C CA . ARG B 1 91 ? 56.741 32.072 30.388 1.00 42.04 92 ARG B CA 1
ATOM 2550 C C . ARG B 1 91 ? 56.345 30.635 30.721 1.00 40.87 92 ARG B C 1
ATOM 2551 O O . ARG B 1 91 ? 55.302 30.153 30.278 1.00 42.43 92 ARG B O 1
ATOM 2559 N N . LEU B 1 92 ? 57.176 29.956 31.505 1.00 36.46 93 LEU B N 1
ATOM 2560 C CA . LEU B 1 92 ? 56.943 28.551 31.820 1.00 35.24 93 LEU B CA 1
ATOM 2561 C C . LEU B 1 92 ? 56.257 28.366 33.171 1.00 32.89 93 LEU B C 1
ATOM 2562 O O . LEU B 1 92 ? 56.510 29.109 34.122 1.00 30.65 93 LEU B O 1
ATOM 2567 N N . SER B 1 93 ? 55.386 27.366 33.251 1.00 30.04 94 SER B N 1
ATOM 2568 C CA . SER B 1 93 ? 54.744 27.022 34.512 1.00 29.11 94 SER B CA 1
ATOM 2569 C C . SER B 1 93 ? 55.795 26.602 35.530 1.00 28.24 94 SER B C 1
ATOM 2570 O O . SER B 1 93 ? 56.952 26.370 35.179 1.00 30.24 94 SER B O 1
ATOM 2573 N N . VAL B 1 94 ? 55.385 26.496 36.787 1.00 28.63 95 VAL B N 1
ATOM 2574 C CA . VAL B 1 94 ? 56.280 26.019 37.833 1.00 27.21 95 VAL B CA 1
ATOM 2575 C C . VAL B 1 94 ? 56.769 24.620 37.481 1.00 27.62 95 VAL B C 1
ATOM 2576 O O . VAL B 1 94 ? 57.952 24.303 37.608 1.00 27.23 95 VAL B O 1
ATOM 2580 N N . TYR B 1 95 ? 55.845 23.784 37.029 1.00 26.49 96 TYR B N 1
ATOM 2581 C CA . TYR B 1 95 ? 56.174 22.418 36.663 1.00 26.23 96 TYR B CA 1
ATOM 2582 C C . TYR B 1 95 ? 57.213 22.377 35.544 1.00 28.79 96 TYR B C 1
ATOM 2583 O O . TYR B 1 95 ? 58.199 21.644 35.630 1.00 28.19 96 TYR B O 1
ATOM 2592 N N . ASP B 1 96 ? 56.999 23.172 34.500 1.00 28.39 97 ASP B N 1
ATOM 2593 C CA . ASP B 1 96 ? 57.941 23.215 33.383 1.00 27.21 97 ASP B CA 1
ATOM 2594 C C . ASP B 1 96 ? 59.304 23.767 33.805 1.00 26.47 97 ASP B C 1
ATOM 2595 O O . ASP B 1 96 ? 60.333 23.312 33.318 1.00 27.86 97 ASP B O 1
ATOM 2600 N N . ASN B 1 97 ? 59.306 24.744 34.709 1.00 25.76 98 ASN B N 1
ATOM 2601 C CA . ASN B 1 97 ? 60.558 25.274 35.249 1.00 25.22 98 ASN B CA 1
ATOM 2602 C C . ASN B 1 97 ? 61.380 24.207 35.954 1.00 25.79 98 ASN B C 1
ATOM 2603 O O . ASN B 1 97 ? 62.613 24.172 35.833 1.00 25.64 98 ASN B O 1
ATOM 2608 N N . LEU B 1 98 ? 60.695 23.355 36.709 1.00 24.93 99 LEU B N 1
ATOM 2609 C CA . LEU B 1 98 ? 61.353 22.294 37.457 1.00 25.89 99 LEU B CA 1
ATOM 2610 C C . LEU B 1 98 ? 61.775 21.142 36.557 1.00 24.77 99 LEU B C 1
ATOM 2611 O O . LEU B 1 98 ? 62.877 20.623 36.691 1.00 26.69 99 LEU B O 1
ATOM 2616 N N . MET B 1 99 ? 60.906 20.743 35.636 1.00 25.40 100 MET B N 1
ATOM 2617 C CA . MET B 1 99 ? 61.223 19.624 34.756 1.00 26.18 100 MET B CA 1
ATOM 2618 C C . MET B 1 99 ? 62.387 19.974 33.836 1.00 27.94 100 MET B C 1
ATOM 2619 O O . MET B 1 99 ? 63.120 19.091 33.394 1.00 27.31 100 MET B O 1
ATOM 2624 N N . ALA B 1 100 ? 62.550 21.263 33.550 1.00 25.55 101 ALA B N 1
ATOM 2625 C CA . ALA B 1 100 ? 63.660 21.724 32.726 1.00 26.93 101 ALA B CA 1
ATOM 2626 C C . ALA B 1 100 ? 64.981 21.349 33.386 1.00 26.65 101 ALA B C 1
ATOM 2627 O O . ALA B 1 100 ? 65.882 20.819 32.733 1.00 29.19 101 ALA B O 1
ATOM 2629 N N . VAL B 1 101 ? 65.097 21.634 34.678 1.00 22.11 102 VAL B N 1
ATOM 2630 C CA . VAL B 1 101 ? 66.307 21.284 35.412 1.00 21.65 102 VAL B CA 1
ATOM 2631 C C . VAL B 1 101 ? 66.387 19.776 35.615 1.00 23.09 102 VAL B C 1
ATOM 2632 O O . VAL B 1 101 ? 67.469 19.196 35.544 1.00 24.97 102 VAL B O 1
ATOM 2636 N N . LEU B 1 102 ? 65.242 19.135 35.856 1.00 22.18 103 LEU B N 1
ATOM 2637 C CA . LEU B 1 102 ? 65.257 17.704 36.144 1.00 22.87 103 LEU B CA 1
ATOM 2638 C C . LEU B 1 102 ? 65.747 16.853 34.969 1.00 24.59 103 LEU B C 1
ATOM 2639 O O . LEU B 1 102 ? 66.085 15.686 35.141 1.00 27.05 103 LEU B O 1
ATOM 2644 N N . GLN B 1 103 ? 65.815 17.445 33.782 1.00 26.19 104 GLN B N 1
ATOM 2645 C CA . GLN B 1 103 ? 66.346 16.736 32.620 1.00 28.25 104 GLN B CA 1
ATOM 2646 C C . GLN B 1 103 ? 67.828 16.382 32.738 1.00 28.81 104 GLN B C 1
ATOM 2647 O O . GLN B 1 103 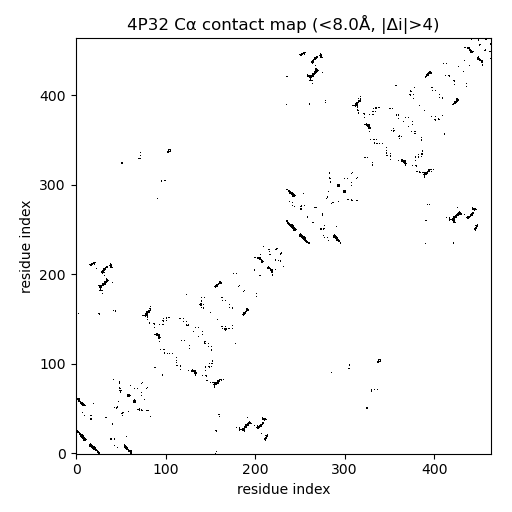? 68.319 15.519 32.012 1.00 30.28 104 GLN B O 1
ATOM 2653 N N . ILE B 1 104 ? 68.537 17.038 33.651 1.00 28.09 105 ILE B N 1
ATOM 2654 C CA . ILE B 1 104 ? 69.958 16.754 33.845 1.00 26.56 105 ILE B CA 1
ATOM 2655 C C . ILE B 1 104 ? 70.190 15.625 34.845 1.00 28.27 105 ILE B C 1
ATOM 2656 O O . ILE B 1 104 ? 71.329 15.247 35.112 1.00 33.40 105 ILE B O 1
ATOM 2661 N N . ARG B 1 105 ? 69.109 15.082 35.394 1.00 28.30 106 ARG B N 1
ATOM 2662 C CA . ARG B 1 105 ? 69.227 13.995 36.356 1.00 28.07 106 ARG B CA 1
ATOM 2663 C C . ARG B 1 105 ? 69.335 12.645 35.654 1.00 27.78 106 ARG B C 1
ATOM 2664 O O . ARG B 1 105 ? 68.366 11.879 35.600 1.00 29.58 106 ARG B O 1
ATOM 2672 N N . ASP B 1 106 ? 70.523 12.362 35.123 1.00 31.05 107 ASP B N 1
ATOM 2673 C CA . ASP B 1 106 ? 70.778 11.106 34.427 1.00 34.55 107 ASP B CA 1
ATOM 2674 C C . ASP B 1 106 ? 70.738 9.910 35.377 1.00 37.59 107 ASP B C 1
ATOM 2675 O O . ASP B 1 106 ? 70.806 8.759 34.946 1.00 41.29 107 ASP B O 1
ATOM 2680 N N . ASP B 1 107 ? 70.607 10.190 36.670 1.00 35.59 108 ASP B N 1
ATOM 2681 C CA . ASP B 1 107 ? 70.492 9.138 37.671 1.00 37.47 108 ASP B CA 1
ATOM 2682 C C . ASP B 1 107 ? 69.037 8.755 37.922 1.00 37.41 108 ASP B C 1
ATOM 2683 O O . ASP B 1 107 ? 68.754 7.796 38.644 1.00 37.47 108 ASP B O 1
ATOM 2688 N N . LEU B 1 108 ? 68.117 9.504 37.321 1.00 36.19 109 LEU B N 1
ATOM 2689 C CA . LEU B 1 108 ? 66.688 9.251 37.500 1.00 34.93 109 LEU B CA 1
ATOM 2690 C C . LEU B 1 108 ? 65.993 8.871 36.195 1.00 36.12 109 LEU B C 1
ATOM 2691 O O . LEU B 1 108 ? 66.285 9.425 35.135 1.00 36.74 109 LEU B O 1
ATOM 2696 N N . SER B 1 109 ? 65.062 7.928 36.278 1.00 38.23 110 SER B N 1
ATOM 2697 C CA . SER B 1 109 ? 64.238 7.594 35.127 1.00 38.87 110 SER B CA 1
ATOM 2698 C C . SER B 1 109 ? 63.191 8.685 34.919 1.00 38.56 110 SER B C 1
ATOM 2699 O O . SER B 1 109 ? 63.035 9.577 35.754 1.00 35.51 110 SER B O 1
ATOM 2702 N N . ALA B 1 110 ? 62.473 8.608 33.805 1.00 38.07 111 ALA B N 1
ATOM 2703 C CA . ALA B 1 110 ? 61.461 9.606 33.481 1.00 36.59 111 ALA B CA 1
ATOM 2704 C C . ALA B 1 110 ? 60.416 9.722 34.587 1.00 39.25 111 ALA B C 1
ATOM 2705 O O . ALA B 1 110 ? 60.046 10.824 34.986 1.00 40.98 111 ALA B O 1
ATOM 2707 N N . GLU B 1 111 ? 59.942 8.584 35.082 1.00 40.74 112 GLU B N 1
ATOM 2708 C CA . GLU B 1 111 ? 58.956 8.590 36.159 1.00 44.08 112 GLU B CA 1
ATOM 2709 C C . GLU B 1 111 ? 59.547 9.122 37.460 1.00 40.12 112 GLU B C 1
ATOM 2710 O O . GLU B 1 111 ? 58.904 9.892 38.168 1.00 40.15 112 GLU B O 1
ATOM 2716 N N . GLN B 1 112 ? 60.773 8.712 37.773 1.00 39.76 113 GLN B N 1
ATOM 2717 C CA . GLN B 1 112 ? 61.439 9.194 38.977 1.00 37.12 113 GLN B CA 1
ATOM 2718 C C . GLN B 1 112 ? 61.601 10.711 38.934 1.00 34.78 113 GLN B C 1
ATOM 2719 O O . GLN B 1 112 ? 61.518 11.379 39.964 1.00 34.07 113 GLN B O 1
ATOM 2725 N N . ARG B 1 113 ? 61.832 11.2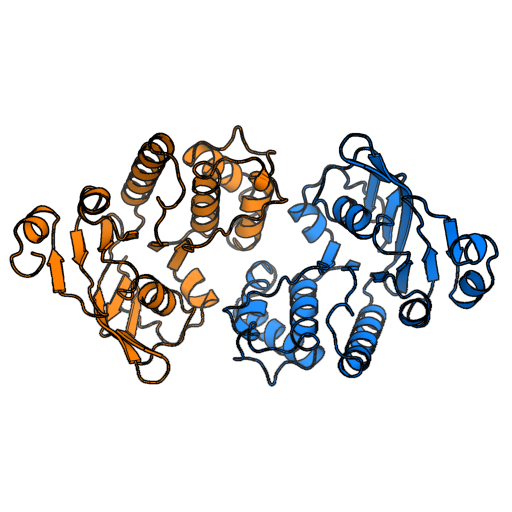50 37.740 1.00 33.53 114 ARG B N 1
ATOM 2726 C CA . ARG B 1 113 ? 61.921 12.698 37.567 1.00 32.57 114 ARG B CA 1
ATOM 2727 C C . ARG B 1 113 ? 60.570 13.341 37.839 1.00 32.59 114 ARG B C 1
ATOM 2728 O O . ARG B 1 113 ? 60.484 14.380 38.489 1.00 33.28 114 ARG B O 1
ATOM 2736 N N . GLU B 1 114 ? 59.509 12.723 37.334 1.00 35.85 115 GLU B N 1
ATOM 2737 C CA A GLU B 1 114 ? 58.166 13.218 37.598 0.47 37.56 115 GLU B CA 1
ATOM 2738 C CA B GLU B 1 114 ? 58.156 13.197 37.599 0.53 37.56 115 GLU B CA 1
ATOM 2739 C C . GLU B 1 114 ? 57.888 13.228 39.100 1.00 36.24 115 GLU B C 1
ATOM 2740 O O . GLU B 1 114 ? 57.319 14.186 39.626 1.00 34.51 115 GLU B O 1
ATOM 2751 N N . ASP B 1 115 ? 58.304 12.168 39.789 1.00 34.26 116 ASP B N 1
ATOM 2752 C CA . ASP B 1 115 ? 58.094 12.071 41.230 1.00 36.98 116 ASP B CA 1
ATOM 2753 C C . ASP B 1 115 ? 58.848 13.169 41.966 1.00 36.67 116 ASP B C 1
ATOM 2754 O O . ASP B 1 115 ? 58.317 13.791 42.888 1.00 35.46 116 ASP B O 1
ATOM 2759 N N . ARG B 1 116 ? 60.091 13.405 41.555 1.00 34.66 117 ARG B N 1
ATOM 2760 C CA . ARG B 1 116 ? 60.918 14.413 42.199 1.00 32.52 117 ARG B CA 1
ATOM 2761 C C . ARG B 1 116 ? 60.295 15.799 42.059 1.00 31.25 117 ARG B C 1
ATOM 2762 O O . ARG B 1 116 ? 60.311 16.593 43.000 1.00 29.93 117 ARG B O 1
ATOM 2770 N N . ALA B 1 117 ? 59.763 16.089 40.876 1.00 30.57 118 ALA B N 1
ATOM 2771 C CA . ALA B 1 117 ? 59.081 17.356 40.636 1.00 28.95 118 ALA B CA 1
ATOM 2772 C C . ALA B 1 117 ? 57.938 17.521 41.629 1.00 30.05 118 ALA B C 1
ATOM 2773 O O . ALA B 1 117 ? 57.786 18.569 42.251 1.00 29.30 118 ALA B O 1
ATOM 2775 N N . ASN B 1 118 ? 57.127 16.478 41.772 1.00 30.77 119 ASN B N 1
ATOM 2776 C CA . ASN B 1 118 ? 56.028 16.524 42.728 1.00 33.36 119 ASN B CA 1
ATOM 2777 C C . ASN B 1 118 ? 56.521 16.780 44.148 1.00 33.42 119 ASN B C 1
ATOM 2778 O O . ASN B 1 118 ? 55.970 17.619 44.862 1.00 35.85 119 ASN B O 1
ATOM 2783 N N . GLU B 1 119 ? 57.568 16.061 44.545 1.00 32.71 120 GLU B N 1
ATOM 2784 C CA . GLU B 1 119 ? 58.147 16.198 45.874 1.00 34.09 120 GLU B CA 1
ATOM 2785 C C . GLU B 1 119 ? 58.676 17.607 46.110 1.00 31.38 120 GLU B C 1
ATOM 2786 O O . GLU B 1 119 ? 58.441 18.197 47.162 1.00 34.24 120 GLU B O 1
ATOM 2792 N N . LEU B 1 120 ? 59.409 18.140 45.135 1.00 28.33 121 LEU B N 1
ATOM 2793 C CA . LEU B 1 120 ? 59.932 19.495 45.251 1.00 28.59 121 LEU B CA 1
ATOM 2794 C C . LEU B 1 120 ? 58.811 20.523 45.393 1.00 29.08 121 LEU B C 1
ATOM 2795 O O . LEU B 1 120 ? 58.870 21.408 46.241 1.00 31.41 121 LEU B O 1
ATOM 2800 N N . MET B 1 121 ? 57.779 20.400 44.570 1.00 30.53 122 MET B N 1
ATOM 2801 C CA . MET B 1 121 ? 56.666 21.338 44.645 1.00 30.09 122 MET B CA 1
ATOM 2802 C C . MET B 1 121 ? 56.013 21.332 46.028 1.00 32.24 122 MET B C 1
ATOM 2803 O O . MET B 1 121 ? 55.685 22.384 46.569 1.00 34.19 122 MET B O 1
ATOM 2808 N N . GLU B 1 122 ? 55.856 20.148 46.608 1.00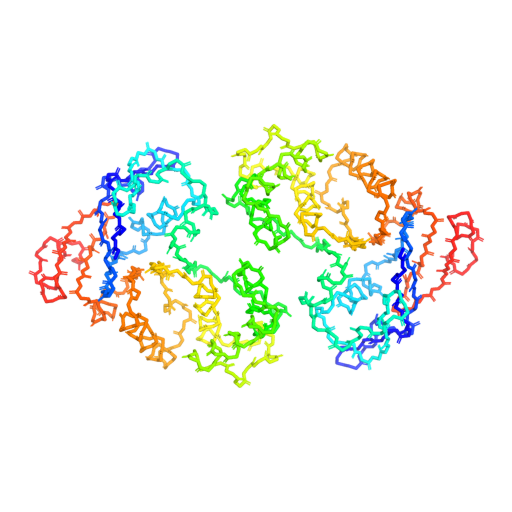 35.17 123 GLU B N 1
ATOM 2809 C CA . GLU B 1 122 ? 55.266 20.025 47.939 1.00 38.27 123 GLU B CA 1
ATOM 2810 C C . GLU B 1 122 ? 56.197 20.560 49.028 1.00 37.12 123 GLU B C 1
ATOM 2811 O O . GLU B 1 122 ? 55.761 21.258 49.947 1.00 34.75 123 GLU B O 1
ATOM 2817 N N . GLU B 1 123 ? 57.478 20.225 48.921 1.00 34.11 124 GLU B N 1
ATOM 2818 C CA . GLU B 1 123 ? 58.463 20.660 49.904 1.00 35.96 124 GLU B CA 1
ATOM 2819 C C . GLU B 1 123 ? 58.573 22.181 49.933 1.00 35.03 124 GLU B C 1
ATOM 2820 O O . GLU B 1 123 ? 58.800 22.779 50.987 1.00 34.92 124 GLU B O 1
ATOM 2826 N N . PHE B 1 124 ? 58.408 22.802 48.769 1.00 34.67 125 PHE B N 1
ATOM 2827 C CA . PHE B 1 124 ? 58.546 24.251 48.651 1.00 35.04 125 PHE B CA 1
ATOM 2828 C C . PHE B 1 124 ? 57.211 24.995 48.666 1.00 34.86 125 PHE B C 1
ATOM 2829 O O . PHE B 1 124 ? 57.164 26.203 48.434 1.00 35.57 125 PHE B O 1
ATOM 2837 N N . HIS B 1 125 ? 56.137 24.267 48.953 1.00 35.49 126 HIS B N 1
ATOM 2838 C CA . HIS B 1 125 ? 54.804 24.857 49.089 1.00 39.86 126 HIS B CA 1
ATOM 2839 C C . HIS B 1 125 ? 54.369 25.630 47.842 1.00 37.99 126 HIS B C 1
ATOM 2840 O O . HIS B 1 125 ? 53.862 26.751 47.939 1.00 38.94 126 HIS B O 1
ATOM 2847 N N . ILE B 1 126 ? 54.557 25.023 46.674 1.00 32.48 127 ILE B N 1
ATOM 2848 C CA . ILE B 1 126 ? 54.219 25.670 45.413 1.00 31.37 127 ILE B CA 1
ATOM 2849 C C . ILE B 1 126 ? 53.434 24.741 44.493 1.00 32.37 127 ILE B C 1
ATOM 2850 O O . ILE B 1 126 ? 53.250 25.038 43.314 1.00 33.99 127 ILE B O 1
ATOM 2855 N N . GLU B 1 127 ? 52.961 23.622 45.034 1.00 33.73 128 GLU B N 1
ATOM 2856 C CA . GLU B 1 127 ? 52.302 22.618 44.204 1.00 35.53 128 GLU B CA 1
ATOM 2857 C C . GLU B 1 127 ? 50.971 23.131 43.659 1.00 33.67 128 GLU B C 1
ATOM 2858 O O . GLU B 1 127 ? 50.538 22.723 42.583 1.00 32.21 128 GLU B O 1
ATOM 2864 N N . HIS B 1 128 ? 50.340 24.039 44.397 1.00 33.27 129 HIS B N 1
ATOM 2865 C CA . HIS B 1 128 ? 49.110 24.673 43.942 1.00 37.54 129 HIS B CA 1
ATOM 2866 C C . HIS B 1 128 ? 49.391 25.624 42.782 1.00 36.96 129 HIS B C 1
ATOM 2867 O O . HIS B 1 128 ? 48.468 26.128 42.141 1.00 40.17 129 HIS B O 1
ATOM 2874 N N . LEU B 1 129 ? 50.673 25.854 42.516 1.00 34.88 130 LEU B N 1
ATOM 2875 C CA . LEU B 1 129 ? 51.096 26.759 41.455 1.00 34.00 130 LEU B CA 1
ATOM 2876 C C . LEU B 1 129 ? 51.660 25.985 40.267 1.00 32.39 130 LEU B C 1
ATOM 2877 O O . LEU B 1 129 ? 52.236 26.574 39.352 1.00 30.69 130 LEU B O 1
ATOM 2882 N N . ARG B 1 130 ? 51.478 24.667 40.287 1.00 33.61 131 ARG B N 1
ATOM 2883 C CA . ARG B 1 130 ? 52.038 23.765 39.275 1.00 31.62 131 ARG B CA 1
ATOM 2884 C C . ARG B 1 130 ? 51.944 24.290 37.842 1.00 30.89 131 ARG B C 1
ATOM 2885 O O . ARG B 1 130 ? 52.925 24.261 37.091 1.00 30.42 131 ARG B O 1
ATOM 2893 N N . ASP B 1 131 ? 50.759 24.755 37.461 1.00 33.50 132 ASP B N 1
ATOM 2894 C CA . ASP B 1 131 ? 50.526 25.177 36.085 1.00 34.96 132 ASP B CA 1
ATOM 2895 C C . ASP B 1 131 ? 50.559 26.697 35.902 1.00 36.87 132 ASP B C 1
ATOM 2896 O O . ASP B 1 131 ? 50.317 27.200 34.804 1.00 40.60 132 ASP B O 1
ATOM 2901 N N . SER B 1 132 ? 50.859 27.422 36.975 1.00 36.78 133 SER B N 1
ATOM 2902 C CA . SER B 1 132 ? 50.948 28.880 36.924 1.00 38.51 133 SER B CA 1
ATOM 2903 C C . SER B 1 132 ? 52.247 29.335 36.272 1.00 38.19 133 SER B C 1
ATOM 2904 O O . SER B 1 132 ? 53.323 28.846 36.609 1.00 34.92 133 SER B O 1
ATOM 2907 N N . MET B 1 133 ? 52.149 30.284 35.347 1.00 40.92 134 MET B N 1
ATOM 2908 C CA . MET B 1 133 ? 53.338 30.823 34.695 1.00 40.14 134 MET B CA 1
ATOM 2909 C C . MET B 1 133 ? 54.235 31.540 35.693 1.00 39.83 134 MET B C 1
ATOM 2910 O O . MET B 1 133 ? 53.753 32.126 36.661 1.00 39.04 134 MET B O 1
ATOM 2915 N N . GLY B 1 134 ? 55.541 31.497 35.449 1.00 40.74 135 GLY B N 1
ATOM 2916 C CA . GLY B 1 134 ? 56.491 32.179 36.310 1.00 43.23 135 GLY B CA 1
ATOM 2917 C C . GLY B 1 134 ? 56.149 33.648 36.470 1.00 49.37 135 GLY B C 1
ATOM 2918 O O . GLY B 1 134 ? 56.339 34.230 37.538 1.00 48.60 135 GLY B O 1
ATOM 2919 N N . GLN B 1 135 ? 55.618 34.243 35.406 1.00 54.64 136 GLN B N 1
ATOM 2920 C CA . GLN B 1 135 ? 55.347 35.677 35.376 1.00 59.76 136 GLN B CA 1
ATOM 2921 C C . GLN B 1 135 ? 54.135 36.079 36.219 1.00 57.48 136 GLN B C 1
ATOM 2922 O O . GLN B 1 135 ? 53.959 37.254 36.543 1.00 57.72 136 GLN B O 1
ATOM 2928 N N . SER B 1 136 ? 53.303 35.104 36.571 1.00 55.05 137 SER B N 1
ATOM 2929 C CA . SER B 1 136 ? 52.104 35.375 37.356 1.00 52.90 137 SER B CA 1
ATOM 2930 C C . SER B 1 136 ? 52.358 35.226 38.854 1.00 48.92 137 SER B C 1
ATOM 2931 O O . SER B 1 136 ? 51.456 35.431 39.669 1.00 48.92 137 SER B O 1
ATOM 2934 N N . LEU B 1 137 ? 53.590 34.872 39.209 1.00 44.73 138 LEU B N 1
ATOM 2935 C CA . LEU B 1 137 ? 53.952 34.619 40.601 1.00 42.93 138 LEU B CA 1
ATOM 2936 C C . LEU B 1 137 ? 54.460 35.874 41.303 1.00 40.47 138 LEU B C 1
ATOM 2937 O O . LEU B 1 137 ? 55.044 36.753 40.672 1.00 42.03 138 LEU B O 1
ATOM 2942 N N . SER B 1 138 ? 54.236 35.947 42.612 1.00 39.34 139 SER B N 1
ATOM 2943 C CA . SER B 1 138 ? 54.810 37.011 43.429 1.00 39.37 139 SER B CA 1
ATOM 2944 C C . SER B 1 138 ? 56.318 36.818 43.521 1.00 37.25 139 SER B C 1
ATOM 2945 O O . SER B 1 138 ? 56.836 35.756 43.176 1.00 35.38 139 SER B O 1
ATOM 2948 N N . GLY B 1 139 ? 57.021 37.844 43.993 1.00 37.65 140 GLY B N 1
ATOM 2949 C CA . GLY B 1 139 ? 58.457 37.757 44.176 1.00 34.38 140 GLY B CA 1
ATOM 2950 C C . GLY B 1 139 ? 58.827 36.593 45.075 1.00 34.79 140 GLY B C 1
ATOM 2951 O O . GLY B 1 139 ? 59.784 35.866 44.803 1.00 32.75 140 GLY B O 1
ATOM 2952 N N . GLY B 1 140 ? 58.064 36.417 46.149 1.00 32.46 141 GLY B N 1
ATOM 2953 C CA . GLY B 1 140 ? 58.284 35.324 47.078 1.00 33.19 141 GLY B CA 1
ATOM 2954 C C . GLY B 1 140 ? 58.029 33.951 46.475 1.00 32.19 141 GLY B C 1
ATOM 2955 O O . GLY B 1 140 ? 58.755 32.999 46.757 1.00 29.51 141 GLY B O 1
ATOM 2956 N N . GLU B 1 141 ? 56.989 33.840 45.656 1.00 33.49 142 GLU B N 1
ATOM 2957 C CA . GLU B 1 141 ? 56.681 32.573 45.005 1.00 29.11 142 GLU B CA 1
ATOM 2958 C C . GLU B 1 141 ? 57.762 32.246 43.988 1.00 30.72 142 GLU B C 1
ATOM 2959 O O . GLU B 1 141 ? 58.267 31.121 43.939 1.00 28.67 142 GLU B O 1
ATOM 2965 N N . ARG B 1 142 ? 58.123 33.243 43.188 1.00 29.96 143 ARG B N 1
ATOM 2966 C CA A ARG B 1 142 ? 59.192 33.099 42.206 0.50 31.34 143 ARG B CA 1
ATOM 2967 C CA B ARG B 1 142 ? 59.187 33.077 42.204 0.50 31.14 143 ARG B CA 1
ATOM 2968 C C . ARG B 1 142 ? 60.482 32.612 42.867 1.00 28.61 143 ARG B C 1
ATOM 2969 O O . ARG B 1 142 ? 61.147 31.707 42.366 1.00 28.65 143 ARG B O 1
ATOM 2984 N N . ARG B 1 143 ? 60.830 33.219 44.002 1.00 27.67 144 ARG B N 1
ATOM 2985 C CA . ARG B 1 143 ? 62.057 32.851 44.712 1.00 28.36 144 ARG B CA 1
ATOM 2986 C C . ARG B 1 143 ? 62.005 31.396 45.174 1.00 26.15 144 ARG B C 1
ATOM 2987 O O . ARG B 1 143 ? 63.006 30.677 45.103 1.00 27.02 144 ARG B O 1
ATOM 2995 N N . ARG B 1 144 ? 60.841 30.962 45.654 1.00 27.49 145 ARG B N 1
ATOM 2996 C CA . ARG B 1 144 ? 60.679 29.574 46.070 1.00 26.73 145 ARG B CA 1
ATOM 2997 C C . ARG B 1 144 ? 60.897 28.633 44.888 1.00 26.36 145 ARG B C 1
ATOM 2998 O O . ARG B 1 144 ? 61.551 27.596 45.019 1.00 28.99 145 ARG B O 1
ATOM 3006 N N . VAL B 1 145 ? 60.339 28.994 43.738 1.00 26.55 146 VAL B N 1
ATOM 3007 C CA . VAL B 1 145 ? 60.537 28.209 42.529 1.00 26.24 146 VAL B CA 1
ATOM 3008 C C . VAL B 1 145 ? 62.007 28.161 42.145 1.00 27.67 146 VAL B C 1
ATOM 3009 O O . VAL B 1 145 ? 62.507 27.122 41.723 1.00 25.06 146 VAL B O 1
ATOM 3013 N N . GLU B 1 146 ? 62.694 29.290 42.282 1.00 25.22 147 GLU B N 1
ATOM 3014 C CA . GLU B 1 146 ? 64.095 29.373 41.882 1.00 24.53 147 GLU B CA 1
ATOM 3015 C C . GLU B 1 146 ? 64.966 28.522 42.786 1.00 26.39 147 GLU B C 1
ATOM 3016 O O . GLU B 1 146 ? 65.910 27.883 42.325 1.00 25.99 147 GLU B O 1
ATOM 3022 N N . ILE B 1 147 ? 64.653 28.506 44.076 1.00 24.37 148 ILE B N 1
ATOM 3023 C CA . ILE B 1 147 ? 65.414 27.664 44.984 1.00 24.44 148 ILE B CA 1
ATOM 3024 C C . ILE B 1 147 ? 65.107 26.201 44.680 1.00 24.63 148 ILE B C 1
ATOM 3025 O O . ILE B 1 147 ? 66.007 25.361 44.655 1.00 26.11 148 ILE B O 1
ATOM 3030 N N . ALA B 1 148 ? 63.835 25.902 44.429 1.00 25.31 149 ALA B N 1
ATOM 3031 C CA . ALA B 1 148 ? 63.440 24.559 44.012 1.00 26.36 149 ALA B CA 1
ATOM 3032 C C . ALA B 1 148 ? 64.229 24.108 42.780 1.00 26.18 149 ALA B C 1
ATOM 3033 O O . ALA B 1 148 ? 64.728 22.985 42.735 1.00 27.00 149 ALA B O 1
ATOM 3035 N N . ARG B 1 149 ? 64.342 24.989 41.789 1.00 25.64 150 ARG B N 1
ATOM 3036 C CA . ARG B 1 149 ? 65.121 24.691 40.584 1.00 25.22 150 ARG B CA 1
ATOM 3037 C C . ARG B 1 149 ? 66.559 24.323 40.941 1.00 24.32 150 ARG B C 1
ATOM 3038 O O . ARG B 1 149 ? 67.130 23.369 40.396 1.00 26.09 150 ARG B O 1
ATOM 3046 N N . ALA B 1 150 ? 67.152 25.090 41.851 1.00 22.68 151 ALA B N 1
ATOM 3047 C CA . ALA B 1 150 ? 68.520 24.829 42.277 1.00 25.14 151 ALA B CA 1
ATOM 3048 C C . ALA B 1 150 ? 68.617 23.477 42.981 1.00 28.77 151 ALA B C 1
ATOM 3049 O O . ALA B 1 150 ? 69.606 22.758 42.821 1.00 32.62 151 ALA B O 1
ATOM 3051 N N . LEU B 1 151 ? 67.593 23.134 43.758 1.00 28.65 152 LEU B N 1
ATOM 3052 C CA . LEU B 1 151 ? 67.579 21.865 44.484 1.00 29.28 152 LEU B CA 1
ATOM 3053 C C . LEU B 1 151 ? 67.328 20.661 43.582 1.00 30.36 152 LEU B C 1
ATOM 3054 O O . LEU B 1 151 ? 67.751 19.550 43.896 1.00 32.11 152 LEU B O 1
ATOM 3059 N N . ALA B 1 152 ? 66.653 20.883 42.458 1.00 30.54 153 ALA B N 1
ATOM 3060 C CA . ALA B 1 152 ? 66.363 19.808 41.513 1.00 31.84 153 ALA B CA 1
ATOM 3061 C C . ALA B 1 152 ? 67.633 19.143 40.973 1.00 29.93 153 ALA B C 1
ATOM 3062 O O . ALA B 1 152 ? 67.598 18.008 40.496 1.00 28.33 153 ALA B O 1
ATOM 3064 N N . ALA B 1 153 ? 68.755 19.848 41.056 1.00 27.64 154 ALA B N 1
ATOM 3065 C CA . ALA B 1 153 ? 70.018 19.321 40.546 1.00 28.23 154 ALA B CA 1
ATOM 3066 C C . ALA B 1 153 ? 70.718 18.417 41.565 1.00 27.86 154 ALA B C 1
ATOM 3067 O O . ALA B 1 153 ? 71.792 17.877 41.294 1.00 30.74 154 ALA B O 1
ATOM 3069 N N . ASN B 1 154 ? 70.099 18.271 42.732 1.00 30.24 155 ASN B N 1
ATOM 3070 C CA . ASN B 1 154 ? 70.590 17.396 43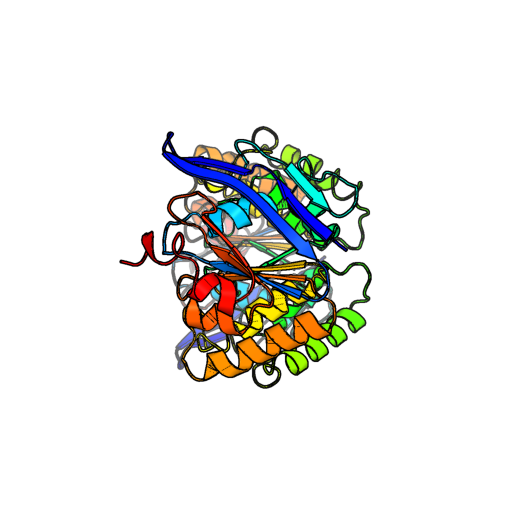.794 1.00 30.34 155 ASN B CA 1
ATOM 3071 C C . ASN B 1 154 ? 71.979 17.766 44.305 1.00 29.36 155 ASN B C 1
ATOM 3072 O O . ASN B 1 154 ? 72.870 16.920 44.352 1.00 31.31 155 ASN B O 1
ATOM 3077 N N . PRO B 1 155 ? 72.162 19.032 44.702 1.00 27.21 156 PRO B N 1
ATOM 3078 C CA . PRO B 1 155 ? 73.476 19.465 45.179 1.00 26.02 156 PRO B CA 1
ATOM 3079 C C . PRO B 1 155 ? 73.759 19.024 46.613 1.00 25.39 156 PRO B C 1
ATOM 3080 O O . PRO B 1 155 ? 72.847 18.683 47.365 1.00 28.80 156 PRO B O 1
ATOM 3084 N N . LYS B 1 156 ? 75.035 19.031 46.977 1.00 20.21 157 LYS B N 1
ATOM 3085 C CA . LYS B 1 156 ? 75.449 18.796 48.355 1.00 18.02 157 LYS B CA 1
ATOM 3086 C C . LYS B 1 156 ? 75.548 20.133 49.088 1.00 18.03 157 LYS B C 1
ATOM 3087 O O . LYS B 1 156 ? 75.351 20.201 50.299 1.00 19.89 157 LYS B O 1
ATOM 3093 N N . PHE B 1 157 ? 75.876 21.183 48.344 1.00 16.07 158 PHE B N 1
ATOM 3094 C CA . PHE B 1 157 ? 76.021 22.527 48.897 1.00 18.16 158 PHE B CA 1
ATOM 3095 C C . PHE B 1 157 ? 75.214 23.482 48.047 1.00 20.97 158 PHE B C 1
ATOM 3096 O O . PHE B 1 157 ? 75.299 23.450 46.827 1.00 23.51 158 PHE B O 1
ATOM 3104 N N . ILE B 1 158 ? 74.440 24.344 48.683 1.00 17.13 159 ILE B N 1
ATOM 3105 C CA . ILE B 1 158 ? 73.663 25.299 47.919 1.00 15.54 159 ILE B CA 1
ATOM 3106 C C . ILE B 1 158 ? 74.105 26.704 48.302 1.00 16.53 159 ILE B C 1
ATOM 3107 O O . ILE B 1 158 ? 74.100 27.083 49.483 1.00 18.40 159 ILE B O 1
ATOM 3112 N N . LEU B 1 159 ? 74.541 27.449 47.295 1.00 13.50 160 LEU B N 1
ATOM 3113 C CA . LEU B 1 159 ? 74.970 28.822 47.480 1.00 12.36 160 LEU B CA 1
ATOM 3114 C C . LEU B 1 159 ? 73.810 29.728 47.122 1.00 15.70 160 LEU B C 1
ATOM 3115 O O . LEU B 1 159 ? 73.462 29.859 45.951 1.00 18.52 160 LEU B O 1
ATOM 3120 N N . LEU B 1 160 ? 73.198 30.323 48.140 1.00 14.33 161 LEU B N 1
ATOM 3121 C CA . LEU B 1 160 ? 72.036 31.172 47.952 1.00 16.34 161 LEU B CA 1
ATOM 3122 C C . LEU B 1 160 ? 72.455 32.636 47.977 1.00 15.21 161 LEU B C 1
ATOM 3123 O O . LEU B 1 160 ? 72.753 33.188 49.040 1.00 15.28 161 LEU B O 1
ATOM 3128 N N . ASP B 1 161 ? 72.471 33.268 46.808 1.00 15.73 162 ASP B N 1
ATOM 3129 C CA . ASP B 1 161 ? 72.878 34.668 46.722 1.00 16.01 162 ASP B CA 1
ATOM 3130 C C . ASP B 1 161 ? 71.667 35.585 46.928 1.00 15.68 162 ASP B C 1
ATOM 3131 O O . ASP B 1 161 ? 70.837 35.763 46.027 1.00 18.46 162 ASP B O 1
ATOM 3136 N N . GLU B 1 162 ? 71.574 36.130 48.140 1.00 16.99 163 GLU B N 1
ATOM 3137 C CA . GLU B 1 162 ? 70.495 37.023 48.571 1.00 18.28 163 GLU B CA 1
ATOM 3138 C C . GLU B 1 162 ? 69.093 36.487 48.279 1.00 19.59 163 GLU B C 1
ATOM 3139 O O . GLU B 1 162 ? 68.328 37.087 47.519 1.00 21.55 163 GLU B O 1
ATOM 3145 N N . PRO B 1 163 ? 68.760 35.347 48.897 1.00 17.84 164 PRO B N 1
ATOM 3146 C CA . PRO B 1 163 ? 67.471 34.686 48.671 1.00 19.88 164 PRO B CA 1
ATOM 3147 C C . PRO B 1 163 ? 66.271 35.519 49.122 1.00 24.13 164 PRO B C 1
ATOM 3148 O O . PRO B 1 163 ? 65.156 35.232 48.689 1.00 25.92 164 PRO B O 1
ATOM 3152 N N . PHE B 1 164 ? 66.482 36.528 49.964 1.00 22.42 165 PHE B N 1
ATOM 3153 C CA . PHE B 1 164 ? 65.355 37.299 50.498 1.00 25.81 165 PHE B CA 1
ATOM 3154 C C . PHE B 1 164 ? 65.109 38.598 49.749 1.00 27.83 165 PHE B C 1
ATOM 3155 O O . PHE B 1 164 ? 64.121 39.289 50.007 1.00 29.56 165 PHE B O 1
ATOM 3163 N N . ALA B 1 165 ? 66.008 38.939 48.836 1.00 28.93 166 ALA B N 1
ATOM 3164 C CA . ALA B 1 165 ? 65.875 40.170 48.069 1.00 30.99 166 ALA B CA 1
ATOM 3165 C C . ALA B 1 165 ? 64.631 40.127 47.190 1.00 32.09 166 ALA B C 1
ATOM 3166 O O . ALA B 1 165 ? 64.412 39.166 46.452 1.00 33.33 166 ALA B O 1
ATOM 3168 N N . GLY B 1 166 ? 63.811 41.168 47.283 1.00 33.46 167 GLY B N 1
ATOM 3169 C CA . GLY B 1 166 ? 62.635 41.284 46.440 1.00 34.70 167 GLY B CA 1
ATOM 3170 C C . GLY B 1 166 ? 61.449 40.432 46.856 1.00 37.23 167 GLY B C 1
ATOM 3171 O O . GLY B 1 166 ? 60.500 40.268 46.086 1.00 41.41 167 GLY B O 1
ATOM 3172 N N . VAL B 1 167 ? 61.484 39.891 48.069 1.00 33.49 168 VAL B N 1
ATOM 3173 C CA . VAL B 1 167 ? 60.361 39.090 48.546 1.00 33.80 168 VAL B CA 1
ATOM 3174 C C . VAL B 1 167 ? 59.687 39.718 49.763 1.00 34.44 168 VAL B C 1
ATOM 3175 O O . VAL B 1 167 ? 60.330 40.387 50.571 1.00 36.21 168 VAL B O 1
ATOM 3179 N N . ASP B 1 168 ? 58.383 39.497 49.877 1.00 32.63 169 ASP B N 1
ATOM 3180 C CA . ASP B 1 168 ? 57.589 40.078 50.954 1.00 33.31 169 ASP B CA 1
ATOM 3181 C C . ASP B 1 168 ? 57.938 39.454 52.304 1.00 33.80 169 ASP B C 1
ATOM 3182 O O . ASP B 1 168 ? 58.401 38.318 52.364 1.00 31.42 169 ASP B O 1
ATOM 3187 N N . PRO B 1 169 ? 57.717 40.204 53.395 1.00 37.53 170 PRO B N 1
ATOM 3188 C CA . PRO B 1 169 ? 58.043 39.748 54.751 1.00 38.26 170 PRO B CA 1
ATOM 3189 C C . PRO B 1 169 ? 57.493 38.359 55.079 1.00 36.94 170 PRO B C 1
ATOM 3190 O O . PRO B 1 169 ? 58.156 37.596 55.782 1.00 37.27 170 PRO B O 1
ATOM 3194 N N . ILE B 1 170 ? 56.303 38.037 54.582 1.00 36.01 171 ILE B N 1
ATOM 3195 C CA . ILE B 1 170 ? 55.690 36.744 54.879 1.00 34.10 171 ILE B CA 1
ATOM 3196 C C . ILE B 1 170 ? 56.388 35.610 54.130 1.00 34.72 171 ILE B C 1
ATOM 3197 O O . ILE B 1 170 ? 56.617 34.534 54.686 1.00 35.99 171 ILE B O 1
ATOM 3202 N N . SER B 1 171 ? 56.746 35.858 52.875 1.00 31.68 172 SER B N 1
ATOM 3203 C CA . SER B 1 171 ? 57.492 34.875 52.098 1.00 34.10 172 SER B CA 1
ATOM 3204 C C . SER B 1 171 ? 58.882 34.650 52.689 1.00 33.04 172 SER B C 1
ATOM 3205 O O . SER B 1 171 ? 59.444 33.563 52.564 1.00 35.67 172 SER B O 1
ATOM 3208 N N . VAL B 1 172 ? 59.439 35.677 53.324 1.00 30.46 173 VAL B N 1
ATOM 3209 C CA . VAL B 1 172 ? 60.754 35.540 53.946 1.00 31.65 173 VAL B CA 1
ATOM 3210 C C . VAL B 1 172 ? 60.690 34.491 55.046 1.00 29.67 173 VAL B C 1
ATOM 3211 O O . VAL B 1 172 ? 61.549 33.614 55.135 1.00 29.79 173 VAL B O 1
ATOM 3215 N N . ILE B 1 173 ? 59.665 34.584 55.885 1.00 32.11 174 ILE B N 1
ATOM 3216 C CA . ILE B 1 173 ? 59.500 33.630 56.970 1.00 31.20 174 ILE B CA 1
ATOM 3217 C C . ILE B 1 173 ? 59.490 32.200 56.440 1.00 31.86 174 ILE B C 1
ATOM 3218 O O . ILE B 1 173 ? 60.139 31.317 56.998 1.00 30.54 174 ILE B O 1
ATOM 3223 N N . ASP B 1 174 ? 58.769 31.978 55.347 1.00 32.32 175 ASP B N 1
ATOM 3224 C CA . ASP B 1 174 ? 58.651 30.636 54.790 1.00 34.46 175 ASP B CA 1
ATOM 3225 C C . ASP B 1 174 ? 59.958 30.185 54.151 1.00 29.53 175 ASP B C 1
ATOM 3226 O O . ASP B 1 174 ? 60.362 29.034 54.292 1.00 31.59 175 ASP B O 1
ATOM 3231 N N . ILE B 1 175 ? 60.619 31.096 53.447 1.00 25.93 176 ILE B N 1
ATOM 3232 C CA . ILE B 1 175 ? 61.882 30.760 52.795 1.00 24.46 176 ILE B CA 1
ATOM 3233 C C . ILE B 1 175 ? 62.939 30.421 53.848 1.00 24.39 176 ILE B C 1
ATOM 3234 O O . ILE B 1 175 ? 63.743 29.510 53.664 1.00 24.65 176 ILE B O 1
ATOM 3239 N N . LYS B 1 176 ? 62.924 31.144 54.962 1.00 25.66 177 LYS B N 1
ATOM 3240 C CA . LYS B 1 176 ? 63.837 30.830 56.054 1.00 24.63 177 LYS B CA 1
ATOM 3241 C C . LYS B 1 176 ? 63.575 29.428 56.602 1.00 24.21 177 LYS B C 1
ATOM 3242 O O . LYS B 1 176 ? 64.503 28.659 56.829 1.00 26.45 177 LYS B O 1
ATOM 3248 N N . ARG B 1 177 ? 62.309 29.087 56.797 1.00 25.17 178 ARG B N 1
ATOM 3249 C CA . ARG B 1 177 ? 61.976 27.782 57.348 1.00 28.81 178 ARG B CA 1
ATOM 3250 C C . ARG B 1 177 ? 62.345 26.683 56.357 1.00 30.19 178 ARG B C 1
ATOM 3251 O O . ARG B 1 177 ? 62.820 25.615 56.746 1.00 28.04 178 ARG B O 1
ATOM 3259 N N . ILE B 1 178 ? 62.147 26.967 55.074 1.00 28.49 179 ILE B N 1
ATOM 3260 C CA . ILE B 1 178 ? 62.549 26.055 54.009 1.00 29.16 179 ILE B CA 1
ATOM 3261 C C . ILE B 1 178 ? 64.062 25.820 54.014 1.00 28.21 179 ILE B C 1
ATOM 3262 O O . ILE B 1 178 ? 64.525 24.688 53.872 1.00 29.14 179 ILE B O 1
ATOM 3267 N N . ILE B 1 179 ? 64.828 26.892 54.183 1.00 23.84 180 ILE B N 1
ATOM 3268 C CA . ILE B 1 179 ? 66.283 26.790 54.208 1.00 23.99 180 ILE B CA 1
ATOM 3269 C C . ILE B 1 179 ? 66.725 25.978 55.418 1.00 26.01 180 ILE B C 1
ATOM 3270 O O . ILE B 1 179 ? 67.651 25.173 55.331 1.00 24.33 180 ILE B O 1
ATOM 3275 N N . GLU B 1 180 ? 66.038 26.170 56.541 1.00 25.52 181 GLU B N 1
ATOM 3276 C CA . GLU B 1 180 ? 66.347 25.405 57.739 1.00 25.65 181 GLU B CA 1
ATOM 3277 C C . GLU B 1 180 ? 66.081 23.927 57.501 1.00 24.87 181 GLU B C 1
ATOM 3278 O O . GLU B 1 180 ? 66.823 23.079 57.983 1.00 26.21 181 GLU B O 1
ATOM 3284 N N . HIS B 1 181 ? 65.025 23.617 56.750 1.00 28.01 182 HIS B N 1
ATOM 3285 C CA . HIS B 1 181 ? 64.741 22.229 56.405 1.00 33.25 182 HIS B CA 1
ATOM 3286 C C . HIS B 1 181 ? 65.834 21.638 55.520 1.00 32.12 182 HIS B C 1
ATOM 3287 O O . HIS B 1 181 ? 66.204 20.474 55.675 1.00 32.47 182 HIS B O 1
ATOM 3294 N N . LEU B 1 182 ? 66.346 22.438 54.588 1.00 29.88 183 LEU B N 1
ATOM 3295 C CA . LEU B 1 182 ? 67.435 21.984 53.731 1.00 26.79 183 LEU B CA 1
ATOM 3296 C C . LEU B 1 182 ? 68.639 21.593 54.578 1.00 27.25 183 LEU B C 1
ATOM 3297 O O . LEU B 1 182 ? 69.271 20.564 54.333 1.00 28.66 183 LEU B O 1
ATOM 3302 N N . ARG B 1 183 ? 68.955 22.424 55.569 1.00 23.66 184 ARG B N 1
ATOM 3303 C CA . ARG B 1 183 ? 70.046 22.142 56.494 1.00 23.20 184 ARG B CA 1
ATOM 3304 C C . ARG B 1 183 ? 69.788 20.842 57.253 1.00 25.77 184 ARG B C 1
ATOM 3305 O O . ARG B 1 183 ? 70.678 20.002 57.374 1.00 27.73 184 ARG B O 1
ATOM 3313 N N . ASP B 1 184 ? 68.563 20.680 57.750 1.00 28.09 185 ASP B N 1
ATOM 3314 C CA . ASP B 1 184 ? 68.182 19.476 58.487 1.00 30.49 185 ASP B CA 1
ATOM 3315 C C . ASP B 1 184 ? 68.280 18.227 57.619 1.00 32.09 185 ASP B C 1
ATOM 3316 O O . ASP B 1 184 ? 68.520 17.128 58.123 1.00 34.84 185 ASP B O 1
ATOM 3321 N N . SER B 1 185 ? 68.089 18.407 56.315 1.00 30.95 186 SER B N 1
ATOM 3322 C CA . SER B 1 185 ? 68.165 17.317 55.348 1.00 32.66 186 SER B CA 1
ATOM 3323 C C . SER B 1 185 ? 69.606 16.981 54.975 1.00 32.58 186 SER B C 1
ATOM 3324 O O . SER B 1 185 ? 69.862 16.015 54.257 1.00 33.38 186 SER B O 1
ATOM 3327 N N . GLY B 1 186 ? 70.545 17.791 55.447 1.00 29.33 187 GLY B N 1
ATOM 3328 C CA . GLY B 1 186 ? 71.951 17.484 55.264 1.00 27.44 187 GLY B CA 1
ATOM 3329 C C . GLY B 1 186 ? 72.686 18.347 54.257 1.00 26.77 187 GLY B C 1
ATOM 3330 O O . GLY B 1 186 ? 73.865 18.123 53.998 1.00 27.26 187 GLY B O 1
ATOM 3331 N N . LEU B 1 187 ? 72.002 19.328 53.680 1.00 25.89 188 LEU B N 1
ATOM 3332 C CA . LEU B 1 187 ? 72.673 20.236 52.760 1.00 23.80 188 LEU B CA 1
ATOM 3333 C C . LEU B 1 187 ? 73.576 21.191 53.530 1.00 21.15 188 LEU B C 1
ATOM 3334 O O . LEU B 1 187 ? 73.284 21.549 54.674 1.00 22.52 188 LEU B O 1
ATOM 3339 N N . GLY B 1 188 ? 74.687 21.576 52.912 1.00 18.19 189 GLY B N 1
ATOM 3340 C CA . GLY B 1 188 ? 75.471 22.686 53.410 1.00 19.39 189 GLY B CA 1
ATOM 3341 C C . GLY B 1 188 ? 74.930 23.918 52.720 1.00 22.22 189 GLY B C 1
ATOM 3342 O O . GLY B 1 188 ? 74.821 23.947 51.499 1.00 23.66 189 GLY B O 1
ATOM 3343 N N . VAL B 1 189 ? 74.557 24.927 53.496 1.00 16.16 190 VAL B N 1
ATOM 3344 C CA . VAL B 1 189 ? 73.958 26.122 52.917 1.00 15.97 190 VAL B CA 1
ATOM 3345 C C . VAL B 1 189 ? 74.883 27.310 53.124 1.00 17.76 190 VAL B C 1
ATOM 3346 O O . VAL B 1 189 ? 75.317 27.572 54.244 1.00 19.00 190 VAL B O 1
ATOM 3350 N N . LEU B 1 190 ? 75.207 28.007 52.037 1.00 17.08 191 LEU B N 1
ATOM 3351 C CA . LEU B 1 190 ? 76.006 29.224 52.105 1.00 16.01 191 LEU B CA 1
ATOM 3352 C C . LEU B 1 190 ? 75.120 30.362 51.601 1.00 17.63 191 LEU B C 1
ATOM 3353 O O . LEU B 1 190 ? 74.675 30.347 50.457 1.00 18.06 191 LEU B O 1
ATOM 3358 N N . ILE B 1 191 ? 74.843 31.330 52.468 1.00 15.52 192 ILE B N 1
ATOM 3359 C CA . ILE B 1 191 ? 73.868 32.373 52.163 1.00 16.83 192 ILE B CA 1
ATOM 3360 C C . ILE B 1 191 ? 74.495 33.764 52.273 1.00 17.75 192 ILE B C 1
ATOM 3361 O O . ILE B 1 191 ? 75.199 34.067 53.240 1.00 19.35 192 ILE B O 1
ATOM 3366 N N . THR B 1 192 ? 74.241 34.607 51.278 1.00 16.66 193 THR B N 1
ATOM 3367 C CA . THR B 1 192 ? 74.696 35.991 51.338 1.00 18.10 193 THR B CA 1
ATOM 3368 C C . THR B 1 192 ? 73.563 36.956 51.664 1.00 19.99 193 THR B C 1
ATOM 3369 O O . THR B 1 192 ? 72.387 36.693 51.387 1.00 21.27 193 THR B O 1
ATOM 3373 N N . ASP B 1 193 ? 73.940 38.092 52.235 1.00 19.41 194 ASP B N 1
ATOM 3374 C CA . ASP B 1 193 ? 72.999 39.170 52.489 1.00 20.06 194 ASP B CA 1
ATOM 3375 C C . ASP B 1 193 ? 73.796 40.388 52.913 1.00 20.55 194 ASP B C 1
ATOM 3376 O O . ASP B 1 193 ? 74.919 40.261 53.418 1.00 20.17 194 ASP B O 1
ATOM 3381 N N . HIS B 1 194 ? 73.218 41.567 52.710 1.00 22.20 195 HIS B N 1
ATOM 3382 C CA . HIS B 1 194 ? 73.819 42.800 53.200 1.00 25.23 195 HIS B CA 1
ATOM 3383 C C . HIS B 1 194 ? 73.179 43.191 54.527 1.00 27.34 195 HIS B C 1
ATOM 3384 O O . HIS B 1 194 ? 73.759 43.948 55.305 1.00 28.85 195 HIS B O 1
ATOM 3391 N N . ASN B 1 195 ? 71.984 42.665 54.779 1.00 30.26 196 ASN B N 1
ATOM 3392 C CA . ASN B 1 195 ? 71.304 42.873 56.053 1.00 32.15 196 ASN B CA 1
ATOM 3393 C C . ASN B 1 195 ? 71.845 41.898 57.092 1.00 32.57 196 ASN B C 1
ATOM 3394 O O . ASN B 1 195 ? 71.300 40.811 57.283 1.00 33.16 196 ASN B O 1
ATOM 3399 N N . VAL B 1 196 ? 72.923 42.296 57.758 1.00 33.54 197 VAL B N 1
ATOM 3400 C CA . VAL B 1 196 ? 73.683 41.381 58.603 1.00 37.63 197 VAL B CA 1
ATOM 3401 C C . VAL B 1 196 ? 72.882 40.821 59.776 1.00 44.36 197 VAL B C 1
ATOM 3402 O O . VAL B 1 196 ? 72.821 39.609 59.965 1.00 43.42 197 VAL B O 1
ATOM 3406 N N . ARG B 1 197 ? 72.267 41.699 60.560 1.00 52.99 198 ARG B N 1
ATOM 3407 C CA . ARG B 1 197 ? 71.533 41.265 61.747 1.00 60.75 198 ARG B CA 1
ATOM 3408 C C . ARG B 1 197 ? 70.415 40.277 61.425 1.00 59.64 198 ARG B C 1
ATOM 3409 O O . ARG B 1 197 ? 70.233 39.284 62.132 1.00 59.27 198 ARG B O 1
ATOM 3417 N N . GLU B 1 198 ? 69.675 40.547 60.355 1.00 58.57 199 GLU B N 1
ATOM 3418 C CA . GLU B 1 198 ? 68.538 39.710 59.980 1.00 58.17 199 GLU B CA 1
ATOM 3419 C C . GLU B 1 198 ? 68.946 38.289 59.591 1.00 50.12 199 GLU B C 1
ATOM 3420 O O . GLU B 1 198 ? 68.464 37.317 60.175 1.00 49.82 199 GLU B O 1
ATOM 3426 N N . THR B 1 199 ? 69.828 38.169 58.604 1.00 42.27 200 THR B N 1
ATOM 3427 C CA . THR B 1 199 ? 70.253 36.858 58.125 1.00 34.83 200 THR B CA 1
ATOM 3428 C C . THR B 1 199 ? 71.150 36.144 59.127 1.00 29.26 200 THR B C 1
ATOM 3429 O O . THR B 1 199 ? 71.118 34.923 59.229 1.00 26.73 200 THR B O 1
ATOM 3433 N N . LEU B 1 200 ? 71.944 36.909 59.867 1.00 29.96 201 LEU B N 1
ATOM 3434 C CA . LEU B 1 200 ? 72.856 36.327 60.842 1.00 30.06 201 LEU B CA 1
ATOM 3435 C C . LEU B 1 200 ? 72.107 35.393 61.791 1.00 28.75 201 LEU B C 1
ATOM 3436 O O . LEU B 1 200 ? 72.627 34.360 62.205 1.00 28.79 201 LEU B O 1
ATOM 3441 N N . ALA B 1 201 ? 70.871 35.757 62.116 1.00 28.18 202 ALA B N 1
ATOM 3442 C CA . ALA B 1 201 ? 70.071 34.997 63.070 1.00 28.92 202 ALA B CA 1
ATOM 3443 C C . ALA B 1 201 ? 69.762 33.567 62.625 1.00 32.01 202 ALA B C 1
ATOM 3444 O O . ALA B 1 201 ? 69.464 32.710 63.457 1.00 34.93 202 ALA B O 1
ATOM 3446 N N . VAL B 1 202 ? 69.820 33.302 61.323 1.00 28.85 203 VAL B N 1
ATOM 3447 C CA A VAL B 1 202 ? 69.515 31.971 60.807 0.40 30.28 203 VAL B CA 1
ATOM 3448 C CA B VAL B 1 202 ? 69.518 31.963 60.822 0.60 29.79 203 VAL B CA 1
ATOM 3449 C C . VAL B 1 202 ? 70.789 31.164 60.559 1.00 28.73 203 VAL B C 1
ATOM 3450 O O . VAL B 1 202 ? 70.733 30.009 60.136 1.00 29.63 203 VAL B O 1
ATOM 3457 N N . CYS B 1 203 ? 71.936 31.778 60.831 1.00 26.67 204 CYS B N 1
ATOM 3458 C CA . CYS B 1 203 ? 73.224 31.135 60.585 1.00 25.63 204 CYS B CA 1
ATOM 3459 C C . CYS B 1 203 ? 73.808 30.440 61.812 1.00 27.75 204 CYS B C 1
ATOM 3460 O O . CYS B 1 203 ? 73.728 30.955 62.931 1.00 28.40 204 CYS B O 1
ATOM 3463 N N . GLU B 1 204 ? 74.408 29.272 61.598 1.00 27.14 205 GLU B N 1
ATOM 3464 C CA . GLU B 1 204 ? 75.161 28.610 62.655 1.00 29.02 205 GLU B CA 1
ATOM 3465 C C . GLU B 1 204 ? 76.450 29.386 62.884 1.00 27.04 205 GLU B C 1
ATOM 3466 O O . GLU B 1 204 ? 76.938 29.500 64.010 1.00 30.38 205 GLU B O 1
ATOM 3472 N N . ARG B 1 205 ? 76.989 29.929 61.800 1.00 25.96 206 ARG B N 1
ATOM 3473 C CA . ARG B 1 205 ? 78.125 30.830 61.881 1.00 27.02 206 ARG B CA 1
ATOM 3474 C C . ARG B 1 205 ? 78.231 31.601 60.582 1.00 24.05 206 ARG B C 1
ATOM 3475 O O . ARG B 1 205 ? 77.535 31.297 59.610 1.00 19.81 206 ARG B O 1
ATOM 3483 N N . ALA B 1 206 ? 79.089 32.609 60.565 1.00 21.17 207 ALA B N 1
ATOM 3484 C CA . ALA B 1 206 ? 79.149 33.481 59.412 1.00 19.98 207 ALA B CA 1
ATOM 3485 C C . ALA B 1 206 ? 80.494 34.145 59.237 1.00 24.08 207 ALA B C 1
ATOM 3486 O O . ALA B 1 206 ? 81.290 34.240 60.174 1.00 26.95 207 ALA B O 1
ATOM 3488 N N . TYR B 1 207 ? 80.727 34.593 58.011 1.00 17.84 208 TYR B N 1
ATOM 3489 C CA . TYR B 1 207 ? 81.907 35.356 57.651 1.00 19.11 208 TYR B CA 1
ATOM 3490 C C . TYR B 1 207 ? 81.444 36.745 57.250 1.00 21.07 208 TYR B C 1
ATOM 3491 O O . TYR B 1 207 ? 80.546 36.889 56.414 1.00 23.42 208 TYR B O 1
ATOM 3500 N N . ILE B 1 208 ? 82.036 37.765 57.860 1.00 21.26 209 ILE B N 1
ATOM 3501 C CA . ILE B 1 208 ? 81.685 39.138 57.535 1.00 21.48 209 ILE B CA 1
ATOM 3502 C C . ILE B 1 208 ? 82.712 39.703 56.564 1.00 22.14 209 ILE B C 1
ATOM 3503 O O . ILE B 1 208 ? 83.918 39.682 56.836 1.00 21.83 209 ILE B O 1
ATOM 3508 N N A VAL B 1 209 ? 82.228 40.184 55.424 0.30 20.73 210 VAL B N 1
ATOM 3509 N N B VAL B 1 209 ? 82.241 40.210 55.430 0.70 20.54 210 VAL B N 1
ATOM 3510 C CA A VAL B 1 209 ? 83.093 40.752 54.402 0.30 20.37 210 VAL B CA 1
ATOM 3511 C CA B VAL B 1 209 ? 83.142 40.722 54.406 0.70 20.33 210 VAL B CA 1
ATOM 3512 C C A VAL B 1 209 ? 82.933 42.258 54.321 0.30 21.41 210 VAL B C 1
ATOM 3513 C C B VAL B 1 209 ? 82.922 42.209 54.154 0.70 21.17 210 VAL B C 1
ATOM 3514 O O A VAL B 1 209 ? 81.851 42.795 54.562 0.30 21.82 210 VAL B O 1
ATOM 3515 O O B VAL B 1 209 ? 81.784 42.686 54.127 0.70 21.68 210 VAL B O 1
ATOM 3522 N N . SER B 1 210 ? 84.025 42.932 53.983 1.00 22.02 211 SER B N 1
ATOM 3523 C CA . SER B 1 210 ? 83.996 44.364 53.738 1.00 25.64 211 SER B CA 1
ATOM 3524 C C . SER B 1 210 ? 85.175 44.718 52.840 1.00 24.76 211 SER B C 1
ATOM 3525 O O . SER B 1 210 ? 86.318 44.342 53.125 1.00 23.82 211 SER B O 1
ATOM 3528 N N . GLN B 1 211 ? 84.899 45.431 51.751 1.00 23.62 212 GLN B N 1
ATOM 3529 C CA . GLN B 1 211 ? 85.958 45.864 50.840 1.00 26.92 212 GLN B CA 1
ATOM 3530 C C . GLN B 1 211 ? 86.801 44.693 50.336 1.00 27.39 212 GLN B C 1
ATOM 3531 O O . GLN B 1 211 ? 88.025 44.799 50.223 1.00 28.10 212 GLN B O 1
ATOM 3537 N N . GLY B 1 212 ? 86.146 43.573 50.048 1.00 23.95 213 GLY B N 1
ATOM 3538 C CA . GLY B 1 212 ? 86.820 42.413 49.495 1.00 21.89 213 GLY B CA 1
ATOM 3539 C C . GLY B 1 212 ? 87.585 41.585 50.513 1.00 22.28 213 GLY B C 1
ATOM 3540 O O . GLY B 1 212 ? 88.223 40.596 50.151 1.00 23.80 213 GLY B O 1
ATOM 3541 N N . HIS B 1 213 ? 87.517 41.976 51.784 1.00 24.76 214 HIS B N 1
ATOM 3542 C CA . HIS B 1 213 ? 88.244 41.275 52.840 1.00 26.03 214 HIS B CA 1
ATOM 3543 C C . HIS B 1 213 ? 87.320 40.692 53.901 1.00 25.25 214 HIS B C 1
ATOM 3544 O O . HIS B 1 213 ? 86.286 41.272 54.226 1.00 23.82 214 HIS B O 1
ATOM 3551 N N . LEU B 1 214 ? 87.706 39.550 54.461 1.00 24.88 215 LEU B N 1
ATOM 3552 C CA . LEU B 1 214 ? 87.006 39.020 55.623 1.00 24.90 215 LEU B CA 1
ATOM 3553 C C . LEU B 1 214 ? 87.482 39.761 56.862 1.00 29.23 215 LEU B C 1
ATOM 3554 O O . LEU B 1 214 ? 88.685 39.885 57.100 1.00 33.62 215 LEU B O 1
ATOM 3559 N N . ILE B 1 215 ? 86.542 40.266 57.649 1.00 26.07 216 ILE B N 1
ATOM 3560 C CA . ILE B 1 215 ? 86.907 41.053 58.821 1.00 29.10 216 ILE B CA 1
ATOM 3561 C C . ILE B 1 215 ? 86.509 40.364 60.121 1.00 28.62 216 ILE B C 1
ATOM 3562 O O . ILE B 1 215 ? 86.967 40.744 61.201 1.00 31.88 216 ILE B O 1
ATOM 3567 N N . ALA B 1 216 ? 85.663 39.345 60.013 1.00 24.39 217 ALA B N 1
ATOM 3568 C CA . ALA B 1 216 ? 85.233 38.599 61.185 1.00 25.92 217 ALA B CA 1
ATOM 3569 C C . ALA B 1 216 ? 84.596 37.280 60.788 1.00 25.25 217 ALA B C 1
ATOM 3570 O O . ALA B 1 216 ? 84.042 37.150 59.702 1.00 26.60 217 ALA B O 1
ATOM 3572 N N . HIS B 1 217 ? 84.678 36.301 61.677 1.00 31.25 218 HIS B N 1
ATOM 3573 C CA . HIS B 1 217 ? 83.972 35.050 61.471 1.00 31.28 218 HIS B CA 1
ATOM 3574 C C . HIS B 1 217 ? 83.698 34.357 62.794 1.00 30.07 218 HIS B C 1
ATOM 3575 O O . HIS B 1 217 ? 84.440 34.525 63.767 1.00 31.40 218 HIS B O 1
ATOM 3582 N N . GLY B 1 218 ? 82.612 33.595 62.831 1.00 29.81 219 GLY B N 1
ATOM 3583 C CA . GLY B 1 218 ? 82.240 32.873 64.029 1.00 30.99 219 GLY B CA 1
ATOM 3584 C C . GLY B 1 218 ? 80.738 32.743 64.161 1.00 31.87 219 GLY B C 1
ATOM 3585 O O . GLY B 1 218 ? 79.995 33.021 63.222 1.00 28.64 219 GLY B O 1
ATOM 3586 N N . THR B 1 219 ? 80.298 32.303 65.332 1.00 33.02 220 THR B N 1
ATOM 3587 C CA . THR B 1 219 ? 78.881 32.209 65.635 1.00 31.69 220 THR B CA 1
ATOM 3588 C C . THR B 1 219 ? 78.276 33.604 65.690 1.00 32.83 220 THR B C 1
ATOM 3589 O O . THR B 1 219 ? 79.003 34.590 65.784 1.00 31.98 220 THR B O 1
ATOM 3593 N N . PRO B 1 220 ? 76.938 33.689 65.618 1.00 35.75 221 PRO B N 1
ATOM 3594 C CA . PRO B 1 220 ? 76.236 34.973 65.697 1.00 38.32 221 PRO B CA 1
ATOM 3595 C C . PRO B 1 220 ? 76.612 35.764 66.948 1.00 42.84 221 PRO B C 1
ATOM 3596 O O . PRO B 1 220 ? 76.828 36.973 66.862 1.00 42.96 221 PRO B O 1
ATOM 3600 N N . THR B 1 221 ? 76.693 35.092 68.091 1.00 44.07 222 THR B N 1
ATOM 3601 C CA . THR B 1 221 ? 77.026 35.771 69.338 1.00 48.27 222 THR B CA 1
ATOM 3602 C C . THR B 1 221 ? 78.443 36.343 69.292 1.00 48.35 222 THR B C 1
ATOM 3603 O O . THR B 1 221 ? 78.676 37.479 69.706 1.00 50.64 222 THR B O 1
ATOM 3607 N N . GLU B 1 222 ? 79.383 35.559 68.775 1.00 47.09 223 GLU B N 1
ATOM 3608 C CA . GLU B 1 222 ? 80.765 36.008 68.646 1.00 46.85 223 GLU B CA 1
ATOM 3609 C C . GLU B 1 222 ? 80.881 37.218 67.726 1.00 46.10 223 GLU B C 1
ATOM 3610 O O . GLU B 1 222 ? 81.633 38.152 68.001 1.00 45.70 223 GLU B O 1
ATOM 3616 N N . ILE B 1 223 ? 80.134 37.194 66.628 1.00 43.57 224 ILE B N 1
ATOM 3617 C CA . ILE B 1 223 ? 80.184 38.274 65.650 1.00 43.83 224 ILE B CA 1
ATOM 3618 C C . ILE B 1 223 ? 79.514 39.548 66.164 1.00 47.29 224 ILE B C 1
ATOM 3619 O O . ILE B 1 223 ? 80.027 40.650 65.968 1.00 46.44 224 ILE B O 1
ATOM 3624 N N . LEU B 1 224 ? 78.373 39.391 66.828 1.00 49.04 225 LEU B N 1
ATOM 3625 C CA . LEU B 1 224 ? 77.627 40.536 67.340 1.00 52.51 225 LEU B CA 1
ATOM 3626 C C . LEU B 1 224 ? 78.311 41.177 68.545 1.00 57.96 225 LEU B C 1
ATOM 3627 O O . LEU B 1 224 ? 77.940 42.270 68.970 1.00 58.01 225 LEU B O 1
ATOM 3632 N N . GLN B 1 225 ? 79.309 40.490 69.091 1.00 64.14 226 GLN B N 1
ATOM 3633 C CA . GLN B 1 225 ? 80.110 41.040 70.176 1.00 70.68 226 GLN B CA 1
ATOM 3634 C C . GLN B 1 225 ? 81.451 41.520 69.637 1.00 73.79 226 GLN B C 1
ATOM 3635 O O . GLN B 1 225 ? 82.223 42.164 70.347 1.00 74.62 226 GLN B O 1
ATOM 3641 N N . ASP B 1 226 ? 81.720 41.200 68.376 1.00 75.95 227 ASP B N 1
ATOM 3642 C CA . ASP B 1 226 ? 82.999 41.525 67.756 1.00 79.16 227 ASP B CA 1
ATOM 3643 C C . ASP B 1 226 ? 83.238 43.031 67.703 1.00 83.35 227 ASP B C 1
ATOM 3644 O O . ASP B 1 226 ? 82.315 43.810 67.465 1.00 82.54 227 ASP B O 1
ATOM 3649 N N . GLU B 1 227 ? 84.485 43.429 67.927 1.00 89.06 228 GLU B N 1
ATOM 3650 C CA . GLU B 1 227 ? 84.854 44.840 67.955 1.00 94.20 228 GLU B CA 1
ATOM 3651 C C . GLU B 1 227 ? 85.169 45.359 66.556 1.00 95.12 228 GLU B C 1
ATOM 3652 O O . GLU B 1 227 ? 84.917 46.522 66.243 1.00 94.98 228 GLU B O 1
ATOM 3658 N N . HIS B 1 228 ? 85.724 44.489 65.719 1.00 96.27 229 HIS B N 1
ATOM 3659 C CA . HIS B 1 228 ? 86.119 44.870 64.368 1.00 96.40 229 HIS B CA 1
ATOM 3660 C C . HIS B 1 228 ? 84.903 45.052 63.463 1.00 94.63 229 HIS B C 1
ATOM 3661 O O . HIS B 1 228 ? 84.934 45.844 62.520 1.00 94.18 229 HIS B O 1
ATOM 3668 N N . VAL B 1 229 ? 83.833 44.318 63.754 1.00 93.31 230 VAL B N 1
ATOM 3669 C CA . VAL B 1 229 ? 82.599 44.426 62.982 1.00 91.47 230 VAL B CA 1
ATOM 3670 C C . VAL B 1 229 ? 81.927 45.772 63.233 1.00 93.12 230 VAL B C 1
ATOM 3671 O O . VAL B 1 229 ? 81.222 46.296 62.369 1.00 92.22 230 VAL B O 1
ATOM 3675 N N . LYS B 1 230 ? 82.153 46.327 64.420 1.00 95.86 231 LYS B N 1
ATOM 3676 C CA . LYS B 1 230 ? 81.598 47.625 64.789 1.00 97.55 231 LYS B CA 1
ATOM 3677 C C . LYS B 1 230 ? 81.740 48.632 63.652 1.00 97.11 231 LYS B C 1
ATOM 3678 O O . LYS B 1 230 ? 81.262 49.762 63.747 1.00 97.52 231 LYS B O 1
#

Organism: Escherichia coli (strain K12) (NCBI:txid83333)

Secondary structure (DSSP, 8-state):
-EEEEEEEEEEETTEEEEEEEEEEEETT-EEEEE--TTSSHHHHHHHHHTSS--SEEEEEETTEE-TTS-HHHHHHTTEEEE-SS--S-TTSBHHHHHHHHHTT-TTS-HHHHHHHHHHHHHHTT-GGGTT-BGGGS-HHHHHHHHHHHHHTT--SEEEEE-TTTT--HHHHHHHHHHHHHHHHTT-EEEEEES-HHHHHTT-SEEEEEETTEEEEEE-HHHHHT-HHHHTT--/-EEEEEEEEEEETTEEEEEEEEEEEETT-EEEEE--TTSSHHHHHHHHHTSS--SEEEEEETTEE-TTS-HHHHHHTTEEEE-SS--S-TTSBHHHHHHHHHTT-TTS-HHHHHHHHHHHHHHTT-GGGTTSBGGGS-HHHHHHHHHHHHHTT--SEEEEESTTTT--HHHHHHHHHHHHHHHHTT-EEEEEES-HHHHHTT-SEEEEEETTEEEEEE-HHHHHT-SS--

Sequence (464 aa):
ATLTAKNLAKAYKGRRVVEDVSLTVNSGEIVGLLGPNGAGKTTTFYMVVGIVPRDAGNIIIDDDDISLLPLHARARRGIGYLPQEASIFFRRLLSVYDNLMAVVLQIRDDLSAEQREDRANELMEEFHIEHLRDSMGQSSLSGGERRRRVEIARALAANPKFILLDEPFAGVDPISVIDIKRIIEHLRDSGLGVLITDHNVRETLAVCERAYIVVSQGHLIAHGTPTEILQDEHHVKRVYLATLTAKNLAKAYKGRRVVEDVSLTTVNSGEIVGLLGPNGAGKTTTFYMVVGIVPRDAGNIIIDDDDISLLPLHARARRGIGYLPQEASIFRRLSVYDNLMAVLQIRDDLSAEQREEDRANELMEEFHIEHLRDSMGQSLSGGERRRRVEIARALAANPKFILLDEPFAGVDPISVIDIKRIIEHLRDSGLGVLITDHNVRETLAVVCERAYIVVSQGHLIAHGTPTEILQDEHVK

InterPro domains:
  IPR003439 ABC transporter-like, ATP-binding domain [PF00005] (20-166)
  IPR003439 ABC transporter-like, ATP-binding domain [PS50893] (4-237)
  IPR003593 AAA+ ATPase domain [SM00382] (28-213)
  IPR017871 ABC transporter-like, conserved site [PS00211] (138-152)
  IPR027417 P-loop containing nucleoside triphosphate hydrolase [G3DSA:3.40.50.300] (1-241)
  IPR027417 P-loop containing nucleoside triphosphate hydrolase [SSF52540] (4-236)
  IPR030921 LPS export ABC transporter, ATP-binding protein LptB [TIGR04406] (3-241)
  IPR030921 LPS export ABC transporter, ATP-binding protein LptB [cd03218] (4-236)
  IPR032823 Branched-chain amino acid ATP-binding cassette transporter, C-terminal [PF12399] (215-239)
  IPR051120 ABC Transporter, Amino Acid and LPS Transport [PTHR45772] (2-240)

B-factor: mean 29.75, std 13.01, range [9.96, 105.13]

Radius of gyration: 24.43 Å; Cα contacts (8 Å, |Δi|>4): 1002; chains: 2; bounding box: 54×40×78 Å